Protein AF-A0A5N9EFV1-F1 (afdb_monomer)

Sequence (459 aa):
GPAKWTHVDEYGYEWAKDKHIGTGPYVQGECVPGDRCTMHAVSEHWRIIPDVAEIIGIQVPEAQTQIAMLRTGEIDLASVDYKLLTETIEGEGNLQWIETMPGGYVGQAILFPGNLWEHSHARTAEDLNPWDAAPYAIDYPWLGNPWGTQDAACPDATTAGYEKCGVAPYTDTDNPEGMSDMEQARLVRIALSTAIDRGAINDVLLDGIGTPIYSEYMGPEYPGWDAAKTTDCYDWLGNVVTCEGTMESLKWKLPDADLDAAGALLDAAGFPKNDAGDRDTFYKLTLQAYPAEAGPVGLEVADTIMSDWARLGIEIDGLVEDYGGVISPRMRQRIQYLPVLKNGDVHSNVYPLDWPLPTVDTSSSRPGWGVGFESQAGANWLPQILGEKDKTVREGLHTTWVDWSMFWVQYAGVFQVPKGIVASSRIKCWQGYQQHYSNISGNPEFIVLEGSDTSCDRK

Secondary structure (DSSP, 8-state):
------HHHHH-HHHHHHS---SSSEEEEEEETTTEEEEEE-TT-SS---S-SEEEEE----HHHHHHHHHHTS-SEE---GGGHHHHHHSSS-EEEEESSTT-EEEEEEE-TT-B--SB-TTT--B--GGGSGGGSS--TT---TT--SS-PPPS--STTGGG-S-SSS---SPPTT--HHHHHHHHHHHHHHT--HHHHHHHHSTT--EE-SSSS--TTSTT--TT-BPPEE-TTS-EE--BTTB---BSS---S-HHHHHHHHHHTT----TTS--TTSPPEEEEE--TTT-THHHHHHHHHHHHHHHTT--EEEEE--IIIIIHHHHHHT---S-EEE--S--STTS-TTSPPPGGGSGGGTTS---S-B-HHHHHHHHHHHH---HHHHHHHHHHHHHHHHHHTSEEEEEEEE-EEEEETTEEEE-PPP-SS-SS-S-GGGEEETT----S---

Foldseek 3Di:
DPPPDDCCNVVNDVVCVQAPDDLAQWGWDDDDPQFKTKIAGDCDRPPFTFPDGMDIDTDDPDQVVVLVCQLVVVDFWDFHFLLCQCVSCVDHRQKDWFFQAPLKWFFKWWFQFLQAQDQAFLPPRHGPPSLVFQSLQDQAQQHADPQEALPDQDPPDPDPNSVNHHRRDHDDDQADVPDHSLLLNLLLLLLLLALFPLVCLCVNLNVVQWAFAFFLLEGDSAPPDDQADWFFQADLLLDGDDQDDSLDIAGNNRHHNDLPSSLVSNVNSRQHADPVQARVVHPAAEEEEDLEQSGPSLVVSSVSSQVSVVNSRHHYHYHYDDCVPPVQQCQLVLNDRHTYIYHFQSRMSPPDLLAQDDCLQDSNQPNHGHSNHHRNNSSVLRVVSVVDDDSVVSSVSNVSVVSVCSSSCSIGIRIMHRLIIMGGLQFVHNHAHHDRRHSRHPRSSRTDGPVDPDDPDDD

Mean predicted aligned error: 5.92 Å

Nearest PDB structures (foldseek):
  6ofq-assembly1_A  TM=7.633E-01  e=1.246E-14  Helicobacter pylori SS1
  3tpa-assembly1_A  TM=6.856E-01  e=9.841E-14  Glaesserella parasuis 29755
  5f1q-assembly2_B  TM=6.785E-01  e=2.121E-12  Yersinia pestis Nepal516
  7og0-assembly2_B  TM=6.924E-01  e=1.403E-11  Haemophilus influenzae 86-028NP
  6lu3-assembly1_A  TM=6.533E-01  e=2.387E-10  Microbacterium hydrocarbonoxydans

pLDDT: mean 91.14, std 8.08, range [37.53, 98.81]

Structure (mmCIF, N/CA/C/O backbone):
data_AF-A0A5N9EFV1-F1
#
_entry.id   AF-A0A5N9EFV1-F1
#
loop_
_atom_site.group_PDB
_atom_site.id
_atom_site.type_symbol
_atom_site.label_atom_id
_atom_site.label_alt_id
_atom_site.label_comp_id
_atom_site.label_asym_id
_atom_site.label_entity_id
_atom_site.label_seq_id
_atom_site.pdbx_PDB_ins_code
_atom_site.Cartn_x
_atom_site.Cartn_y
_atom_site.Cartn_z
_atom_site.occupancy
_atom_site.B_iso_or_equiv
_atom_site.auth_seq_id
_atom_site.auth_comp_id
_atom_site.auth_asym_id
_atom_site.auth_atom_id
_atom_site.pdbx_PDB_model_num
ATOM 1 N N . GLY A 1 1 ? 21.260 -8.480 34.480 1.00 37.53 1 GLY A N 1
ATOM 2 C CA . GLY A 1 1 ? 20.047 -7.677 34.747 1.00 37.53 1 GLY A CA 1
ATOM 3 C C . GLY A 1 1 ? 19.130 -8.460 35.663 1.00 37.53 1 GLY A C 1
ATOM 4 O O . GLY A 1 1 ? 19.373 -9.657 35.795 1.00 37.53 1 GLY A O 1
ATOM 5 N N . PRO A 1 2 ? 18.128 -7.838 36.310 1.00 47.03 2 PRO A N 1
ATOM 6 C CA . PRO A 1 2 ? 17.125 -8.601 37.047 1.00 47.03 2 PRO A CA 1
ATOM 7 C C . PRO A 1 2 ? 16.511 -9.621 36.082 1.00 47.03 2 PRO A C 1
ATOM 9 O O . PRO A 1 2 ? 16.225 -9.285 34.931 1.00 47.03 2 PRO A O 1
ATOM 12 N N . ALA A 1 3 ? 16.422 -10.881 36.508 1.00 49.88 3 ALA A N 1
ATOM 13 C CA . ALA A 1 3 ? 15.787 -11.920 35.712 1.00 49.88 3 ALA A CA 1
ATOM 14 C C . ALA A 1 3 ? 14.368 -11.445 35.373 1.00 49.88 3 ALA A C 1
ATOM 16 O O . ALA A 1 3 ? 13.632 -11.050 36.277 1.00 49.88 3 ALA A O 1
ATOM 17 N N . LYS A 1 4 ? 14.007 -11.422 34.084 1.00 55.38 4 LYS A N 1
ATOM 18 C CA . LYS A 1 4 ? 12.617 -11.212 33.675 1.00 55.38 4 LYS A CA 1
ATOM 19 C C . LYS A 1 4 ? 11.826 -12.403 34.213 1.00 55.38 4 LYS A C 1
ATOM 21 O O . LYS A 1 4 ? 11.883 -13.472 33.627 1.00 55.38 4 LYS A O 1
ATOM 26 N N . TRP A 1 5 ? 11.188 -12.218 35.360 1.00 59.41 5 TRP A N 1
ATOM 27 C CA . TRP A 1 5 ? 10.164 -13.113 35.874 1.00 59.41 5 TRP A CA 1
ATOM 28 C C . TRP A 1 5 ? 8.847 -12.677 35.255 1.00 59.41 5 TRP A C 1
ATOM 30 O O . TRP A 1 5 ? 8.437 -11.527 35.414 1.00 59.41 5 TRP A O 1
ATOM 40 N N . THR A 1 6 ? 8.223 -13.565 34.496 1.00 77.69 6 THR A N 1
ATOM 41 C CA . THR A 1 6 ? 6.901 -13.335 33.921 1.00 77.69 6 THR A CA 1
ATOM 42 C C . THR A 1 6 ? 5.844 -14.047 34.760 1.00 77.69 6 THR A C 1
ATOM 44 O O . THR A 1 6 ? 6.131 -15.033 35.435 1.00 77.69 6 THR A O 1
ATOM 47 N N . HIS A 1 7 ? 4.589 -13.605 34.680 1.00 74.88 7 HIS A N 1
ATOM 48 C CA . HIS A 1 7 ? 3.474 -14.356 35.267 1.00 74.88 7 HIS A CA 1
ATOM 49 C C . HIS A 1 7 ? 3.360 -15.781 34.684 1.00 74.88 7 HIS A C 1
ATOM 51 O O . HIS A 1 7 ? 2.785 -16.654 35.319 1.00 74.88 7 HIS A O 1
ATOM 57 N N . VAL A 1 8 ? 3.914 -16.038 33.487 1.00 83.56 8 VAL A N 1
ATOM 58 C CA . VAL A 1 8 ? 3.970 -17.385 32.897 1.00 83.56 8 VAL A CA 1
ATOM 59 C C . VAL A 1 8 ? 4.949 -18.255 33.680 1.00 83.56 8 VAL A C 1
ATOM 61 O O . VAL A 1 8 ? 4.641 -19.412 33.950 1.00 83.56 8 VAL A O 1
ATOM 64 N N . ASP A 1 9 ? 6.092 -17.697 34.081 1.00 85.94 9 ASP A N 1
ATOM 65 C CA . ASP A 1 9 ? 7.097 -18.411 34.876 1.00 85.94 9 ASP A CA 1
ATOM 66 C C . ASP A 1 9 ? 6.585 -18.729 36.291 1.00 85.94 9 ASP A C 1
ATOM 68 O O . ASP A 1 9 ? 6.931 -19.767 36.852 1.00 85.94 9 ASP A O 1
ATOM 72 N N . GLU A 1 10 ? 5.753 -17.852 36.865 1.00 85.50 10 GLU A N 1
ATOM 73 C CA . GLU A 1 10 ? 5.229 -17.995 38.231 1.00 85.50 10 GLU A CA 1
ATOM 74 C C . GLU A 1 10 ? 3.944 -18.836 38.310 1.00 85.50 10 GLU A C 1
ATOM 76 O O . GLU A 1 10 ? 3.820 -19.693 39.185 1.00 85.50 10 GLU A O 1
ATOM 81 N N . TYR A 1 11 ? 2.995 -18.621 37.394 1.00 86.62 11 TYR A N 1
ATOM 82 C CA . TYR A 1 11 ? 1.651 -19.214 37.453 1.00 86.62 11 TYR A CA 1
ATOM 83 C C . TYR A 1 11 ? 1.376 -20.241 36.343 1.00 86.62 11 TYR A C 1
ATOM 85 O O . TYR A 1 11 ? 0.357 -20.932 36.380 1.00 86.62 11 TYR A O 1
ATOM 93 N N . GLY A 1 12 ? 2.286 -20.389 35.378 1.00 88.81 12 GLY A N 1
ATOM 94 C CA . GLY A 1 12 ? 2.154 -21.309 34.251 1.00 88.81 12 GLY A CA 1
ATOM 95 C C . GLY A 1 12 ? 1.364 -20.739 33.068 1.00 88.81 12 GLY A C 1
ATOM 96 O O . GLY A 1 12 ? 0.599 -19.781 33.187 1.00 88.81 12 GLY A O 1
ATOM 97 N N . TYR A 1 13 ? 1.552 -21.360 31.899 1.00 85.38 13 TYR A N 1
ATOM 98 C CA . TYR A 1 13 ? 0.937 -20.937 30.634 1.00 85.38 13 TYR A CA 1
ATOM 99 C C . TYR A 1 13 ? -0.596 -20.955 30.675 1.00 85.38 13 TYR A C 1
ATOM 101 O O . TYR A 1 13 ? -1.214 -19.965 30.299 1.00 85.38 13 TYR A O 1
ATOM 109 N N . GLU A 1 14 ? -1.206 -22.035 31.173 1.00 85.75 14 GLU A N 1
ATOM 110 C CA . GLU A 1 14 ? -2.672 -22.163 31.204 1.00 85.75 14 GLU A CA 1
ATOM 111 C C . GLU A 1 14 ? -3.327 -21.067 32.050 1.00 85.75 14 GLU A C 1
ATOM 113 O O . GLU A 1 14 ? -4.322 -20.481 31.638 1.00 85.75 14 GLU A O 1
ATOM 118 N N . TRP A 1 15 ? -2.727 -20.722 33.194 1.00 87.12 15 TRP A N 1
ATOM 119 C CA . TRP A 1 15 ? -3.220 -19.624 34.023 1.00 87.12 15 TRP A CA 1
ATOM 120 C C . TRP A 1 15 ? -3.073 -18.277 33.312 1.00 87.12 15 TRP A C 1
ATOM 122 O O . TRP A 1 15 ? -4.021 -17.497 33.260 1.00 87.12 15 TRP A O 1
ATOM 132 N N . ALA A 1 16 ? -1.895 -18.009 32.741 1.00 83.75 16 ALA A N 1
ATOM 133 C CA . ALA A 1 16 ? -1.600 -16.733 32.094 1.00 83.75 16 ALA A CA 1
ATOM 134 C C . ALA A 1 16 ? -2.445 -16.496 30.834 1.00 83.75 16 ALA A C 1
ATOM 136 O O . ALA A 1 16 ? -2.799 -15.357 30.544 1.00 83.75 16 ALA A O 1
ATOM 137 N N . LYS A 1 17 ? -2.793 -17.566 30.112 1.00 80.88 17 LYS A N 1
ATOM 138 C CA . LYS A 1 17 ? -3.685 -17.529 28.948 1.00 80.88 17 LYS A CA 1
ATOM 139 C C . LYS A 1 17 ? -5.096 -17.047 29.320 1.00 80.88 17 LYS A C 1
ATOM 141 O O . LYS A 1 17 ? -5.706 -16.308 28.552 1.00 80.88 17 LYS A O 1
ATOM 146 N N . ASP A 1 18 ? -5.587 -17.426 30.500 1.00 79.56 18 ASP A N 1
ATOM 147 C CA . ASP A 1 18 ? -6.947 -17.111 30.962 1.00 79.56 18 ASP A CA 1
ATOM 148 C C . ASP A 1 18 ? -7.014 -15.856 31.859 1.00 79.56 18 ASP A C 1
ATOM 150 O O . ASP A 1 18 ? -8.102 -15.370 32.179 1.00 79.56 18 ASP A O 1
ATOM 154 N N . LYS A 1 19 ? -5.864 -15.337 32.310 1.00 81.12 19 LYS A N 1
ATOM 155 C CA . LYS A 1 19 ? -5.752 -14.198 33.236 1.00 81.12 19 LYS A CA 1
ATOM 156 C C . LYS A 1 19 ? -4.783 -13.152 32.696 1.00 81.12 19 LYS A C 1
ATOM 158 O O . LYS A 1 19 ? -3.638 -13.049 33.136 1.00 81.12 19 LYS A O 1
ATOM 163 N N . HIS A 1 20 ? -5.274 -12.332 31.769 1.00 83.12 20 HIS A N 1
ATOM 164 C CA . HIS A 1 20 ? -4.507 -11.212 31.234 1.00 83.12 20 HIS A CA 1
ATOM 165 C C . HIS A 1 20 ? -4.254 -10.154 32.318 1.00 83.12 20 HIS A C 1
ATOM 167 O O . HIS A 1 20 ? -5.187 -9.559 32.859 1.00 83.12 20 HIS A O 1
ATOM 173 N N . ILE A 1 21 ? -2.978 -9.895 32.615 1.00 84.88 21 ILE A N 1
ATOM 174 C CA . ILE A 1 21 ? -2.552 -8.783 33.471 1.00 84.88 21 ILE A CA 1
ATOM 175 C C . ILE A 1 21 ? -2.087 -7.644 32.566 1.00 84.88 21 ILE A C 1
ATOM 177 O O . ILE A 1 21 ? -1.082 -7.767 31.868 1.00 84.88 21 ILE A O 1
ATOM 181 N N . GLY A 1 22 ? -2.807 -6.525 32.595 1.00 87.81 22 GLY A N 1
ATOM 182 C CA . GLY A 1 22 ? -2.492 -5.333 31.814 1.00 87.81 22 GLY A CA 1
ATOM 183 C C . GLY A 1 22 ? -2.493 -4.070 32.666 1.00 87.81 22 GLY A C 1
ATOM 184 O O . GLY A 1 22 ? -3.077 -4.023 33.744 1.00 87.81 22 GLY A O 1
ATOM 185 N N . THR A 1 23 ? -1.845 -3.025 32.162 1.00 92.06 23 THR A N 1
ATOM 186 C CA . THR A 1 23 ? -1.879 -1.668 32.737 1.00 92.06 23 THR A CA 1
ATOM 187 C C . THR A 1 23 ? -2.944 -0.786 32.090 1.00 92.06 23 THR A C 1
ATOM 189 O O . THR A 1 23 ? -2.941 0.425 32.308 1.00 92.06 23 THR A O 1
ATOM 192 N N . GLY A 1 24 ? -3.791 -1.377 31.241 1.00 93.25 24 GLY A N 1
ATOM 193 C CA . GLY A 1 24 ? -4.822 -0.685 30.485 1.00 93.25 24 GLY A CA 1
ATOM 194 C C . GLY A 1 24 ? -6.051 -0.322 31.327 1.00 93.25 24 GLY A C 1
ATOM 195 O O . GLY A 1 24 ? -6.227 -0.825 32.437 1.00 93.25 24 GLY A O 1
ATOM 196 N N . PRO A 1 25 ? -6.930 0.534 30.780 1.00 95.56 25 PRO A N 1
ATOM 197 C CA . PRO A 1 25 ? -8.116 1.033 31.475 1.00 95.56 25 PRO A CA 1
ATOM 198 C C . PRO A 1 25 ? -9.268 0.023 31.563 1.00 95.56 25 PRO A C 1
ATOM 200 O O . PRO A 1 25 ? -10.274 0.316 32.203 1.00 95.56 25 PRO A O 1
ATOM 203 N N . TYR A 1 26 ? -9.120 -1.155 30.955 1.00 95.44 26 TYR A N 1
ATOM 204 C CA . TYR A 1 26 ? -10.064 -2.262 31.050 1.00 95.44 26 TYR A CA 1
ATOM 205 C C . TYR A 1 26 ? -9.351 -3.538 31.489 1.00 95.44 26 TYR A C 1
ATOM 207 O O . TYR A 1 26 ? -8.199 -3.778 31.121 1.00 95.44 26 TYR A O 1
ATOM 215 N N . VAL A 1 27 ? -10.070 -4.377 32.229 1.00 93.06 27 VAL A N 1
ATOM 216 C CA . VAL A 1 27 ? -9.660 -5.738 32.589 1.00 93.06 27 VAL A CA 1
ATOM 217 C C . VAL A 1 27 ? -10.550 -6.753 31.886 1.00 93.06 27 VAL A C 1
ATOM 219 O O . VAL A 1 27 ? -11.753 -6.536 31.738 1.00 93.06 27 VAL A O 1
ATOM 222 N N . GLN A 1 28 ? -9.955 -7.863 31.451 1.00 91.69 28 GLN A N 1
ATOM 223 C CA . GLN A 1 28 ? -10.695 -8.970 30.853 1.00 91.69 28 GLN A CA 1
ATOM 224 C C . GLN A 1 28 ? -11.667 -9.568 31.883 1.00 91.69 28 GLN A C 1
ATOM 226 O O . GLN A 1 28 ? -11.275 -9.872 33.013 1.00 91.69 28 GLN A O 1
ATOM 231 N N . GLY A 1 29 ? -12.923 -9.733 31.478 1.00 91.38 29 GLY A N 1
ATOM 232 C CA . GLY A 1 29 ? -13.941 -10.492 32.191 1.00 91.38 29 GLY A CA 1
ATOM 233 C C . GLY A 1 29 ? -13.985 -11.949 31.724 1.00 91.38 29 GLY A C 1
ATOM 234 O O . GLY A 1 29 ? -12.950 -12.603 31.589 1.00 91.38 29 GLY A O 1
ATOM 235 N N . GLU A 1 30 ? -15.185 -12.483 31.506 1.00 90.38 30 GLU A N 1
ATOM 236 C CA . GLU A 1 30 ? -15.365 -13.852 31.016 1.00 90.38 30 GLU A CA 1
ATOM 237 C C . GLU A 1 30 ? -15.213 -13.898 29.493 1.00 90.38 30 GLU A C 1
ATOM 239 O O . GLU A 1 30 ? -15.763 -13.060 28.781 1.00 90.38 30 GLU A O 1
ATOM 244 N N . CYS A 1 31 ? -14.470 -14.885 28.993 1.00 89.50 31 CYS A N 1
ATOM 245 C CA . CYS A 1 31 ? -14.288 -15.127 27.567 1.00 89.50 31 CYS A CA 1
ATOM 246 C C . CYS A 1 31 ? -14.626 -16.577 27.237 1.00 89.50 31 CYS A C 1
ATOM 248 O O . CYS A 1 31 ? -13.925 -17.498 27.657 1.00 89.50 31 CYS A O 1
ATOM 250 N N . VAL A 1 32 ? -15.674 -16.763 26.441 1.00 90.56 32 VAL A N 1
ATOM 251 C CA . VAL A 1 32 ? -16.070 -18.041 25.855 1.00 90.56 32 VAL A CA 1
ATOM 252 C C . VAL A 1 32 ? -15.660 -18.019 24.379 1.00 90.56 32 VAL A C 1
ATOM 254 O O . VAL A 1 32 ? -16.263 -17.280 23.595 1.00 90.56 32 VAL A O 1
ATOM 257 N N . PRO A 1 33 ? -14.631 -18.792 23.975 1.00 86.00 33 PRO A N 1
ATOM 258 C CA . PRO A 1 33 ? -14.185 -18.835 22.585 1.00 86.00 33 PRO A CA 1
ATOM 259 C C . PRO A 1 33 ? -15.330 -19.193 21.633 1.00 86.00 33 PRO A C 1
ATOM 261 O O . PRO A 1 33 ? -16.050 -20.160 21.879 1.00 86.00 33 PRO A O 1
ATOM 264 N N . GLY A 1 34 ? -15.484 -18.444 20.540 1.00 87.38 34 GLY A N 1
ATOM 265 C CA . GLY A 1 34 ? -16.558 -18.677 19.569 1.00 87.38 34 GLY A CA 1
ATOM 266 C C . GLY A 1 34 ? -17.898 -18.003 19.891 1.00 87.38 34 GLY A C 1
ATOM 267 O O . GLY A 1 34 ? -18.800 -18.088 19.066 1.00 87.38 34 GLY A O 1
ATOM 268 N N . ASP A 1 35 ? -18.050 -17.371 21.063 1.00 91.88 35 ASP A N 1
ATOM 269 C CA . ASP A 1 35 ? -19.311 -16.751 21.511 1.00 91.88 35 ASP A CA 1
ATOM 270 C C . ASP A 1 35 ? -19.095 -15.296 21.939 1.00 91.88 35 ASP A C 1
ATOM 272 O O . ASP A 1 35 ? -19.405 -14.376 21.179 1.00 91.88 35 ASP A O 1
ATOM 276 N N . ARG A 1 36 ? -18.546 -15.070 23.141 1.00 93.75 36 ARG A N 1
ATOM 277 C CA . ARG A 1 36 ? -18.466 -13.730 23.734 1.00 93.75 36 ARG A CA 1
ATOM 278 C C . ARG A 1 36 ? -17.280 -13.534 24.664 1.00 93.75 36 ARG A C 1
ATOM 280 O O . ARG A 1 36 ? -16.855 -14.462 25.349 1.00 93.75 36 ARG A O 1
ATOM 287 N N . CYS A 1 37 ? -16.821 -12.294 24.744 1.00 93.75 37 CYS A N 1
ATOM 288 C CA . CYS A 1 37 ? -15.822 -11.819 25.691 1.00 93.75 37 CYS A CA 1
ATOM 289 C C . CYS A 1 37 ? -16.300 -10.528 26.354 1.00 93.75 37 CYS A C 1
ATOM 291 O O . CYS A 1 37 ? -16.701 -9.599 25.656 1.00 93.75 37 CYS A O 1
ATOM 293 N N . THR A 1 38 ? -16.219 -10.442 27.681 1.00 95.38 38 THR A N 1
ATOM 294 C CA . THR A 1 38 ? -16.510 -9.204 28.415 1.00 95.38 38 THR A CA 1
ATOM 295 C C . THR A 1 38 ? -15.234 -8.497 28.862 1.00 95.38 38 THR A C 1
ATOM 297 O O . THR A 1 38 ? -14.186 -9.113 29.073 1.00 95.38 38 THR A O 1
ATOM 300 N N . MET A 1 39 ? -15.312 -7.178 29.001 1.00 95.25 39 MET A N 1
ATOM 301 C CA . MET A 1 39 ? -14.261 -6.324 29.546 1.00 95.25 39 MET A CA 1
ATOM 302 C C . MET A 1 39 ? -14.888 -5.305 30.493 1.00 95.25 39 MET A C 1
ATOM 304 O O . MET A 1 39 ? -15.930 -4.736 30.180 1.00 95.25 39 MET A O 1
ATOM 308 N N . HIS A 1 40 ? -14.240 -5.039 31.625 1.00 95.88 40 HIS A N 1
ATOM 309 C CA . HIS A 1 40 ? -14.747 -4.120 32.646 1.00 95.88 40 HIS A CA 1
ATOM 310 C C . HIS A 1 40 ? -13.789 -2.955 32.857 1.00 95.88 40 HIS A C 1
ATOM 312 O O . HIS A 1 40 ? -12.574 -3.154 32.928 1.00 95.88 40 HIS A O 1
ATOM 318 N N . ALA A 1 41 ? -14.330 -1.745 32.971 1.00 96.56 41 ALA A N 1
ATOM 319 C CA . ALA A 1 41 ? -13.543 -0.553 33.242 1.00 96.56 41 ALA A CA 1
ATOM 320 C C . ALA A 1 41 ? -12.858 -0.636 34.615 1.00 96.56 41 ALA A C 1
ATOM 322 O O . ALA A 1 41 ? -13.447 -1.048 35.617 1.00 96.56 41 ALA A O 1
ATOM 323 N N . VAL A 1 42 ? -11.604 -0.197 34.674 1.00 95.88 42 VAL A N 1
ATOM 324 C CA . VAL A 1 42 ? -10.861 -0.057 35.927 1.00 95.88 42 VAL A CA 1
ATOM 325 C C . VAL A 1 42 ? -11.285 1.251 36.597 1.00 95.88 42 VAL A C 1
ATOM 327 O O . VAL A 1 42 ? -10.940 2.339 36.138 1.00 95.88 42 VAL A O 1
ATOM 330 N N . SER A 1 43 ? -12.022 1.147 37.704 1.00 91.62 43 SER A N 1
ATOM 331 C CA . SER A 1 43 ? -12.644 2.292 38.390 1.00 91.62 43 SER A CA 1
ATOM 332 C C . SER A 1 43 ? -11.654 3.312 38.965 1.00 91.62 43 SER A C 1
ATOM 334 O O . SER A 1 43 ? -12.009 4.471 39.142 1.00 91.62 43 SER A O 1
ATOM 336 N N . GLU A 1 44 ? -10.420 2.896 39.260 1.00 93.56 44 GLU A N 1
ATOM 337 C CA . GLU A 1 44 ? -9.339 3.751 39.778 1.00 93.56 44 GLU A CA 1
ATOM 338 C C . GLU A 1 44 ? -8.089 3.642 38.896 1.00 93.56 44 GLU A C 1
ATOM 340 O O . GLU A 1 44 ? -6.978 3.362 39.348 1.00 93.56 44 GLU A O 1
ATOM 345 N N . HIS A 1 45 ? -8.271 3.800 37.588 1.00 95.19 45 HIS A N 1
ATOM 346 C CA . HIS A 1 45 ? -7.164 3.703 36.650 1.00 95.19 45 HIS A CA 1
ATOM 347 C C . HIS A 1 45 ? -6.267 4.949 36.700 1.00 95.19 45 HIS A C 1
ATOM 349 O O . HIS A 1 45 ? -6.732 6.086 36.670 1.00 95.19 45 HIS A O 1
ATOM 355 N N . TRP A 1 46 ? -4.953 4.731 36.710 1.00 94.25 46 TRP A N 1
ATOM 356 C CA . TRP A 1 46 ? -3.926 5.765 36.894 1.00 94.25 46 TRP A CA 1
ATOM 357 C C . TRP A 1 46 ? -3.908 6.867 35.817 1.00 94.25 46 TRP A C 1
ATOM 359 O O . TRP A 1 46 ? -3.350 7.936 36.060 1.00 94.25 46 TRP A O 1
ATOM 369 N N . ARG A 1 47 ? -4.473 6.611 34.626 1.00 93.31 47 ARG A N 1
ATOM 370 C CA . ARG A 1 47 ? -4.483 7.556 33.491 1.00 93.31 47 ARG A CA 1
ATOM 371 C C . ARG A 1 47 ? -5.856 8.149 33.198 1.00 93.31 47 ARG A C 1
ATOM 373 O O . ARG A 1 47 ? -5.961 9.336 32.920 1.00 93.31 47 ARG A O 1
ATOM 380 N N . ILE A 1 48 ? -6.873 7.298 33.141 1.00 90.38 48 ILE A N 1
ATOM 381 C CA . ILE A 1 48 ? -8.210 7.640 32.647 1.00 90.38 48 ILE A CA 1
ATOM 382 C C . ILE A 1 48 ? -9.211 6.602 33.128 1.00 90.38 48 ILE A C 1
ATOM 384 O O . ILE A 1 48 ? -8.928 5.410 33.018 1.00 90.38 48 ILE A O 1
ATOM 388 N N . ILE A 1 49 ? -10.358 7.062 33.615 1.00 91.69 49 ILE A N 1
ATOM 389 C CA . ILE A 1 49 ? -11.514 6.225 33.933 1.00 91.69 49 ILE A CA 1
ATOM 390 C C . ILE A 1 49 ? -12.455 6.294 32.718 1.00 91.69 49 ILE A C 1
ATOM 392 O O . ILE A 1 49 ? -12.865 7.403 32.376 1.00 91.69 49 ILE A O 1
ATOM 396 N N . PRO A 1 50 ? -12.742 5.172 32.033 1.00 93.00 50 PRO A N 1
ATOM 397 C CA . PRO A 1 50 ? -13.637 5.156 30.873 1.00 93.00 50 PRO A CA 1
ATOM 398 C C . PRO A 1 50 ? -15.086 5.548 31.193 1.00 93.00 50 PRO A C 1
ATOM 400 O O . PRO A 1 50 ? -15.592 5.200 32.260 1.00 93.00 50 PRO A O 1
ATOM 403 N N . ASP A 1 51 ? -15.777 6.161 30.226 1.00 91.06 51 ASP A N 1
ATOM 404 C CA . ASP A 1 51 ? -17.229 6.423 30.295 1.00 91.06 51 ASP A CA 1
ATOM 405 C C . ASP A 1 51 ? -18.050 5.118 30.195 1.00 91.06 51 ASP A C 1
ATOM 407 O O . ASP A 1 51 ? -19.146 5.012 30.746 1.00 91.06 51 ASP A O 1
ATOM 411 N N . VAL A 1 52 ? -17.518 4.106 29.499 1.00 94.38 52 VAL A N 1
ATOM 412 C CA . VAL A 1 52 ? -18.166 2.803 29.300 1.00 94.38 52 VAL A CA 1
ATOM 413 C C . VAL A 1 52 ? -17.726 1.832 30.396 1.00 94.38 52 VAL A C 1
ATOM 415 O O . VAL A 1 52 ? -16.565 1.438 30.463 1.00 94.38 52 VAL A O 1
ATOM 418 N N . ALA A 1 53 ? -18.658 1.421 31.259 1.00 95.19 53 ALA A N 1
ATOM 419 C CA . ALA A 1 53 ? -18.355 0.551 32.399 1.00 95.19 53 ALA A CA 1
ATOM 420 C C . ALA A 1 53 ? -18.051 -0.908 32.004 1.00 95.19 53 ALA A C 1
ATOM 422 O O . ALA A 1 53 ? -17.231 -1.570 32.644 1.00 95.19 53 ALA A O 1
ATOM 423 N N . GLU A 1 54 ? -18.714 -1.410 30.963 1.00 96.06 54 GLU A N 1
ATOM 424 C CA . GLU A 1 54 ? -18.587 -2.781 30.475 1.00 96.06 54 GLU A CA 1
ATOM 425 C C . GLU A 1 54 ? -18.685 -2.808 28.949 1.00 96.06 54 GLU A C 1
ATOM 427 O O . GLU A 1 54 ? -19.536 -2.140 28.364 1.00 96.06 54 GLU A O 1
ATOM 432 N N . ILE A 1 55 ? -17.819 -3.598 28.316 1.00 96.06 55 ILE A N 1
ATOM 433 C CA . ILE A 1 55 ? -17.845 -3.875 26.880 1.00 96.06 55 ILE A CA 1
ATOM 434 C C . ILE A 1 55 ? -18.049 -5.372 26.700 1.00 96.06 55 ILE A C 1
ATOM 436 O O . ILE A 1 55 ? -17.340 -6.174 27.309 1.00 96.06 55 ILE A O 1
ATOM 440 N N . ILE A 1 56 ? -18.993 -5.745 25.839 1.00 96.50 56 ILE A N 1
ATOM 441 C CA . ILE A 1 56 ? -19.263 -7.134 25.473 1.00 96.50 56 ILE A CA 1
ATOM 442 C C . ILE A 1 56 ? -18.967 -7.284 23.982 1.00 96.50 56 ILE A C 1
ATOM 444 O O . ILE A 1 56 ? -19.695 -6.763 23.143 1.00 96.50 56 ILE A O 1
ATOM 448 N N . GLY A 1 57 ? -17.890 -7.992 23.654 1.00 95.25 57 GLY A N 1
ATOM 449 C CA . GLY A 1 57 ? -17.599 -8.411 22.289 1.00 95.25 57 GLY A CA 1
ATOM 450 C C . GLY A 1 57 ? -18.292 -9.736 22.002 1.00 95.25 57 GLY A C 1
ATOM 451 O O . GLY A 1 57 ? -18.068 -10.704 22.727 1.00 95.25 57 GLY A O 1
ATOM 452 N N . ILE A 1 58 ? -19.112 -9.787 20.955 1.00 94.75 58 ILE A N 1
ATOM 453 C CA . ILE A 1 58 ? -19.771 -11.010 20.487 1.00 94.75 58 ILE A CA 1
ATOM 454 C C . ILE A 1 58 ? -19.242 -11.401 19.108 1.00 94.75 58 ILE A C 1
ATOM 456 O O . ILE A 1 58 ? -18.962 -10.540 18.274 1.00 94.75 58 ILE A O 1
ATOM 460 N N . GLN A 1 59 ? -19.099 -12.699 18.858 1.00 92.75 59 GLN A N 1
ATOM 461 C CA . GLN A 1 59 ? -18.648 -13.205 17.569 1.00 92.75 59 GLN A CA 1
ATOM 462 C C . GLN A 1 59 ? -19.847 -13.493 16.664 1.00 92.75 59 GLN A C 1
ATOM 464 O O . GLN A 1 59 ? -20.560 -14.475 16.848 1.00 92.75 59 GLN A O 1
ATOM 469 N N . VAL A 1 60 ? -20.049 -12.639 15.661 1.00 92.81 60 VAL A N 1
ATOM 470 C CA . VAL A 1 60 ? -21.121 -12.777 14.665 1.00 92.81 60 VAL A CA 1
ATOM 471 C C . VAL A 1 60 ? -20.484 -12.793 13.275 1.00 92.81 60 VAL A C 1
ATOM 473 O O . VAL A 1 60 ? -20.036 -11.745 12.813 1.00 92.81 60 VAL A O 1
ATOM 476 N N . PRO A 1 61 ? -20.368 -13.953 12.611 1.00 88.00 61 PRO A N 1
ATOM 477 C CA . PRO A 1 61 ? -19.601 -14.052 11.372 1.00 88.00 61 PRO A CA 1
ATOM 478 C C . PRO A 1 61 ? -20.301 -13.425 10.159 1.00 88.00 61 PRO A C 1
ATOM 480 O O . PRO A 1 61 ? -19.623 -12.919 9.269 1.00 88.00 61 PRO A O 1
ATOM 483 N N . GLU A 1 62 ? -21.635 -13.424 10.098 1.00 90.38 62 GLU A N 1
ATOM 484 C CA . GLU A 1 62 ? -22.364 -12.910 8.935 1.00 90.38 62 GLU A CA 1
ATOM 485 C C . GLU A 1 62 ? -22.652 -11.402 9.033 1.00 90.38 62 GLU A C 1
ATOM 487 O O . GLU A 1 62 ? -23.359 -10.945 9.934 1.00 90.38 62 GLU A O 1
ATOM 492 N N . ALA A 1 63 ? -22.192 -10.631 8.041 1.00 89.19 63 ALA A N 1
ATOM 493 C CA . ALA A 1 63 ? -22.370 -9.174 7.986 1.00 89.19 63 ALA A CA 1
ATOM 494 C C . ALA A 1 63 ? -23.846 -8.731 8.054 1.00 89.19 63 ALA A C 1
ATOM 496 O O . ALA A 1 63 ? -24.184 -7.793 8.769 1.00 89.19 63 ALA A O 1
ATOM 497 N N . GLN A 1 64 ? -24.751 -9.438 7.371 1.00 92.19 64 GLN A N 1
ATOM 498 C CA . GLN A 1 64 ? -26.187 -9.121 7.402 1.00 92.19 64 GLN A CA 1
ATOM 499 C C . GLN A 1 64 ? -26.809 -9.353 8.786 1.00 92.19 64 GLN A C 1
ATOM 501 O O . GLN A 1 64 ? -27.708 -8.616 9.189 1.00 92.19 64 GLN A O 1
ATOM 506 N N . THR A 1 65 ? -26.303 -10.331 9.543 1.00 94.88 65 THR A N 1
ATOM 507 C CA . THR A 1 65 ? -26.711 -10.545 10.936 1.00 94.88 65 THR A CA 1
ATOM 508 C C . THR A 1 65 ? -26.224 -9.394 11.812 1.00 94.88 65 THR A C 1
ATOM 510 O O . THR A 1 65 ? -27.010 -8.863 12.590 1.00 94.88 65 THR A O 1
ATOM 513 N N . GLN A 1 66 ? -24.974 -8.943 11.643 1.00 94.62 66 GLN A N 1
ATOM 514 C CA . GLN A 1 66 ? -24.451 -7.773 12.363 1.00 94.62 66 GLN A CA 1
ATOM 515 C C . GLN A 1 66 ? -25.289 -6.514 12.083 1.00 94.62 66 GLN A C 1
ATOM 517 O O . GLN A 1 66 ? -25.691 -5.824 13.018 1.00 94.62 66 GLN A O 1
ATOM 522 N N . ILE A 1 67 ? -25.623 -6.250 10.814 1.00 94.62 67 ILE A N 1
ATOM 523 C CA . ILE A 1 67 ? -26.481 -5.121 10.418 1.00 94.62 67 ILE A CA 1
ATOM 524 C C . ILE A 1 67 ? -27.873 -5.250 11.049 1.00 94.62 67 ILE A C 1
ATOM 526 O O . ILE A 1 67 ? -28.387 -4.278 11.597 1.00 94.62 67 ILE A O 1
ATOM 530 N N . ALA A 1 68 ? -28.487 -6.435 11.027 1.00 94.44 68 ALA A N 1
ATOM 531 C CA . ALA A 1 68 ? -29.786 -6.647 11.663 1.00 94.44 68 ALA A CA 1
ATOM 532 C C . ALA A 1 68 ? -29.739 -6.358 13.174 1.00 94.44 68 ALA A C 1
ATOM 534 O O . ALA A 1 68 ? -30.613 -5.656 13.679 1.00 94.44 68 ALA A O 1
ATOM 535 N N . MET A 1 69 ? -28.700 -6.828 13.872 1.00 95.94 69 MET A N 1
ATOM 536 C CA . MET A 1 69 ? -28.506 -6.577 15.304 1.00 95.94 69 MET A CA 1
ATOM 537 C C . MET A 1 69 ? -28.258 -5.094 15.616 1.00 95.94 69 MET A C 1
ATOM 539 O O . MET A 1 69 ? -28.725 -4.602 16.643 1.00 95.94 69 MET A O 1
ATOM 543 N N . LEU A 1 70 ? -27.556 -4.363 14.740 1.00 96.06 70 LEU A N 1
ATOM 544 C CA . LEU A 1 70 ? -27.427 -2.906 14.845 1.00 96.06 70 LEU A CA 1
ATOM 545 C C . LEU A 1 70 ? -28.799 -2.231 14.718 1.00 96.06 70 LEU A C 1
ATOM 547 O O . LEU A 1 70 ? -29.172 -1.426 15.569 1.00 96.06 70 LEU A O 1
ATOM 551 N N . ARG A 1 71 ? -29.579 -2.594 13.690 1.00 94.44 71 ARG A N 1
ATOM 552 C CA . ARG A 1 71 ? -30.901 -2.004 13.412 1.00 94.44 71 ARG A CA 1
ATOM 553 C C . ARG A 1 71 ? -31.916 -2.278 14.533 1.00 94.44 71 ARG A C 1
ATOM 555 O O . ARG A 1 71 ? -32.733 -1.411 14.837 1.00 94.44 71 ARG A O 1
ATOM 562 N N . THR A 1 72 ? -31.863 -3.450 15.179 1.00 94.62 72 THR A N 1
ATOM 563 C CA . THR A 1 72 ? -32.717 -3.782 16.340 1.00 94.62 72 THR A CA 1
ATOM 564 C C . THR A 1 72 ? -32.199 -3.209 17.663 1.00 94.62 72 THR A C 1
ATOM 566 O O . THR A 1 72 ? -32.926 -3.219 18.659 1.00 94.62 72 THR A O 1
ATOM 569 N N . GLY A 1 73 ? -30.969 -2.686 17.686 1.00 94.12 73 GLY A N 1
ATOM 570 C CA . GLY A 1 73 ? -30.308 -2.165 18.882 1.00 94.12 73 GLY A CA 1
ATOM 571 C C . GLY A 1 73 ? -29.775 -3.244 19.832 1.00 94.12 73 GLY A C 1
ATOM 572 O O . GLY A 1 73 ? -29.456 -2.917 20.980 1.00 94.12 73 GLY A O 1
ATOM 573 N N . GLU A 1 74 ? -29.685 -4.499 19.372 1.00 95.19 74 GLU A N 1
ATOM 574 C CA . GLU A 1 74 ? -29.062 -5.626 20.083 1.00 95.19 74 GLU A CA 1
ATOM 575 C C . GLU A 1 74 ? -27.550 -5.445 20.255 1.00 95.19 74 GLU A C 1
ATOM 577 O O . GLU A 1 74 ? -26.995 -5.921 21.246 1.00 95.19 74 GLU A O 1
ATOM 582 N N . ILE A 1 75 ? -26.896 -4.737 19.327 1.00 96.06 75 ILE A N 1
ATOM 583 C CA . ILE A 1 75 ? -25.504 -4.288 19.462 1.00 96.06 75 ILE A CA 1
ATOM 584 C C . ILE A 1 75 ? -25.371 -2.785 19.245 1.00 96.06 75 ILE A C 1
ATOM 586 O O . ILE A 1 75 ? -26.184 -2.152 18.574 1.00 96.06 75 ILE A O 1
ATOM 590 N N . ASP A 1 76 ? -24.317 -2.219 19.828 1.00 95.94 76 ASP A N 1
ATOM 591 C CA . ASP A 1 76 ? -24.018 -0.789 19.774 1.00 95.94 76 ASP A CA 1
ATOM 592 C C . ASP A 1 76 ? -23.150 -0.377 18.593 1.00 95.94 76 ASP A C 1
ATOM 594 O O . ASP A 1 76 ? -23.223 0.776 18.177 1.00 95.94 76 ASP A O 1
ATOM 598 N N . LEU A 1 77 ? -22.292 -1.274 18.108 1.00 95.62 77 LEU A N 1
ATOM 599 C CA . LEU A 1 77 ? -21.271 -0.982 17.109 1.00 95.62 77 LEU A CA 1
ATOM 600 C C . LEU A 1 77 ? -20.860 -2.247 16.351 1.00 95.62 77 LEU A C 1
ATOM 602 O O . LEU A 1 77 ? -20.793 -3.322 16.947 1.00 95.62 77 LEU A O 1
ATOM 606 N N . ALA A 1 78 ? -20.574 -2.116 15.056 1.00 94.81 78 ALA A N 1
ATOM 607 C CA . ALA A 1 78 ? -20.027 -3.196 14.235 1.00 94.81 78 ALA A CA 1
ATOM 608 C C . ALA A 1 78 ? -19.243 -2.661 13.030 1.00 94.81 78 ALA A C 1
ATOM 610 O O . ALA A 1 78 ? -19.532 -1.584 12.500 1.00 94.81 78 ALA A O 1
ATOM 611 N N . SER A 1 79 ? -18.259 -3.439 12.578 1.00 90.31 79 SER A N 1
ATOM 612 C CA . SER A 1 79 ? -17.616 -3.220 11.283 1.00 90.31 79 SER A CA 1
ATOM 613 C C . SER A 1 79 ? -18.596 -3.587 10.177 1.00 90.31 79 SER A C 1
ATOM 615 O O . SER A 1 79 ? -19.042 -4.728 10.096 1.00 90.31 79 SER A O 1
ATOM 617 N N . VAL A 1 80 ? -18.912 -2.628 9.316 1.00 90.31 80 VAL A N 1
ATOM 618 C CA . VAL A 1 80 ? -19.782 -2.833 8.157 1.00 90.31 80 VAL A CA 1
ATOM 619 C C . VAL A 1 80 ? -18.940 -2.631 6.908 1.00 90.31 80 VAL A C 1
ATOM 621 O O . VAL A 1 80 ? -18.097 -1.736 6.878 1.00 90.31 80 VAL A O 1
ATOM 624 N N . ASP A 1 81 ? -19.144 -3.488 5.909 1.00 86.50 81 ASP A N 1
ATOM 625 C CA . ASP A 1 81 ? -18.502 -3.324 4.606 1.00 86.50 81 ASP A CA 1
ATOM 626 C C . ASP A 1 81 ? -18.848 -1.946 4.029 1.00 86.50 81 ASP A C 1
ATOM 628 O O . ASP A 1 81 ? -20.003 -1.518 4.095 1.00 86.50 81 ASP A O 1
ATOM 632 N N . TYR A 1 82 ? -17.857 -1.255 3.470 1.00 87.12 82 TYR A N 1
ATOM 633 C CA . TYR A 1 82 ? -18.014 0.101 2.954 1.00 87.12 82 TYR A CA 1
ATOM 634 C C . TYR A 1 82 ? -19.131 0.218 1.914 1.00 87.12 82 TYR A C 1
ATOM 636 O O . TYR A 1 82 ? -19.874 1.192 1.934 1.00 87.12 82 TYR A O 1
ATOM 644 N N . LYS A 1 83 ? -19.349 -0.815 1.096 1.00 84.06 83 LYS A N 1
ATOM 645 C CA . LYS A 1 83 ? -20.430 -0.846 0.100 1.00 84.06 83 LYS A CA 1
ATOM 646 C C . LYS A 1 83 ? -21.835 -0.854 0.710 1.00 84.06 83 LYS A C 1
ATOM 648 O O . LYS A 1 83 ? -22.808 -0.487 0.057 1.00 84.06 83 LYS A O 1
ATOM 653 N N . LEU A 1 84 ? -21.960 -1.321 1.951 1.00 88.19 84 LEU A N 1
ATOM 654 C CA . LEU A 1 84 ? -23.220 -1.371 2.695 1.00 88.19 84 LEU A CA 1
ATOM 655 C C . LEU A 1 84 ? -23.358 -0.195 3.665 1.00 88.19 84 LEU A C 1
ATOM 657 O O . LEU A 1 84 ? -24.340 -0.139 4.412 1.00 88.19 84 LEU A O 1
ATOM 661 N N . LEU A 1 85 ? -22.384 0.717 3.701 1.00 89.94 85 LEU A N 1
ATOM 662 C CA . LEU A 1 85 ? -22.293 1.739 4.729 1.00 89.94 85 LEU A CA 1
ATOM 663 C C . LEU A 1 85 ? -23.469 2.715 4.665 1.00 89.94 85 LEU A C 1
ATOM 665 O O . LEU A 1 85 ? -24.207 2.796 5.650 1.00 89.94 85 LEU A O 1
ATOM 669 N N . THR A 1 86 ? -23.689 3.391 3.528 1.00 88.88 86 THR A N 1
ATOM 670 C CA . THR A 1 86 ? -24.809 4.339 3.375 1.00 88.88 86 THR A CA 1
ATOM 671 C C . THR A 1 86 ? -26.153 3.659 3.608 1.00 88.88 86 THR A C 1
ATOM 673 O O . THR A 1 86 ? -26.947 4.143 4.411 1.00 88.88 86 THR A O 1
ATOM 676 N N . GLU A 1 87 ? -26.395 2.481 3.020 1.00 90.56 87 GLU A N 1
ATOM 677 C CA . GLU A 1 87 ? -27.653 1.744 3.236 1.00 90.56 87 GLU A CA 1
ATOM 678 C C . GLU A 1 87 ? -27.878 1.387 4.719 1.00 90.56 87 GLU A C 1
ATOM 680 O O . GLU A 1 87 ? -29.009 1.350 5.217 1.00 90.56 87 GLU A O 1
ATOM 685 N N . THR A 1 88 ? -26.802 1.108 5.454 1.00 92.00 88 THR A N 1
ATOM 686 C CA . THR A 1 88 ? -26.891 0.782 6.877 1.00 92.00 88 THR A CA 1
ATOM 687 C C . THR A 1 88 ? -27.234 2.013 7.709 1.00 92.00 88 THR A C 1
ATOM 689 O O . THR A 1 88 ? -28.123 1.923 8.555 1.00 92.00 88 THR A O 1
ATOM 692 N N . ILE A 1 89 ? -26.575 3.152 7.472 1.00 92.94 89 ILE A N 1
ATOM 693 C CA . ILE A 1 89 ? -26.771 4.375 8.271 1.00 92.94 89 ILE A CA 1
ATOM 694 C C . ILE A 1 89 ? -28.054 5.136 7.907 1.00 92.94 89 ILE A C 1
ATOM 696 O O . ILE A 1 89 ? -28.659 5.749 8.781 1.00 92.94 89 ILE A O 1
ATOM 700 N N . GLU A 1 90 ? -28.502 5.075 6.649 1.00 90.19 90 GLU A N 1
ATOM 701 C CA . GLU A 1 90 ? -29.769 5.679 6.206 1.00 90.19 90 GLU A CA 1
ATOM 702 C C . GLU A 1 90 ? -30.994 4.821 6.557 1.00 90.19 90 GLU A C 1
ATOM 704 O O . GLU A 1 90 ? -32.135 5.288 6.487 1.00 90.19 90 GLU A O 1
ATOM 709 N N . GLY A 1 91 ? -30.766 3.559 6.927 1.00 86.69 91 GLY A N 1
ATOM 710 C CA . GLY A 1 91 ? -31.805 2.629 7.344 1.00 86.69 91 GLY A CA 1
ATOM 711 C C . GLY A 1 91 ? -32.424 2.947 8.711 1.00 86.69 91 GLY A C 1
ATOM 712 O O . GLY A 1 91 ? -32.156 3.952 9.370 1.00 86.69 91 GLY A O 1
ATOM 713 N N . GLU A 1 92 ? -33.287 2.041 9.170 1.00 80.12 92 GLU A N 1
ATOM 714 C CA . GLU A 1 92 ? -33.863 2.108 10.516 1.00 80.12 92 GLU A CA 1
ATOM 715 C C . GLU A 1 92 ? -32.797 1.812 11.591 1.00 80.12 92 GLU A C 1
ATOM 717 O O . GLU A 1 92 ? -31.866 1.053 11.347 1.00 80.12 92 GLU A O 1
ATOM 722 N N . GLY A 1 93 ? -32.938 2.373 12.798 1.00 80.81 93 GLY A N 1
ATOM 723 C CA . GLY A 1 93 ? -32.043 2.079 13.935 1.00 80.81 93 GLY A CA 1
ATOM 724 C C . GLY A 1 93 ? -31.245 3.266 14.481 1.00 80.81 93 GLY A C 1
ATOM 725 O O . GLY A 1 93 ? -30.554 3.109 15.483 1.00 80.81 93 GLY A O 1
ATOM 726 N N . ASN A 1 94 ? -31.377 4.458 13.881 1.00 91.31 94 ASN A N 1
ATOM 727 C CA . ASN A 1 94 ? -30.658 5.675 14.291 1.00 91.31 94 ASN A CA 1
ATOM 728 C C . ASN A 1 94 ? -29.142 5.428 14.411 1.00 91.31 94 ASN A C 1
ATOM 730 O O . ASN A 1 94 ? -28.527 5.631 15.465 1.00 91.31 94 ASN A O 1
ATOM 734 N N . LEU A 1 95 ? -28.584 4.893 13.326 1.00 96.06 95 LEU A N 1
ATOM 735 C CA . LEU A 1 95 ? -27.184 4.524 13.198 1.00 96.06 95 LEU A CA 1
ATOM 736 C C . LEU A 1 95 ? -26.393 5.671 12.570 1.00 96.06 95 LEU A C 1
ATOM 738 O O . LEU A 1 95 ? -26.930 6.516 11.860 1.00 96.06 95 LEU A O 1
ATOM 742 N N . GLN A 1 96 ? -25.098 5.680 12.832 1.00 94.56 96 GLN A N 1
ATOM 743 C CA . GLN A 1 96 ? -24.154 6.640 12.284 1.00 94.56 96 GLN A CA 1
ATOM 744 C C . GLN A 1 96 ? -22.830 5.941 12.019 1.00 94.56 96 GLN A C 1
ATOM 746 O O . GLN A 1 96 ? -22.468 4.984 12.702 1.00 94.56 96 GLN A O 1
ATOM 751 N N . TRP A 1 97 ? -22.084 6.446 11.049 1.00 94.06 97 TRP A N 1
ATOM 752 C CA . TRP A 1 97 ? -20.679 6.111 10.927 1.00 94.06 97 TRP A CA 1
ATOM 753 C C . TRP A 1 97 ? -19.862 7.115 11.735 1.00 94.06 97 TRP A C 1
ATOM 755 O O . TRP A 1 97 ? -20.066 8.323 11.614 1.00 94.06 97 TRP A O 1
ATOM 765 N N . ILE A 1 98 ? -18.958 6.614 12.573 1.00 94.12 98 ILE A N 1
ATOM 766 C CA . ILE A 1 98 ? -18.043 7.443 13.356 1.00 94.12 98 ILE A CA 1
ATOM 767 C C . ILE A 1 98 ? -16.600 7.074 13.029 1.00 94.12 98 ILE A C 1
ATOM 769 O O . ILE A 1 98 ? -16.222 5.898 13.025 1.00 94.12 98 ILE A O 1
ATOM 773 N N . GLU A 1 99 ? -15.766 8.088 12.810 1.00 93.56 99 GLU A N 1
ATOM 774 C CA . GLU A 1 99 ? -14.317 7.912 12.847 1.00 93.56 99 GLU A CA 1
ATOM 775 C C . GLU A 1 99 ? -13.911 7.535 14.268 1.00 93.56 99 GLU A C 1
ATOM 777 O O . GLU A 1 99 ? -14.317 8.178 15.237 1.00 93.56 99 GLU A O 1
ATOM 782 N N . THR A 1 100 ? -13.104 6.483 14.390 1.00 94.19 100 THR A N 1
ATOM 783 C CA . THR A 1 100 ? -12.579 6.043 15.692 1.00 94.19 100 THR A CA 1
ATOM 784 C C . THR A 1 100 ? -11.185 6.590 15.957 1.00 94.19 100 THR A C 1
ATOM 786 O O . THR A 1 100 ? -10.731 6.600 17.098 1.00 94.19 100 THR A O 1
ATOM 789 N N . MET A 1 101 ? -10.501 7.049 14.908 1.00 92.06 101 MET A N 1
ATOM 790 C CA . MET A 1 101 ? -9.198 7.708 14.956 1.00 92.06 101 MET A CA 1
ATOM 791 C C . MET A 1 101 ? -9.210 8.862 13.957 1.00 92.06 101 MET A C 1
ATOM 793 O O . MET A 1 101 ? -8.728 8.682 12.837 1.00 92.06 101 MET A O 1
ATOM 797 N N . PRO A 1 102 ? -9.789 10.018 14.323 1.00 90.06 102 PRO A N 1
ATOM 798 C CA . PRO A 1 102 ? -10.011 11.077 13.357 1.00 90.06 102 PRO A CA 1
ATOM 799 C C . PRO A 1 102 ? -8.757 11.508 12.601 1.00 90.06 102 PRO A C 1
ATOM 801 O O . PRO A 1 102 ? -7.670 11.624 13.179 1.00 90.06 102 PRO A O 1
ATOM 804 N N . GLY A 1 103 ? -8.903 11.688 11.289 1.00 89.00 103 GLY A N 1
ATOM 805 C CA . GLY A 1 103 ? -7.796 11.985 10.370 1.00 89.00 103 GLY A CA 1
ATOM 806 C C . GLY A 1 103 ? -6.821 10.824 10.119 1.00 89.00 103 GLY A C 1
ATOM 807 O O . GLY A 1 103 ? -5.761 11.044 9.533 1.00 89.00 103 GLY A O 1
ATOM 808 N N . GLY A 1 104 ? -7.132 9.613 10.591 1.00 91.19 104 GLY A N 1
ATOM 809 C CA . GLY A 1 104 ? -6.395 8.389 10.290 1.00 91.19 104 GLY A CA 1
ATOM 810 C C . GLY A 1 104 ? -7.069 7.592 9.175 1.00 91.19 104 GLY A C 1
ATOM 811 O O . GLY A 1 104 ? -8.270 7.330 9.236 1.00 91.19 104 GLY A O 1
ATOM 812 N N . TYR A 1 105 ? -6.283 7.146 8.197 1.00 92.31 105 TYR A N 1
ATOM 813 C CA . TYR A 1 105 ? -6.768 6.408 7.026 1.00 92.31 105 TYR A CA 1
ATOM 814 C C . TYR A 1 105 ? -6.025 5.086 6.857 1.00 92.31 105 TYR A C 1
ATOM 816 O O . TYR A 1 105 ? -4.883 4.954 7.299 1.00 92.31 105 TYR A O 1
ATOM 824 N N . VAL A 1 106 ? -6.672 4.109 6.225 1.00 90.00 106 VAL A N 1
ATOM 825 C CA . VAL A 1 106 ? -6.052 2.859 5.774 1.00 90.00 106 VAL A CA 1
ATOM 826 C C . VAL A 1 106 ? -6.069 2.797 4.253 1.00 90.00 106 VAL A C 1
ATOM 828 O O . VAL A 1 106 ? -7.124 2.955 3.645 1.00 90.00 106 VAL A O 1
ATOM 831 N N . GLY A 1 107 ? -4.899 2.600 3.651 1.00 91.25 107 GLY A N 1
ATOM 832 C CA . GLY A 1 107 ? -4.700 2.499 2.209 1.00 91.25 107 GLY A CA 1
ATOM 833 C C . GLY A 1 107 ? -4.579 1.064 1.706 1.00 91.25 107 GLY A C 1
ATOM 834 O O . GLY A 1 107 ? -4.213 0.168 2.461 1.00 91.25 107 GLY A O 1
ATOM 835 N N . GLN A 1 108 ? -4.831 0.862 0.413 1.00 93.12 108 GLN A N 1
ATOM 836 C CA . GLN A 1 108 ? -4.435 -0.324 -0.348 1.00 93.12 108 GLN A CA 1
ATOM 837 C C . GLN A 1 108 ? -3.722 0.079 -1.639 1.00 93.12 108 GLN A C 1
ATOM 839 O O . GLN A 1 108 ? -4.045 1.088 -2.271 1.00 93.12 108 GLN A O 1
ATOM 844 N N . ALA A 1 109 ? -2.758 -0.743 -2.037 1.00 95.06 109 ALA A N 1
ATOM 845 C CA . ALA A 1 109 ? -1.948 -0.592 -3.230 1.00 95.06 109 ALA A CA 1
ATOM 846 C C . ALA A 1 109 ? -1.800 -1.944 -3.949 1.00 95.06 109 ALA A C 1
ATOM 848 O O . ALA A 1 109 ? -1.949 -3.015 -3.360 1.00 95.06 109 ALA A O 1
ATOM 849 N N . ILE A 1 110 ? -1.462 -1.906 -5.232 1.00 96.62 110 ILE A N 1
ATOM 850 C CA . ILE A 1 110 ? -0.811 -3.037 -5.882 1.00 96.62 110 ILE A CA 1
ATOM 851 C C . ILE A 1 110 ? 0.665 -2.984 -5.506 1.00 96.62 110 ILE A C 1
ATOM 853 O O . ILE A 1 110 ? 1.363 -2.010 -5.797 1.00 96.62 110 ILE A O 1
ATOM 857 N N . LEU A 1 111 ? 1.133 -4.040 -4.857 1.00 95.38 111 LEU A N 1
ATOM 858 C CA . LEU A 1 111 ? 2.536 -4.248 -4.533 1.00 95.38 111 LEU A CA 1
ATOM 859 C C . LEU A 1 111 ? 3.123 -5.145 -5.624 1.00 95.38 111 LEU A C 1
ATOM 861 O O . LEU A 1 111 ? 2.487 -6.132 -6.001 1.00 95.38 111 LEU A O 1
ATOM 865 N N . PHE A 1 112 ? 4.338 -4.844 -6.092 1.00 95.75 112 PHE A N 1
ATOM 866 C CA . PHE A 1 112 ? 5.062 -5.641 -7.097 1.00 95.75 112 PHE A CA 1
ATOM 867 C C . PHE A 1 112 ? 6.239 -6.432 -6.483 1.00 95.75 112 PHE A C 1
ATOM 869 O O . PHE A 1 112 ? 7.402 -6.163 -6.802 1.00 95.75 112 PHE A O 1
ATOM 876 N N . PRO A 1 113 ? 5.986 -7.378 -5.559 1.00 94.94 113 PRO A N 1
ATOM 877 C CA . PRO A 1 113 ? 7.044 -8.135 -4.892 1.00 94.94 113 PRO A CA 1
ATOM 878 C C . PRO A 1 113 ? 7.883 -8.923 -5.900 1.00 94.94 113 PRO A C 1
ATOM 880 O O . PRO A 1 113 ? 7.386 -9.315 -6.948 1.00 94.94 113 PRO A O 1
ATOM 883 N N . GLY A 1 114 ? 9.146 -9.178 -5.567 1.00 94.69 114 GLY A N 1
ATOM 884 C CA . GLY A 1 114 ? 10.097 -9.869 -6.440 1.00 94.69 114 GLY A CA 1
ATOM 885 C C . GLY A 1 114 ? 11.189 -8.961 -7.005 1.00 94.69 114 GLY A C 1
ATOM 886 O O . GLY A 1 114 ? 12.199 -9.462 -7.484 1.00 94.69 114 GLY A O 1
ATOM 887 N N . ASN A 1 115 ? 11.041 -7.638 -6.868 1.00 95.25 115 ASN A N 1
ATOM 888 C CA . ASN A 1 115 ? 12.091 -6.658 -7.154 1.00 95.25 115 ASN A CA 1
ATOM 889 C C . ASN A 1 115 ? 13.183 -6.719 -6.063 1.00 95.25 115 ASN A C 1
ATOM 891 O O . ASN A 1 115 ? 13.192 -5.934 -5.108 1.00 95.25 115 ASN A O 1
ATOM 895 N N . LEU A 1 116 ? 14.062 -7.723 -6.164 1.00 94.69 116 LEU A N 1
ATOM 896 C CA . LEU A 1 116 ? 15.173 -7.951 -5.239 1.00 94.69 116 LEU A CA 1
ATOM 897 C C . LEU A 1 116 ? 16.432 -7.275 -5.799 1.00 94.69 116 LEU A C 1
ATOM 899 O O . LEU A 1 116 ? 17.132 -7.847 -6.638 1.00 94.69 116 LEU A O 1
ATOM 903 N N . TRP A 1 117 ? 16.679 -6.036 -5.380 1.00 93.62 117 TRP A N 1
ATOM 904 C CA . TRP A 1 117 ? 17.738 -5.157 -5.889 1.00 93.62 117 TRP A CA 1
ATOM 905 C C . TRP A 1 117 ? 18.911 -4.997 -4.919 1.00 93.62 117 TRP A C 1
ATOM 907 O O . TRP A 1 117 ? 19.846 -4.271 -5.218 1.00 93.62 117 TRP A O 1
ATOM 917 N N . GLU A 1 118 ? 18.915 -5.671 -3.769 1.00 93.44 118 GLU A N 1
ATOM 918 C CA . GLU A 1 118 ? 20.064 -5.657 -2.863 1.00 93.44 118 GLU A CA 1
ATOM 919 C C . GLU A 1 118 ? 21.090 -6.729 -3.232 1.00 93.44 118 GLU A C 1
ATOM 921 O O . GLU A 1 118 ? 20.781 -7.920 -3.289 1.00 93.44 118 GLU A O 1
ATOM 926 N N . HIS A 1 119 ? 22.344 -6.316 -3.420 1.00 88.50 119 HIS A N 1
ATOM 927 C CA . HIS A 1 119 ? 23.435 -7.251 -3.711 1.00 88.50 119 HIS A CA 1
ATOM 928 C C . HIS A 1 119 ? 23.937 -7.961 -2.441 1.00 88.50 119 HIS A C 1
ATOM 930 O O . HIS A 1 119 ? 24.380 -9.113 -2.489 1.00 88.50 119 HIS A O 1
ATOM 936 N N . SER A 1 120 ? 23.854 -7.282 -1.292 1.00 90.94 120 SER A N 1
ATOM 937 C CA . SER A 1 120 ? 24.319 -7.774 0.005 1.00 90.94 120 SER A CA 1
ATOM 938 C C . SER A 1 120 ? 23.349 -7.379 1.117 1.00 90.94 120 SER A C 1
ATOM 940 O O . SER A 1 120 ? 22.724 -6.324 1.078 1.00 90.94 120 SER A O 1
ATOM 942 N N . HIS A 1 121 ? 23.249 -8.220 2.142 1.00 93.81 121 HIS A N 1
ATOM 943 C CA . HIS A 1 121 ? 22.302 -8.058 3.234 1.00 93.81 121 HIS A CA 1
ATOM 944 C C . HIS A 1 121 ? 22.620 -6.813 4.071 1.00 93.81 121 HIS A C 1
ATOM 946 O O . HIS A 1 121 ? 23.702 -6.695 4.649 1.00 93.81 121 HIS A O 1
AT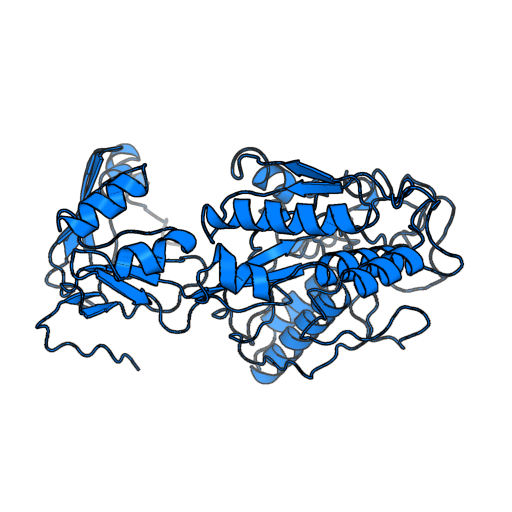OM 952 N N . ALA A 1 122 ? 21.642 -5.926 4.230 1.00 93.19 122 ALA A N 1
ATOM 953 C CA . ALA A 1 122 ? 21.787 -4.596 4.819 1.00 93.19 122 ALA A CA 1
ATOM 954 C C . ALA A 1 122 ? 22.363 -4.577 6.249 1.00 93.19 122 ALA A C 1
ATOM 956 O O . ALA A 1 122 ? 22.957 -3.585 6.664 1.00 93.19 122 ALA A O 1
ATOM 957 N N . ARG A 1 123 ? 22.212 -5.665 7.024 1.00 91.56 123 ARG A N 1
ATOM 958 C CA . ARG A 1 123 ? 22.732 -5.744 8.408 1.00 91.56 123 ARG A CA 1
ATOM 959 C C . ARG A 1 123 ? 24.030 -6.530 8.557 1.00 91.56 123 ARG A C 1
ATOM 961 O O . ARG A 1 123 ? 24.744 -6.306 9.529 1.00 91.56 123 ARG A O 1
ATOM 968 N N . THR A 1 124 ? 24.298 -7.490 7.672 1.00 93.62 124 THR A N 1
ATOM 969 C CA . THR A 1 124 ? 25.440 -8.422 7.817 1.00 93.62 124 THR A CA 1
ATOM 970 C C . THR A 1 124 ? 26.483 -8.262 6.720 1.00 93.62 124 THR A C 1
ATOM 972 O O . THR A 1 124 ? 27.587 -8.770 6.880 1.00 93.62 124 THR A O 1
ATOM 975 N N . ALA A 1 125 ? 26.155 -7.543 5.643 1.00 91.56 125 ALA A N 1
ATOM 976 C CA . ALA A 1 125 ? 26.943 -7.419 4.420 1.00 91.56 125 ALA A CA 1
ATOM 977 C C . ALA A 1 125 ? 27.245 -8.760 3.720 1.00 91.56 125 ALA A C 1
ATOM 979 O O . ALA A 1 125 ? 28.100 -8.814 2.842 1.00 91.56 125 ALA A O 1
ATOM 980 N N . GLU A 1 126 ? 26.553 -9.840 4.091 1.00 93.50 126 GLU A N 1
ATOM 981 C CA . GLU A 1 126 ? 26.646 -11.128 3.399 1.00 93.50 126 GLU A CA 1
ATOM 982 C C . GLU A 1 126 ? 25.995 -11.031 2.017 1.00 93.50 126 GLU A C 1
ATOM 984 O O . GLU A 1 126 ? 24.983 -10.351 1.857 1.00 93.50 126 GLU A O 1
ATOM 989 N N . ASP A 1 127 ? 26.554 -11.717 1.023 1.00 90.75 127 ASP A N 1
ATOM 990 C CA . ASP A 1 127 ? 25.988 -11.753 -0.328 1.00 90.75 127 ASP A CA 1
ATOM 991 C C . ASP A 1 127 ? 24.602 -12.416 -0.341 1.00 90.75 127 ASP A C 1
ATOM 993 O O . ASP A 1 127 ? 24.410 -13.485 0.244 1.00 90.75 127 ASP A O 1
ATOM 997 N N . LEU A 1 128 ? 23.639 -11.777 -1.018 1.00 90.88 128 LEU A N 1
ATOM 998 C CA . LEU A 1 128 ? 22.253 -12.259 -1.106 1.00 90.88 128 LEU A CA 1
ATOM 999 C C . LEU A 1 128 ? 21.983 -13.141 -2.330 1.00 90.88 128 LEU A C 1
ATOM 1001 O O . LEU A 1 128 ? 21.052 -13.940 -2.283 1.00 90.88 128 LEU A O 1
ATOM 1005 N N . ASN A 1 129 ? 22.776 -12.994 -3.397 1.00 89.62 129 ASN A N 1
ATOM 1006 C CA . ASN A 1 129 ? 22.592 -13.655 -4.698 1.00 89.62 129 ASN A CA 1
ATOM 1007 C C . ASN A 1 129 ? 21.123 -13.662 -5.170 1.00 89.62 129 ASN A C 1
ATOM 1009 O O . ASN A 1 129 ? 20.541 -14.728 -5.379 1.00 89.62 129 ASN A O 1
ATOM 1013 N N . PRO A 1 130 ? 20.488 -12.484 -5.305 1.00 89.56 130 PRO A N 1
ATOM 1014 C CA . PRO A 1 130 ? 19.056 -12.389 -5.580 1.00 89.56 130 PRO A CA 1
ATOM 1015 C C . PRO A 1 130 ? 18.633 -13.111 -6.867 1.00 89.56 130 PRO A C 1
ATOM 1017 O O . PRO A 1 130 ? 17.534 -13.652 -6.908 1.00 89.56 130 PRO A O 1
ATOM 1020 N N . TRP A 1 131 ? 19.506 -13.191 -7.874 1.00 89.25 131 TRP A N 1
ATOM 1021 C CA . TRP A 1 131 ? 19.286 -13.909 -9.139 1.00 89.25 131 TRP A CA 1
ATOM 1022 C C . TRP A 1 131 ? 19.024 -15.419 -8.988 1.00 89.25 131 TRP A C 1
ATOM 1024 O O . TRP A 1 131 ? 18.451 -16.022 -9.890 1.00 89.25 131 TRP A O 1
ATOM 1034 N N . ASP A 1 132 ? 19.394 -16.036 -7.861 1.00 90.25 132 ASP A N 1
ATOM 1035 C CA . ASP A 1 132 ? 19.081 -17.444 -7.576 1.00 90.25 132 ASP A CA 1
ATOM 1036 C C . ASP A 1 132 ? 17.631 -17.634 -7.071 1.00 90.25 132 ASP A C 1
ATOM 1038 O O . ASP A 1 132 ? 17.162 -18.764 -6.896 1.00 90.25 132 ASP A O 1
ATOM 1042 N N . ALA A 1 133 ? 16.912 -16.544 -6.780 1.00 90.75 133 ALA A N 1
ATOM 1043 C CA . ALA A 1 133 ? 15.563 -16.589 -6.233 1.00 90.75 133 ALA A CA 1
ATOM 1044 C C . ALA A 1 133 ? 14.496 -16.780 -7.323 1.00 90.75 133 ALA A C 1
ATOM 1046 O O . ALA A 1 133 ? 14.644 -16.354 -8.466 1.00 90.75 133 ALA A O 1
ATOM 1047 N N . ALA A 1 134 ? 13.359 -17.365 -6.930 1.00 92.44 134 ALA A N 1
ATOM 1048 C CA . ALA A 1 134 ? 12.225 -17.619 -7.823 1.00 92.44 134 ALA A CA 1
ATOM 1049 C C . ALA A 1 134 ? 11.758 -16.401 -8.658 1.00 92.44 134 ALA A C 1
ATOM 1051 O O . ALA A 1 134 ? 11.399 -16.622 -9.814 1.00 92.44 134 ALA A O 1
ATOM 1052 N N . PRO A 1 135 ? 11.776 -15.149 -8.145 1.00 93.62 135 PRO A N 1
ATOM 1053 C CA . PRO A 1 135 ? 11.392 -13.982 -8.938 1.00 93.62 135 PRO A CA 1
ATOM 1054 C C . PRO A 1 135 ? 12.245 -13.731 -10.187 1.00 93.62 135 PRO A C 1
ATOM 1056 O O . PRO A 1 135 ? 11.711 -13.201 -11.147 1.00 93.62 135 PRO A O 1
ATOM 1059 N N . TYR A 1 136 ? 13.516 -14.149 -10.214 1.00 92.44 136 TYR A N 1
ATOM 1060 C CA . TYR A 1 136 ? 14.386 -14.016 -11.393 1.00 92.44 136 TYR A CA 1
ATOM 1061 C C . TYR A 1 136 ? 14.591 -15.343 -12.132 1.00 92.44 136 TYR A C 1
ATOM 1063 O O . TYR A 1 136 ? 15.488 -15.462 -12.959 1.00 92.44 136 TYR A O 1
ATOM 1071 N N . ALA A 1 137 ? 13.786 -16.373 -11.848 1.00 91.12 137 ALA A N 1
ATOM 1072 C CA . ALA A 1 137 ? 13.883 -17.642 -12.572 1.00 91.12 137 ALA A CA 1
ATOM 1073 C C . ALA A 1 137 ? 13.448 -17.514 -14.042 1.00 91.12 137 ALA A C 1
ATOM 1075 O O . ALA A 1 137 ? 13.894 -18.296 -14.882 1.00 91.12 137 ALA A O 1
ATOM 1076 N N . ILE A 1 138 ? 12.573 -16.552 -14.328 1.00 91.25 138 ILE A N 1
ATOM 1077 C CA . ILE A 1 138 ? 12.142 -16.159 -15.665 1.00 91.25 138 ILE A CA 1
ATOM 1078 C C . ILE A 1 138 ? 12.037 -14.638 -15.718 1.00 91.25 138 ILE A C 1
ATOM 1080 O O . ILE A 1 138 ? 11.962 -13.991 -14.670 1.00 91.25 138 ILE A O 1
ATOM 1084 N N . ASP A 1 139 ? 11.989 -14.110 -16.932 1.00 91.81 139 ASP A N 1
ATOM 1085 C CA . ASP A 1 139 ? 11.814 -12.689 -17.180 1.00 91.81 139 ASP A CA 1
ATOM 1086 C C . ASP A 1 139 ? 10.334 -12.309 -17.049 1.00 91.81 139 ASP A C 1
ATOM 1088 O O . ASP A 1 139 ? 9.507 -12.680 -17.886 1.00 91.81 139 ASP A O 1
ATOM 1092 N N . TYR A 1 140 ? 9.960 -11.684 -15.932 1.00 95.31 140 TYR A N 1
ATOM 1093 C CA . TYR A 1 140 ? 8.583 -11.247 -15.705 1.00 95.31 140 TYR A CA 1
ATOM 1094 C C . TYR A 1 140 ? 8.448 -9.771 -16.093 1.00 95.31 140 TYR A C 1
ATOM 1096 O O . TYR A 1 140 ? 9.136 -8.953 -15.484 1.00 95.31 140 TYR A O 1
ATOM 1104 N N . PRO A 1 141 ? 7.464 -9.385 -16.930 1.00 96.12 141 PRO A N 1
ATOM 1105 C CA . PRO A 1 141 ? 7.329 -8.014 -17.433 1.00 96.12 141 PRO A CA 1
ATOM 1106 C C . PRO A 1 141 ? 7.223 -6.912 -16.372 1.00 96.12 141 PRO A C 1
ATOM 1108 O O . PRO A 1 141 ? 7.338 -5.741 -16.690 1.00 96.12 141 PRO A O 1
ATOM 1111 N N . TRP A 1 142 ? 6.909 -7.235 -15.114 1.00 96.69 142 TRP A N 1
ATOM 1112 C CA . TRP A 1 142 ? 6.740 -6.261 -14.026 1.00 96.69 142 TRP A CA 1
ATOM 1113 C C . TRP A 1 142 ? 7.872 -6.287 -12.989 1.00 96.69 142 TRP A C 1
ATOM 1115 O O . TRP A 1 142 ? 7.810 -5.526 -12.013 1.00 96.69 142 TRP A O 1
ATOM 1125 N N . LEU A 1 143 ? 8.892 -7.132 -13.161 1.00 95.69 143 LEU A N 1
ATOM 1126 C CA . LEU A 1 143 ? 10.056 -7.212 -12.279 1.00 95.69 143 LEU A CA 1
ATOM 1127 C C . LEU A 1 143 ? 11.271 -6.641 -12.992 1.00 95.69 143 LEU A C 1
ATOM 1129 O O . LEU A 1 143 ? 11.651 -7.142 -14.030 1.00 95.69 143 LEU A O 1
ATOM 1133 N N . GLY A 1 144 ? 11.870 -5.594 -12.425 1.00 93.38 144 GLY A N 1
ATOM 1134 C CA . GLY A 1 144 ? 13.097 -5.033 -12.978 1.00 93.38 144 GLY A CA 1
ATOM 1135 C C . GLY A 1 144 ? 14.320 -5.772 -12.448 1.00 93.38 144 GLY A C 1
ATOM 1136 O O . GLY A 1 144 ? 14.451 -5.959 -11.236 1.00 93.38 144 GLY A O 1
ATOM 1137 N N . ASN A 1 145 ? 15.234 -6.130 -13.336 1.00 91.06 145 ASN A N 1
ATOM 1138 C CA . ASN A 1 145 ? 16.476 -6.829 -13.065 1.00 91.06 145 ASN A CA 1
ATOM 1139 C C . ASN A 1 145 ? 17.685 -5.900 -13.289 1.00 91.06 145 ASN A C 1
ATOM 1141 O O . ASN A 1 145 ? 18.121 -5.684 -14.424 1.00 91.06 145 ASN A O 1
ATOM 1145 N N . PRO A 1 146 ? 18.300 -5.373 -12.216 1.00 89.38 146 PRO A N 1
ATOM 1146 C CA . PRO A 1 146 ? 19.501 -4.552 -12.335 1.00 89.38 146 PRO A CA 1
ATOM 1147 C C . PRO A 1 146 ? 20.782 -5.382 -12.537 1.00 89.38 146 PRO A C 1
ATOM 1149 O O . PRO A 1 146 ? 21.855 -4.809 -12.720 1.00 89.38 146 PRO A O 1
ATOM 1152 N N . TRP A 1 147 ? 20.696 -6.715 -12.481 1.00 86.25 147 TRP A N 1
ATOM 1153 C CA . TRP A 1 147 ? 21.831 -7.642 -12.510 1.00 86.25 147 TRP A CA 1
ATOM 1154 C C . TRP A 1 147 ? 22.214 -8.093 -13.925 1.00 86.25 147 TRP A C 1
ATOM 1156 O O . TRP A 1 147 ? 23.187 -8.826 -14.089 1.00 86.25 147 TRP A O 1
ATOM 1166 N N . GLY A 1 148 ? 21.469 -7.683 -14.953 1.00 80.69 148 GLY A N 1
ATOM 1167 C CA . GLY A 1 148 ? 21.687 -8.110 -16.337 1.00 80.69 148 GLY A CA 1
ATOM 1168 C C . GLY A 1 148 ? 21.347 -9.584 -16.591 1.00 80.69 148 GLY A C 1
ATOM 1169 O O . GLY A 1 148 ? 21.160 -10.381 -15.666 1.00 80.69 148 GLY A O 1
ATOM 1170 N N . THR A 1 149 ? 21.274 -9.944 -17.868 1.00 82.00 149 THR A N 1
ATOM 1171 C CA . THR A 1 149 ? 20.880 -11.275 -18.359 1.00 82.00 149 THR A CA 1
ATOM 1172 C C . THR A 1 149 ? 22.090 -12.051 -18.881 1.00 82.00 149 THR A C 1
ATOM 1174 O O . THR A 1 149 ? 23.198 -11.518 -18.966 1.00 82.00 149 THR A O 1
ATOM 1177 N N . GLN A 1 150 ? 21.912 -13.324 -19.249 1.00 81.06 150 GLN A N 1
ATOM 1178 C CA . GLN A 1 150 ? 23.010 -14.142 -19.792 1.00 81.06 150 GLN A CA 1
ATOM 1179 C C . GLN A 1 150 ? 23.662 -13.542 -21.049 1.00 81.06 150 GLN A C 1
ATOM 1181 O O . GLN A 1 150 ? 24.830 -13.819 -21.331 1.00 81.06 150 GLN A O 1
ATOM 1186 N N . ASP A 1 151 ? 22.906 -12.759 -21.817 1.00 74.94 151 ASP A N 1
ATOM 1187 C CA . ASP A 1 151 ? 23.286 -12.201 -23.112 1.00 74.94 151 ASP A CA 1
ATOM 1188 C C . ASP A 1 151 ? 23.385 -10.668 -23.137 1.00 74.94 151 ASP A C 1
ATOM 1190 O O . ASP A 1 151 ? 24.009 -10.124 -24.052 1.00 74.94 151 ASP A O 1
ATOM 1194 N N . ALA A 1 152 ? 22.879 -9.979 -22.111 1.00 68.62 152 ALA A N 1
ATOM 1195 C CA . ALA A 1 152 ? 23.044 -8.545 -21.914 1.00 68.62 152 ALA A CA 1
ATOM 1196 C C . ALA A 1 152 ? 23.801 -8.266 -20.606 1.00 68.62 152 ALA A C 1
ATOM 1198 O O . ALA A 1 152 ? 23.246 -8.249 -19.504 1.00 68.62 152 ALA A O 1
ATOM 1199 N N . ALA A 1 153 ? 25.106 -8.018 -20.737 1.00 61.41 153 ALA A N 1
ATOM 1200 C CA . ALA A 1 153 ? 25.911 -7.507 -19.636 1.00 61.41 153 ALA A CA 1
ATOM 1201 C C . ALA A 1 153 ? 25.504 -6.060 -19.313 1.00 61.41 153 ALA A C 1
ATOM 1203 O O . ALA A 1 153 ? 25.220 -5.267 -20.212 1.00 61.41 153 ALA A O 1
ATOM 1204 N N . CYS A 1 154 ? 25.520 -5.697 -18.033 1.00 68.44 154 CYS A N 1
ATOM 1205 C CA . CYS A 1 154 ? 25.326 -4.309 -17.632 1.00 68.44 154 CYS A CA 1
ATOM 1206 C C . CYS A 1 154 ? 26.445 -3.398 -18.180 1.00 68.44 154 CYS A C 1
ATOM 1208 O O . CYS A 1 154 ? 27.522 -3.892 -18.530 1.00 68.44 154 CYS A O 1
ATOM 1210 N N . PRO A 1 155 ? 26.245 -2.066 -18.201 1.00 65.44 155 PRO A N 1
ATOM 1211 C CA . PRO A 1 155 ? 27.301 -1.124 -18.564 1.00 65.44 155 PRO A CA 1
ATOM 1212 C C . PRO A 1 155 ? 28.581 -1.349 -17.744 1.00 65.44 155 PRO A C 1
ATOM 1214 O O . PRO A 1 155 ? 28.503 -1.571 -16.535 1.00 65.44 155 PRO A O 1
ATOM 1217 N N . ASP A 1 156 ? 29.753 -1.247 -18.385 1.00 59.69 156 ASP A N 1
ATOM 1218 C CA . ASP A 1 156 ? 31.063 -1.314 -17.717 1.00 59.69 156 ASP A CA 1
ATOM 1219 C C . ASP A 1 156 ? 31.182 -0.183 -16.675 1.00 59.69 156 ASP A C 1
ATOM 1221 O O . ASP A 1 156 ? 31.548 0.954 -16.990 1.00 59.69 156 ASP A O 1
ATOM 1225 N N . ALA A 1 157 ? 30.856 -0.490 -15.419 1.00 62.59 157 ALA A N 1
ATOM 1226 C CA . ALA A 1 157 ? 30.825 0.458 -14.314 1.00 62.59 157 ALA A CA 1
ATOM 1227 C C . ALA A 1 157 ? 31.581 -0.084 -13.093 1.00 62.59 157 ALA A C 1
ATOM 1229 O O . ALA A 1 157 ? 31.542 -1.267 -12.776 1.00 62.59 157 ALA A O 1
ATOM 1230 N N . THR A 1 158 ? 32.250 0.810 -12.360 1.00 59.34 158 THR A N 1
ATOM 1231 C CA . THR A 1 158 ? 32.913 0.504 -11.076 1.00 59.34 158 THR A CA 1
ATOM 1232 C C . THR A 1 158 ? 31.970 0.643 -9.875 1.00 59.34 158 THR A C 1
ATOM 1234 O O . THR A 1 158 ? 32.428 0.771 -8.739 1.00 59.34 158 THR A O 1
ATOM 1237 N N . THR A 1 159 ? 30.665 0.731 -10.121 1.00 67.31 159 THR A N 1
ATOM 1238 C CA . THR A 1 159 ? 29.649 0.982 -9.099 1.00 67.31 159 THR A CA 1
ATOM 1239 C C . THR A 1 159 ? 29.247 -0.339 -8.446 1.00 67.31 159 THR A C 1
ATOM 1241 O O . THR A 1 159 ? 28.978 -1.303 -9.154 1.00 67.31 159 THR A O 1
ATOM 1244 N N . ALA A 1 160 ? 29.203 -0.383 -7.111 1.00 64.88 160 ALA A N 1
ATOM 1245 C CA . ALA A 1 160 ? 28.884 -1.598 -6.358 1.00 64.88 160 ALA A CA 1
ATOM 1246 C C . ALA A 1 160 ? 27.555 -2.234 -6.812 1.00 64.88 160 ALA A C 1
ATOM 1248 O O . ALA A 1 160 ? 26.560 -1.531 -6.992 1.00 64.88 160 ALA A O 1
ATOM 1249 N N . GLY A 1 161 ? 27.559 -3.554 -6.996 1.00 67.56 161 GLY A N 1
ATOM 1250 C CA . GLY A 1 161 ? 26.465 -4.342 -7.560 1.00 67.56 161 GLY A CA 1
ATOM 1251 C C . GLY A 1 161 ? 26.640 -4.655 -9.050 1.00 67.56 161 GLY A C 1
ATOM 1252 O O . GLY A 1 161 ? 26.318 -5.766 -9.466 1.00 67.56 161 GLY A O 1
ATOM 1253 N N . TYR A 1 162 ? 27.219 -3.745 -9.843 1.00 69.12 162 TYR A N 1
ATOM 1254 C CA . TYR A 1 162 ? 27.426 -3.963 -11.283 1.00 69.12 162 TYR A CA 1
ATOM 1255 C C . TYR A 1 162 ? 28.543 -4.974 -11.586 1.00 69.12 162 TYR A C 1
ATOM 1257 O O . TYR A 1 162 ? 28.570 -5.577 -12.656 1.00 69.12 162 TYR A O 1
ATOM 1265 N N . GLU A 1 163 ? 29.438 -5.243 -10.631 1.00 69.81 163 GLU A N 1
ATOM 1266 C CA . GLU A 1 163 ? 30.429 -6.317 -10.750 1.00 69.81 163 GLU A CA 1
ATOM 1267 C C . GLU A 1 163 ? 29.811 -7.725 -10.764 1.00 69.81 163 GLU A C 1
ATOM 1269 O O . GLU A 1 163 ? 30.485 -8.688 -11.130 1.00 69.81 163 GLU A O 1
ATOM 1274 N N . LYS A 1 164 ? 28.541 -7.852 -10.359 1.00 72.25 164 LYS A N 1
ATOM 1275 C CA . LYS A 1 164 ? 27.774 -9.104 -10.339 1.00 72.25 164 LYS A CA 1
ATOM 1276 C C . LYS A 1 164 ? 26.881 -9.243 -11.576 1.00 72.25 164 LYS A C 1
ATOM 1278 O O . LYS A 1 164 ? 25.916 -9.988 -11.529 1.00 72.25 164 LYS A O 1
ATOM 1283 N N . CYS A 1 165 ? 27.174 -8.531 -12.662 1.00 72.12 165 CYS A N 1
ATOM 1284 C CA . CYS A 1 165 ? 26.310 -8.526 -13.834 1.00 72.12 165 CYS A CA 1
ATOM 1285 C C . CYS A 1 165 ? 26.407 -9.775 -14.724 1.00 72.12 165 CYS A C 1
ATOM 1287 O O . CYS A 1 165 ? 27.445 -10.433 -14.790 1.00 72.12 165 CYS A O 1
ATOM 1289 N N . GLY A 1 166 ? 25.320 -10.066 -15.443 1.00 73.94 166 GLY A N 1
ATOM 1290 C CA . GLY A 1 166 ? 25.196 -11.206 -16.358 1.00 73.94 166 GLY A CA 1
ATOM 1291 C C . GLY A 1 166 ? 24.899 -12.534 -15.657 1.00 73.94 166 GLY A C 1
ATOM 1292 O O . GLY A 1 166 ? 25.293 -13.599 -16.132 1.00 73.94 166 GLY A O 1
ATOM 1293 N N . VAL A 1 167 ? 24.272 -12.464 -14.481 1.00 80.19 167 VAL A N 1
ATOM 1294 C CA . VAL A 1 167 ? 24.069 -13.607 -13.573 1.00 80.19 167 VAL A CA 1
ATOM 1295 C C . VAL A 1 167 ? 22.637 -14.123 -13.548 1.00 80.19 167 VAL A C 1
ATOM 1297 O O . VAL A 1 167 ? 22.417 -15.231 -13.056 1.00 80.19 167 VAL A O 1
ATOM 1300 N N . ALA A 1 168 ? 21.668 -13.363 -14.068 1.00 84.00 168 ALA A N 1
ATOM 1301 C CA . ALA A 1 168 ? 20.301 -13.854 -14.151 1.00 84.00 168 ALA A CA 1
ATOM 1302 C C . ALA A 1 168 ? 20.230 -15.087 -15.072 1.00 84.00 168 ALA A C 1
ATOM 1304 O O . ALA A 1 168 ? 20.938 -15.157 -16.080 1.00 84.00 168 ALA A O 1
ATOM 1305 N N . PRO A 1 169 ? 19.404 -16.094 -14.740 1.00 86.69 169 PRO A N 1
ATOM 1306 C CA . PRO A 1 169 ? 19.403 -17.386 -15.422 1.00 86.69 169 PRO A CA 1
ATOM 1307 C C . PRO A 1 169 ? 18.696 -17.384 -16.788 1.00 86.69 169 PRO A C 1
ATOM 1309 O O . PRO A 1 169 ? 18.602 -18.444 -17.411 1.00 86.69 169 PRO A O 1
ATOM 1312 N N . TYR A 1 170 ? 18.216 -16.233 -17.255 1.00 85.56 170 TYR A N 1
ATOM 1313 C CA . TYR A 1 170 ? 17.490 -16.068 -18.511 1.00 85.56 170 TYR A CA 1
ATOM 1314 C C . TYR A 1 170 ? 18.210 -15.121 -19.480 1.00 85.56 170 TYR A C 1
ATOM 1316 O O . TYR A 1 170 ? 19.140 -14.403 -19.106 1.00 85.56 170 TYR A O 1
ATOM 1324 N N . THR A 1 171 ? 17.801 -15.182 -20.746 1.00 87.12 171 THR A N 1
ATOM 1325 C CA . THR A 1 171 ? 18.195 -14.246 -21.804 1.00 87.12 171 THR A CA 1
ATOM 1326 C C . THR A 1 171 ? 17.095 -13.224 -21.999 1.00 87.12 171 THR A C 1
ATOM 1328 O O . THR A 1 171 ? 15.922 -13.585 -21.905 1.00 87.12 171 THR A O 1
ATOM 1331 N N . ASP A 1 172 ? 17.479 -12.003 -22.328 1.00 83.50 172 ASP A N 1
ATOM 1332 C CA . ASP A 1 172 ? 16.532 -10.946 -22.661 1.00 83.50 172 ASP A CA 1
ATOM 1333 C C . ASP A 1 172 ? 15.936 -11.218 -24.049 1.00 83.50 172 ASP A C 1
ATOM 1335 O O . ASP A 1 172 ? 16.664 -11.423 -25.026 1.00 83.50 172 ASP A O 1
ATOM 1339 N N . THR A 1 173 ? 14.608 -11.289 -24.144 1.00 86.19 173 THR A N 1
ATOM 1340 C CA . THR A 1 173 ? 13.930 -11.604 -25.415 1.00 86.19 173 THR A CA 1
ATOM 1341 C C . THR A 1 173 ? 12.790 -10.666 -25.776 1.00 86.19 173 THR A C 1
ATOM 1343 O O . THR A 1 173 ? 12.245 -10.790 -26.876 1.00 86.19 173 THR A O 1
ATOM 1346 N N . ASP A 1 174 ? 12.436 -9.738 -24.894 1.00 88.75 174 ASP A N 1
ATOM 1347 C CA . ASP A 1 174 ? 11.274 -8.868 -25.049 1.00 88.75 174 ASP A CA 1
ATOM 1348 C C . ASP A 1 174 ? 11.589 -7.378 -24.836 1.00 88.75 174 ASP A C 1
ATOM 1350 O O . ASP A 1 174 ? 10.762 -6.539 -25.209 1.00 88.75 174 ASP A O 1
ATOM 1354 N N . ASN A 1 175 ? 12.783 -7.011 -24.347 1.00 91.00 175 ASN A N 1
ATOM 1355 C CA . ASN A 1 175 ? 13.153 -5.606 -24.229 1.00 91.00 175 ASN A CA 1
ATOM 1356 C C . ASN A 1 175 ? 13.305 -4.952 -25.616 1.00 91.00 175 ASN A C 1
ATOM 1358 O O . ASN A 1 175 ? 14.003 -5.466 -26.502 1.00 91.00 175 ASN A O 1
ATOM 1362 N N . PRO A 1 176 ? 12.694 -3.773 -25.831 1.00 93.06 176 PRO A N 1
ATOM 1363 C CA . PRO A 1 176 ? 12.979 -2.939 -26.991 1.00 93.06 176 PRO A CA 1
ATOM 1364 C C . PRO A 1 176 ? 14.465 -2.571 -27.107 1.00 93.06 176 PRO A C 1
ATOM 1366 O O . PRO A 1 176 ? 15.186 -2.466 -26.116 1.00 93.06 176 PRO A O 1
ATOM 1369 N N . GLU A 1 177 ? 14.927 -2.288 -28.330 1.00 89.19 177 GLU A N 1
ATOM 1370 C CA . GLU A 1 177 ? 16.323 -1.903 -28.572 1.00 89.19 177 GLU A CA 1
ATOM 1371 C C . GLU A 1 177 ? 16.731 -0.681 -27.727 1.00 89.19 177 GLU A C 1
ATOM 1373 O O . GLU A 1 177 ? 16.144 0.396 -27.834 1.00 89.19 177 GLU A O 1
ATOM 1378 N N . GLY A 1 178 ? 17.768 -0.851 -26.902 1.00 86.44 178 GLY A N 1
ATOM 1379 C CA . GLY A 1 178 ? 18.298 0.199 -26.029 1.00 86.44 178 GLY A CA 1
ATOM 1380 C C . GLY A 1 178 ? 17.520 0.413 -24.725 1.00 86.44 178 GLY A C 1
ATOM 1381 O O . GLY A 1 178 ? 17.933 1.251 -23.923 1.00 86.44 178 GLY A O 1
ATOM 1382 N N . MET A 1 179 ? 16.438 -0.333 -24.491 1.00 91.56 179 MET A N 1
ATOM 1383 C CA . MET A 1 179 ? 15.720 -0.352 -23.219 1.00 91.56 179 MET A CA 1
ATOM 1384 C C . MET A 1 179 ? 16.380 -1.346 -22.262 1.00 91.56 179 MET A C 1
ATOM 1386 O O . MET A 1 179 ? 16.808 -2.420 -22.673 1.00 91.56 179 MET A O 1
ATOM 1390 N N . SER A 1 180 ? 16.489 -0.976 -20.988 1.00 90.50 180 SER A N 1
ATOM 1391 C CA . SER A 1 180 ? 16.899 -1.916 -19.946 1.00 90.50 180 SER A CA 1
ATOM 1392 C C . SER A 1 180 ? 15.684 -2.626 -19.366 1.00 90.50 180 SER A C 1
ATOM 1394 O O . SER A 1 180 ? 14.599 -2.051 -19.312 1.00 90.50 180 SER A O 1
ATOM 1396 N N . ASP A 1 181 ? 15.906 -3.816 -18.824 1.00 90.88 181 ASP A N 1
ATOM 1397 C CA . ASP A 1 181 ? 14.895 -4.584 -18.098 1.00 90.88 181 ASP A CA 1
ATOM 1398 C C . ASP A 1 181 ? 14.224 -3.781 -16.969 1.00 90.88 181 ASP A C 1
ATOM 1400 O O . ASP A 1 181 ? 13.004 -3.723 -16.821 1.00 90.88 181 ASP A O 1
ATOM 1404 N N . MET A 1 182 ? 15.040 -3.029 -16.224 1.00 93.62 182 MET A N 1
ATOM 1405 C CA . MET A 1 182 ? 14.566 -2.102 -15.197 1.00 93.62 182 MET A CA 1
ATOM 1406 C C . MET A 1 182 ? 13.551 -1.093 -15.746 1.00 93.62 182 MET A C 1
ATOM 1408 O O . MET A 1 182 ? 12.551 -0.809 -15.083 1.00 93.62 182 MET A O 1
ATOM 1412 N N . GLU A 1 183 ? 13.814 -0.539 -16.931 1.00 95.94 183 GLU A N 1
ATOM 1413 C CA . GLU A 1 183 ? 12.949 0.453 -17.562 1.00 95.94 183 GLU A CA 1
ATOM 1414 C C . GLU A 1 183 ? 11.697 -0.173 -18.178 1.00 95.94 183 GLU A C 1
ATOM 1416 O O . GLU A 1 183 ? 10.604 0.358 -17.976 1.00 95.94 183 GLU A O 1
ATOM 1421 N N . GLN A 1 184 ? 11.826 -1.316 -18.854 1.00 96.81 184 GLN A N 1
ATOM 1422 C CA . GLN A 1 184 ? 10.688 -2.067 -19.386 1.00 96.81 184 GLN A CA 1
ATOM 1423 C C . GLN A 1 184 ? 9.697 -2.388 -18.262 1.00 96.81 184 GLN A C 1
ATOM 1425 O O . GLN A 1 184 ? 8.521 -2.014 -18.326 1.00 96.81 184 GLN A O 1
ATOM 1430 N N . ALA A 1 185 ? 10.200 -2.943 -17.158 1.00 97.50 185 ALA A N 1
ATOM 1431 C CA . ALA A 1 185 ? 9.387 -3.274 -16.003 1.00 97.50 185 ALA A CA 1
ATOM 1432 C C . ALA A 1 185 ? 8.784 -2.041 -15.316 1.00 97.50 185 ALA A C 1
ATOM 1434 O O . ALA A 1 185 ? 7.653 -2.089 -14.821 1.00 97.50 185 ALA A O 1
ATOM 1435 N N . ARG A 1 186 ? 9.502 -0.909 -15.289 1.00 98.19 186 ARG A N 1
ATOM 1436 C CA . ARG A 1 186 ? 8.961 0.362 -14.782 1.00 98.19 186 ARG A CA 1
ATOM 1437 C C . ARG A 1 186 ? 7.797 0.843 -15.650 1.00 98.19 186 ARG A C 1
ATOM 1439 O O . ARG A 1 186 ? 6.753 1.173 -15.092 1.00 98.19 186 ARG A O 1
ATOM 1446 N N . LEU A 1 187 ? 7.927 0.826 -16.980 1.00 98.62 187 LEU A N 1
ATOM 1447 C CA . LEU A 1 187 ? 6.847 1.189 -17.908 1.00 98.62 187 LEU A CA 1
ATOM 1448 C C . LEU A 1 187 ? 5.626 0.283 -17.750 1.00 98.62 187 LEU A C 1
ATOM 1450 O O . LEU A 1 187 ? 4.505 0.789 -17.710 1.00 98.62 187 LEU A O 1
ATOM 1454 N N . VAL A 1 188 ? 5.829 -1.026 -17.578 1.00 98.69 188 VAL A N 1
ATOM 1455 C CA . VAL A 1 188 ? 4.739 -1.969 -17.291 1.00 98.69 188 VAL A CA 1
ATOM 1456 C C . VAL A 1 188 ? 4.033 -1.604 -15.984 1.00 98.69 188 VAL A C 1
ATOM 1458 O O . VAL A 1 188 ? 2.810 -1.483 -15.971 1.00 98.69 188 VAL A O 1
ATOM 1461 N N . ARG A 1 189 ? 4.761 -1.348 -14.888 1.00 98.62 189 ARG A N 1
ATOM 1462 C CA . ARG A 1 189 ? 4.139 -0.951 -13.609 1.00 98.62 189 ARG A CA 1
ATOM 1463 C C . ARG A 1 189 ? 3.400 0.388 -13.703 1.00 98.62 189 ARG A C 1
ATOM 1465 O O . ARG A 1 189 ? 2.319 0.518 -13.124 1.00 98.62 189 ARG A O 1
ATOM 1472 N N . ILE A 1 190 ? 3.924 1.359 -14.459 1.00 98.69 190 ILE A N 1
ATOM 1473 C CA . ILE A 1 190 ? 3.223 2.624 -14.739 1.00 98.69 190 ILE A CA 1
ATOM 1474 C C . ILE A 1 190 ? 1.938 2.342 -15.522 1.00 98.69 190 ILE A C 1
ATOM 1476 O O . ILE A 1 190 ? 0.879 2.805 -15.113 1.00 98.69 190 ILE A O 1
ATOM 1480 N N . ALA A 1 191 ? 1.998 1.539 -16.587 1.00 98.81 191 ALA A N 1
ATOM 1481 C CA . ALA A 1 191 ? 0.834 1.200 -17.400 1.00 98.81 191 ALA A CA 1
ATOM 1482 C C . ALA A 1 191 ? -0.272 0.528 -16.578 1.00 98.81 191 ALA A C 1
ATOM 1484 O O . ALA A 1 191 ? -1.430 0.947 -16.621 1.00 98.81 191 ALA A O 1
ATOM 1485 N N . LEU A 1 192 ? 0.098 -0.478 -15.781 1.00 98.75 192 LEU A N 1
ATOM 1486 C CA . LEU A 1 192 ? -0.823 -1.180 -14.893 1.00 98.75 192 LEU A CA 1
ATOM 1487 C C . LEU A 1 192 ? -1.440 -0.225 -13.862 1.00 98.75 192 LEU A C 1
ATOM 1489 O O . LEU A 1 192 ? -2.632 -0.323 -13.592 1.00 98.75 192 LEU A O 1
ATOM 1493 N N . SER A 1 193 ? -0.672 0.730 -13.331 1.00 98.50 193 SER A N 1
ATOM 1494 C CA . SER A 1 193 ? -1.176 1.768 -12.421 1.00 98.50 193 SER A CA 1
ATOM 1495 C C . SER A 1 193 ? -2.121 2.762 -13.108 1.00 98.50 193 SER A C 1
ATOM 1497 O O . SER A 1 193 ? -3.142 3.141 -12.529 1.00 98.50 193 SER A O 1
ATOM 1499 N N . THR A 1 194 ? -1.804 3.178 -14.337 1.00 98.75 194 THR A N 1
ATOM 1500 C CA . THR A 1 194 ? -2.581 4.150 -15.123 1.00 98.75 194 THR A CA 1
ATOM 1501 C C . THR A 1 194 ? -3.916 3.594 -15.604 1.00 98.75 194 THR A C 1
ATOM 1503 O O . THR A 1 194 ? -4.884 4.340 -15.739 1.00 98.75 194 THR A O 1
ATOM 1506 N N . ALA A 1 195 ? -4.008 2.280 -15.791 1.00 98.62 195 ALA A N 1
ATOM 1507 C CA . ALA A 1 195 ? -5.256 1.616 -16.141 1.00 98.62 195 ALA A CA 1
ATOM 1508 C C . ALA A 1 195 ? -6.298 1.603 -15.009 1.00 98.62 195 ALA A C 1
ATOM 1510 O O . ALA A 1 195 ? -7.482 1.453 -15.291 1.00 98.62 195 ALA A O 1
ATOM 1511 N N . ILE A 1 196 ? -5.879 1.750 -13.747 1.00 98.50 196 ILE A N 1
ATOM 1512 C CA . ILE A 1 196 ? -6.777 1.675 -12.587 1.00 98.50 196 ILE A CA 1
ATOM 1513 C C . ILE A 1 196 ? -7.656 2.925 -12.538 1.00 98.50 196 ILE A C 1
ATOM 1515 O O . ILE A 1 196 ? -7.136 4.030 -12.394 1.00 98.50 196 ILE A O 1
ATOM 1519 N N . ASP A 1 197 ? -8.979 2.766 -12.574 1.00 98.00 197 ASP A N 1
ATOM 1520 C CA . ASP A 1 197 ? -9.922 3.863 -12.327 1.00 98.00 197 ASP A CA 1
ATOM 1521 C C . ASP A 1 197 ? -10.204 4.019 -10.823 1.00 98.00 197 ASP A C 1
ATOM 1523 O O . ASP A 1 197 ? -11.153 3.463 -10.260 1.00 98.00 197 ASP A O 1
ATOM 1527 N N . ARG A 1 198 ? -9.338 4.777 -10.140 1.00 97.81 198 ARG A N 1
ATOM 1528 C CA . ARG A 1 198 ? -9.434 4.989 -8.685 1.00 97.81 198 ARG A CA 1
ATOM 1529 C C . ARG A 1 198 ? -10.677 5.792 -8.300 1.00 97.81 198 ARG A C 1
ATOM 1531 O O . ARG A 1 198 ? -11.196 5.611 -7.200 1.00 97.81 198 ARG A O 1
ATOM 1538 N N . GLY A 1 199 ? -11.149 6.665 -9.193 1.00 97.06 199 GLY A N 1
ATOM 1539 C CA . GLY A 1 199 ? -12.380 7.431 -9.009 1.00 97.06 199 GLY A CA 1
ATOM 1540 C C . GLY A 1 199 ? -13.606 6.523 -9.018 1.00 97.06 199 GLY A C 1
ATOM 1541 O O . GLY A 1 199 ? -14.376 6.532 -8.062 1.00 97.06 199 GLY A O 1
ATOM 1542 N N . ALA A 1 200 ? -13.736 5.667 -10.035 1.00 96.69 200 ALA A N 1
ATOM 1543 C CA . ALA A 1 200 ? -14.832 4.704 -10.112 1.00 96.69 200 ALA A CA 1
ATOM 1544 C C . ALA A 1 200 ? -14.808 3.696 -8.955 1.00 96.69 200 ALA A C 1
ATOM 1546 O O . ALA A 1 200 ? -15.864 3.382 -8.408 1.00 96.69 200 ALA A O 1
ATOM 1547 N N . ILE A 1 201 ? -13.626 3.225 -8.534 1.00 96.81 201 ILE A N 1
ATOM 1548 C CA . ILE A 1 201 ? -13.492 2.378 -7.336 1.00 96.81 201 ILE A CA 1
ATOM 1549 C C . ILE A 1 201 ? -14.062 3.096 -6.107 1.00 96.81 201 ILE A C 1
ATOM 1551 O O . ILE A 1 201 ? -14.850 2.508 -5.365 1.00 96.81 201 ILE A O 1
ATOM 1555 N N . ASN A 1 202 ? -13.705 4.366 -5.905 1.00 95.44 202 ASN A N 1
ATOM 1556 C CA . ASN A 1 202 ? -14.209 5.135 -4.775 1.00 95.44 202 ASN A CA 1
ATOM 1557 C C . ASN A 1 202 ? -15.731 5.308 -4.818 1.00 95.44 202 ASN A C 1
ATOM 1559 O O . ASN A 1 202 ? -16.417 5.038 -3.835 1.00 95.44 202 ASN A O 1
ATOM 1563 N N . ASP A 1 203 ? -16.258 5.718 -5.967 1.00 93.38 203 ASP A N 1
ATOM 1564 C CA . ASP A 1 203 ? -17.671 6.051 -6.114 1.00 93.38 203 ASP A CA 1
ATOM 1565 C C . ASP A 1 203 ? -18.574 4.807 -6.059 1.00 93.38 203 ASP A C 1
ATOM 1567 O O . ASP A 1 203 ? -19.690 4.877 -5.549 1.00 93.38 203 ASP A O 1
ATOM 1571 N N . VAL A 1 204 ? -18.111 3.664 -6.580 1.00 91.88 204 VAL A N 1
ATOM 1572 C CA . VAL A 1 204 ? -18.940 2.456 -6.752 1.00 91.88 204 VAL A CA 1
ATOM 1573 C C . VAL A 1 204 ? -18.739 1.429 -5.638 1.00 91.88 204 VAL A C 1
ATOM 1575 O O . VAL A 1 204 ? -19.699 0.758 -5.257 1.00 91.88 204 VAL A O 1
ATOM 1578 N N . LEU A 1 205 ? -17.511 1.264 -5.135 1.00 93.06 205 LEU A N 1
ATOM 1579 C CA . LEU A 1 205 ? -17.176 0.207 -4.168 1.00 93.06 205 LEU A CA 1
ATOM 1580 C C . LEU A 1 205 ? -16.979 0.738 -2.748 1.00 93.06 205 LEU A C 1
ATOM 1582 O O . LEU A 1 205 ? -17.231 0.009 -1.792 1.00 93.06 205 LEU A O 1
ATOM 1586 N N . LEU A 1 206 ? -16.546 1.993 -2.606 1.00 92.06 206 LEU A N 1
ATOM 1587 C CA . LEU A 1 206 ? -16.290 2.629 -1.308 1.00 92.06 206 LEU A CA 1
ATOM 1588 C C . LEU A 1 206 ? -17.359 3.656 -0.930 1.00 92.06 206 LEU A C 1
ATOM 1590 O O . LEU A 1 206 ? -17.196 4.352 0.068 1.00 92.06 206 LEU A O 1
ATOM 1594 N N . ASP A 1 207 ? -18.435 3.762 -1.714 1.00 87.38 207 ASP A N 1
ATOM 1595 C CA . ASP A 1 207 ? -19.579 4.628 -1.411 1.00 87.38 207 ASP A CA 1
ATOM 1596 C C . ASP A 1 207 ? -19.182 6.115 -1.259 1.00 87.38 207 ASP A C 1
ATOM 1598 O O . ASP A 1 207 ? -19.733 6.876 -0.465 1.00 87.38 207 ASP A O 1
ATOM 1602 N N . GLY A 1 208 ? -18.144 6.522 -1.998 1.00 90.81 208 GLY A N 1
ATOM 1603 C CA . GLY A 1 208 ? -17.620 7.886 -2.030 1.00 90.81 208 GLY A CA 1
ATOM 1604 C C . GLY A 1 208 ? -16.826 8.322 -0.794 1.00 90.81 208 GLY A C 1
ATOM 1605 O O . GLY A 1 208 ? -16.352 9.459 -0.771 1.00 90.81 208 GLY A O 1
ATOM 1606 N N . ILE A 1 209 ? -16.655 7.470 0.224 1.00 90.00 209 ILE A N 1
ATOM 1607 C CA . ILE A 1 209 ? -16.004 7.871 1.487 1.00 90.00 209 ILE A CA 1
ATOM 1608 C C . ILE A 1 209 ? -14.473 7.821 1.431 1.00 90.00 209 ILE A C 1
ATOM 1610 O O . ILE A 1 209 ? -13.802 8.322 2.334 1.00 90.00 209 ILE A O 1
ATOM 1614 N N . GLY A 1 210 ? -13.919 7.131 0.438 1.00 93.00 210 GLY A N 1
ATOM 1615 C CA . GLY A 1 210 ? -12.487 6.965 0.269 1.00 93.00 210 GLY A CA 1
ATOM 1616 C C . GLY A 1 210 ? -11.837 8.103 -0.516 1.00 93.00 210 GLY A C 1
ATOM 1617 O O . GLY A 1 210 ? -12.480 9.006 -1.053 1.00 93.00 210 GLY A O 1
ATOM 1618 N N . THR A 1 211 ? -10.515 8.016 -0.609 1.00 95.38 211 THR A N 1
ATOM 1619 C CA . THR A 1 211 ? -9.666 8.949 -1.345 1.00 95.38 211 THR A CA 1
ATOM 1620 C C . THR A 1 211 ? -8.691 8.158 -2.220 1.00 95.38 211 THR A C 1
ATOM 1622 O O . THR A 1 211 ? -7.987 7.289 -1.704 1.00 95.38 211 THR A O 1
ATOM 1625 N N . PRO A 1 212 ? -8.584 8.448 -3.528 1.00 96.25 212 PRO A N 1
ATOM 1626 C CA . PRO A 1 212 ? -7.552 7.867 -4.383 1.00 96.25 212 PRO A CA 1
ATOM 1627 C C . PRO A 1 212 ? -6.131 8.137 -3.869 1.00 96.25 212 PRO A C 1
ATOM 1629 O O . PRO A 1 212 ? -5.792 9.277 -3.535 1.00 96.25 212 PRO A O 1
ATOM 1632 N N . ILE A 1 213 ? -5.281 7.109 -3.873 1.00 95.81 213 ILE A N 1
ATOM 1633 C CA . ILE A 1 213 ? -3.840 7.223 -3.585 1.00 95.81 213 ILE A CA 1
ATOM 1634 C C . ILE A 1 213 ? -3.024 6.669 -4.756 1.00 95.81 213 ILE A C 1
ATOM 1636 O O . ILE A 1 213 ? -3.526 5.866 -5.536 1.00 95.81 213 ILE A O 1
ATOM 1640 N N . TYR A 1 214 ? -1.766 7.091 -4.888 1.00 94.88 214 TYR A N 1
ATOM 1641 C CA . TYR A 1 214 ? -0.929 6.794 -6.067 1.00 94.88 214 TYR A CA 1
ATOM 1642 C C . TYR A 1 214 ? 0.362 6.055 -5.702 1.00 94.88 214 TYR A C 1
ATOM 1644 O O . TYR A 1 214 ? 0.954 5.380 -6.538 1.00 94.88 214 TYR A O 1
ATOM 1652 N N . SER A 1 215 ? 0.739 6.106 -4.429 1.00 92.94 215 SER A N 1
ATOM 1653 C CA . SER A 1 215 ? 1.727 5.253 -3.781 1.00 92.94 215 SER A CA 1
ATOM 1654 C C . SER A 1 215 ? 1.197 4.899 -2.394 1.00 92.94 215 SER A C 1
ATOM 1656 O O . SER A 1 215 ? 0.340 5.600 -1.856 1.00 92.94 215 SER A O 1
ATOM 1658 N N . GLU A 1 216 ? 1.705 3.826 -1.804 1.00 90.38 216 GLU A N 1
ATOM 1659 C CA . GLU A 1 216 ? 1.448 3.522 -0.396 1.00 90.38 216 GLU A CA 1
ATOM 1660 C C . GLU A 1 216 ? 2.152 4.518 0.545 1.00 90.38 216 GLU A C 1
ATOM 1662 O O . GLU A 1 216 ? 1.680 4.807 1.642 1.00 90.38 216 GLU A O 1
ATOM 1667 N N . TYR A 1 217 ? 3.265 5.102 0.098 1.00 91.69 217 TYR A N 1
ATOM 1668 C CA . TYR A 1 217 ? 4.078 6.001 0.919 1.00 91.69 217 TYR A CA 1
ATOM 1669 C C . TYR A 1 217 ? 3.625 7.450 0.905 1.00 91.69 217 TYR A C 1
ATOM 1671 O O . TYR A 1 217 ? 4.107 8.248 1.707 1.00 91.69 217 TYR A O 1
ATOM 1679 N N . MET A 1 218 ? 2.731 7.807 -0.015 1.00 91.00 218 MET A N 1
ATOM 1680 C CA . MET A 1 218 ? 2.374 9.196 -0.242 1.00 91.00 218 MET A CA 1
ATOM 1681 C C . MET A 1 218 ? 1.036 9.307 -0.973 1.00 91.00 218 MET A C 1
ATOM 1683 O O . MET A 1 218 ? 0.821 8.695 -2.022 1.00 91.00 218 MET A O 1
ATOM 1687 N N . GLY A 1 219 ? 0.140 10.119 -0.421 1.00 92.06 219 GLY A N 1
ATOM 1688 C CA . GLY A 1 219 ? -1.202 10.345 -0.948 1.00 92.06 219 GLY A CA 1
ATOM 1689 C C . GLY A 1 219 ? -1.857 11.579 -0.326 1.00 92.06 219 GLY A C 1
ATOM 1690 O O . GLY A 1 219 ? -1.275 12.175 0.576 1.00 92.06 219 GLY A O 1
ATOM 1691 N N . PRO A 1 220 ? -3.067 11.971 -0.763 1.00 93.69 220 PRO A N 1
ATOM 1692 C CA . PRO A 1 220 ? -3.669 13.263 -0.413 1.00 93.69 220 PRO A CA 1
ATOM 1693 C C . PRO A 1 220 ? -3.791 13.586 1.080 1.00 93.69 220 PRO A C 1
ATOM 1695 O O . PRO A 1 220 ? -3.732 14.753 1.453 1.00 93.69 220 PRO A O 1
ATOM 1698 N N . GLU A 1 221 ? -3.916 12.561 1.922 1.00 92.75 221 GLU A N 1
ATOM 1699 C CA . GLU A 1 221 ? -4.075 12.713 3.377 1.00 92.75 221 GLU A CA 1
ATOM 1700 C C . GLU A 1 221 ? -2.757 12.532 4.152 1.00 92.75 221 GLU A C 1
ATOM 1702 O O . GLU A 1 221 ? -2.749 12.574 5.385 1.00 92.75 221 GLU A O 1
ATOM 1707 N N . TYR A 1 222 ? -1.639 12.308 3.452 1.00 91.06 222 TYR A N 1
ATOM 1708 C CA . TYR A 1 222 ? -0.313 12.166 4.049 1.00 91.06 222 TYR A CA 1
ATOM 1709 C C . TYR A 1 222 ? 0.343 13.544 4.232 1.00 91.06 222 TYR A C 1
ATOM 1711 O O . TYR A 1 222 ? 0.253 14.407 3.349 1.00 91.06 222 TYR A O 1
ATOM 1719 N N . PRO A 1 223 ? 1.062 13.774 5.347 1.00 87.50 223 PRO A N 1
ATOM 1720 C CA . PRO A 1 223 ? 1.868 14.977 5.512 1.00 87.50 223 PRO A CA 1
ATOM 1721 C C . PRO A 1 223 ? 2.889 15.131 4.377 1.00 87.50 223 PRO A C 1
ATOM 1723 O O . PRO A 1 223 ? 3.651 14.213 4.093 1.00 87.50 223 PRO A O 1
ATOM 1726 N N . GLY A 1 224 ? 2.939 16.313 3.760 1.00 88.50 224 GLY A N 1
ATOM 1727 C CA . GLY A 1 224 ? 3.893 16.613 2.685 1.00 88.50 224 GLY A CA 1
ATOM 1728 C C . GLY A 1 224 ? 3.409 16.280 1.271 1.00 88.50 224 GLY A C 1
ATOM 1729 O O . GLY A 1 224 ? 4.162 16.502 0.325 1.00 88.50 224 GLY A O 1
ATOM 1730 N N . TRP A 1 225 ? 2.169 15.809 1.104 1.00 93.81 225 TRP A N 1
ATOM 1731 C CA . TRP A 1 225 ? 1.581 15.590 -0.216 1.00 93.81 225 TRP A CA 1
ATOM 1732 C C . TRP A 1 225 ? 1.547 16.861 -1.072 1.00 93.81 225 TRP A C 1
ATOM 1734 O O . TRP A 1 225 ? 1.020 17.898 -0.666 1.00 93.81 225 TRP A O 1
ATOM 1744 N N . ASP A 1 226 ? 2.036 16.736 -2.305 1.00 94.75 226 ASP A N 1
ATOM 1745 C CA . ASP A 1 226 ? 1.888 17.732 -3.359 1.00 94.75 226 ASP A CA 1
ATOM 1746 C C . ASP A 1 226 ? 1.585 17.027 -4.687 1.00 94.75 226 ASP A C 1
ATOM 1748 O O . ASP A 1 226 ? 2.455 16.418 -5.307 1.00 94.75 226 ASP A O 1
ATOM 1752 N N . ALA A 1 227 ? 0.338 17.132 -5.149 1.00 95.88 227 ALA A N 1
ATOM 1753 C CA . ALA A 1 227 ? -0.103 16.516 -6.400 1.00 95.88 227 ALA A CA 1
ATOM 1754 C C . ALA A 1 227 ? 0.615 17.069 -7.648 1.00 95.88 227 ALA A C 1
ATOM 1756 O O . ALA A 1 227 ? 0.605 16.414 -8.692 1.00 95.88 227 ALA A O 1
ATOM 1757 N N . ALA A 1 228 ? 1.188 18.276 -7.573 1.00 96.25 228 ALA A N 1
ATOM 1758 C CA . ALA A 1 228 ? 1.913 18.900 -8.675 1.00 96.25 228 ALA A CA 1
ATOM 1759 C C . ALA A 1 228 ? 3.403 18.532 -8.693 1.00 96.25 228 ALA A C 1
ATOM 1761 O O . ALA A 1 228 ? 4.064 18.770 -9.708 1.00 96.25 228 ALA A O 1
ATOM 1762 N N . LYS A 1 229 ? 3.925 17.952 -7.605 1.00 96.12 229 LYS A N 1
ATOM 1763 C CA . LYS A 1 229 ? 5.316 17.513 -7.523 1.00 96.12 229 LYS A CA 1
ATOM 1764 C C . LYS A 1 229 ? 5.586 16.410 -8.540 1.00 96.12 229 LYS A C 1
ATOM 1766 O O . LYS A 1 229 ? 4.754 15.533 -8.780 1.00 96.12 229 LYS A O 1
ATOM 1771 N N . THR A 1 230 ? 6.770 16.469 -9.130 1.00 97.12 230 THR A N 1
ATOM 1772 C CA . THR A 1 230 ? 7.326 15.412 -9.969 1.00 97.12 230 THR A CA 1
ATOM 1773 C C . THR A 1 230 ? 8.537 14.802 -9.291 1.00 97.12 230 THR A C 1
ATOM 1775 O O . THR A 1 230 ? 9.237 15.501 -8.550 1.00 97.12 230 THR A O 1
ATOM 1778 N N . THR A 1 231 ? 8.782 13.529 -9.572 1.00 97.81 231 THR A N 1
ATOM 1779 C CA . THR A 1 231 ? 9.988 12.842 -9.136 1.00 97.81 231 THR A CA 1
ATOM 1780 C C . THR A 1 231 ? 11.211 13.361 -9.879 1.00 97.81 231 THR A C 1
ATOM 1782 O O . THR A 1 231 ? 11.103 13.868 -11.001 1.00 97.81 231 THR A O 1
ATOM 1785 N N . ASP A 1 232 ? 12.385 13.191 -9.288 1.00 98.00 232 ASP A N 1
ATOM 1786 C CA . ASP A 1 232 ? 13.612 13.093 -10.071 1.00 98.00 232 ASP A CA 1
ATOM 1787 C C . ASP A 1 232 ? 13.630 11.757 -10.851 1.00 98.00 232 ASP A C 1
ATOM 1789 O O . ASP A 1 232 ? 12.810 10.860 -10.617 1.00 98.00 232 ASP A O 1
ATOM 1793 N N . CYS A 1 233 ? 14.552 11.622 -11.808 1.00 97.44 233 CYS A N 1
ATOM 1794 C CA . CYS A 1 233 ? 14.888 10.319 -12.384 1.00 97.44 233 CYS A CA 1
ATOM 1795 C C . CYS A 1 233 ? 15.984 9.672 -11.544 1.00 97.44 233 CYS A C 1
ATOM 1797 O O . CYS A 1 233 ? 16.950 10.338 -11.164 1.00 97.44 233 CYS A O 1
ATOM 1799 N N . TYR A 1 234 ? 15.855 8.375 -11.280 1.00 96.06 234 TYR A N 1
ATOM 1800 C CA . TYR A 1 234 ? 16.782 7.648 -10.420 1.00 96.06 234 TYR A CA 1
ATOM 1801 C C . TYR A 1 234 ? 17.353 6.412 -11.100 1.00 96.06 234 TYR A C 1
ATOM 1803 O O . TYR A 1 234 ? 16.681 5.765 -11.896 1.00 96.06 234 TYR A O 1
ATOM 1811 N N . ASP A 1 235 ? 18.571 6.033 -10.725 1.00 92.38 235 ASP A N 1
ATOM 1812 C CA . ASP A 1 235 ? 18.999 4.644 -10.870 1.00 92.38 235 ASP A CA 1
ATOM 1813 C C . ASP A 1 235 ? 18.458 3.775 -9.710 1.00 92.38 235 ASP A C 1
ATOM 1815 O O . ASP A 1 235 ? 17.863 4.254 -8.733 1.00 92.38 235 ASP A O 1
ATOM 1819 N N . TRP A 1 236 ? 18.645 2.459 -9.806 1.00 89.81 236 TRP A N 1
ATOM 1820 C CA . TRP A 1 236 ? 18.183 1.513 -8.781 1.00 89.81 236 TRP A CA 1
ATOM 1821 C C . TRP A 1 236 ? 18.954 1.629 -7.451 1.00 89.81 236 TRP A C 1
ATOM 1823 O O . TRP A 1 236 ? 18.489 1.145 -6.417 1.00 89.81 236 TRP A O 1
ATOM 1833 N N . LEU A 1 237 ? 20.108 2.306 -7.449 1.00 91.00 237 LEU A N 1
ATOM 1834 C CA . LEU A 1 237 ? 20.925 2.573 -6.262 1.00 91.00 237 LEU A CA 1
ATOM 1835 C C . LEU A 1 237 ? 20.456 3.811 -5.485 1.00 91.00 237 LEU A C 1
ATOM 1837 O O . LEU A 1 237 ? 20.887 4.018 -4.349 1.00 91.00 237 LEU A O 1
ATOM 1841 N N . GLY A 1 238 ? 19.572 4.619 -6.076 1.00 92.75 238 GLY A N 1
ATOM 1842 C CA . GLY A 1 238 ? 19.053 5.846 -5.477 1.00 92.75 238 GLY A CA 1
ATOM 1843 C C . GLY A 1 238 ? 19.825 7.105 -5.861 1.00 92.75 238 GLY A C 1
ATOM 1844 O O . GLY A 1 238 ? 19.610 8.153 -5.250 1.00 92.75 238 GLY A O 1
ATOM 1845 N N . ASN A 1 239 ? 20.710 7.041 -6.859 1.00 93.38 239 ASN A N 1
ATOM 1846 C CA . ASN A 1 239 ? 21.357 8.231 -7.403 1.00 93.38 239 ASN A CA 1
ATOM 1847 C C . ASN A 1 239 ? 20.406 8.939 -8.367 1.00 93.38 239 ASN A C 1
ATOM 1849 O O . ASN A 1 239 ? 19.771 8.296 -9.200 1.00 93.38 239 ASN A O 1
ATOM 1853 N N . VAL A 1 240 ? 20.352 10.269 -8.288 1.00 95.50 240 VAL A N 1
ATOM 1854 C CA . VAL A 1 240 ? 19.649 11.083 -9.286 1.00 95.50 240 VAL A CA 1
ATOM 1855 C C . VAL A 1 240 ? 20.424 11.035 -10.601 1.00 95.50 240 VAL A C 1
ATOM 1857 O O . VAL A 1 240 ? 21.626 11.313 -10.632 1.00 95.50 240 VAL A O 1
ATOM 1860 N N . VAL A 1 241 ? 19.727 10.705 -11.682 1.00 94.25 241 VAL A N 1
ATOM 1861 C CA . VAL A 1 241 ? 20.265 10.613 -13.042 1.00 94.25 241 VAL A CA 1
ATOM 1862 C C . VAL A 1 241 ? 19.511 11.547 -13.985 1.00 94.25 241 VAL A C 1
ATOM 1864 O O . VAL A 1 241 ? 18.430 12.049 -13.677 1.00 94.25 241 VAL A O 1
ATOM 1867 N N . THR A 1 242 ? 20.088 11.797 -15.157 1.00 95.50 242 THR A N 1
ATOM 1868 C CA . THR A 1 242 ? 19.398 12.539 -16.215 1.00 95.50 242 THR A CA 1
ATOM 1869 C C . THR A 1 242 ? 18.330 11.649 -16.844 1.00 95.50 242 THR A C 1
ATOM 1871 O O . THR A 1 242 ? 18.636 10.545 -17.283 1.00 95.50 242 THR A O 1
ATOM 1874 N N . CYS A 1 243 ? 17.097 12.145 -16.913 1.00 95.38 243 CYS A N 1
ATOM 1875 C CA . CYS A 1 243 ? 16.018 11.519 -17.673 1.00 95.38 243 CYS A CA 1
ATOM 1876 C C . CYS A 1 243 ? 16.371 11.468 -19.172 1.00 95.38 243 CYS A C 1
ATOM 1878 O O . CYS A 1 243 ? 16.759 12.491 -19.745 1.00 95.38 243 CYS A O 1
ATOM 1880 N N . GLU A 1 244 ? 16.225 10.310 -19.815 1.00 93.00 244 GLU A N 1
ATOM 1881 C CA . GLU A 1 244 ? 16.505 10.117 -21.242 1.00 93.00 244 GLU A CA 1
ATOM 1882 C C . GLU A 1 244 ? 15.602 9.024 -21.832 1.00 93.00 244 GLU A C 1
ATOM 1884 O O . GLU A 1 244 ? 15.302 8.025 -21.179 1.00 93.00 244 GLU A O 1
ATOM 1889 N N . GLY A 1 245 ? 15.174 9.204 -23.086 1.00 93.50 245 GLY A N 1
ATOM 1890 C CA . GLY A 1 245 ? 14.305 8.245 -23.765 1.00 93.50 245 GLY A CA 1
ATOM 1891 C C . GLY A 1 245 ? 12.955 8.115 -23.062 1.00 93.50 245 GLY A C 1
ATOM 1892 O O . GLY A 1 245 ? 12.258 9.108 -22.887 1.00 93.50 245 GLY A O 1
ATOM 1893 N N . THR A 1 246 ? 12.593 6.893 -22.674 1.00 94.81 246 THR A N 1
ATOM 1894 C CA . THR A 1 246 ? 11.352 6.596 -21.941 1.00 94.81 246 THR A CA 1
ATOM 1895 C C . THR A 1 246 ? 11.473 6.823 -20.428 1.00 94.81 246 THR A C 1
ATOM 1897 O O . THR A 1 246 ? 10.452 6.929 -19.740 1.00 94.81 246 THR A O 1
ATOM 1900 N N . MET A 1 247 ? 12.701 6.961 -19.900 1.00 95.25 247 MET A N 1
ATOM 1901 C CA . MET A 1 247 ? 12.942 7.294 -18.495 1.00 95.25 247 MET A CA 1
ATOM 1902 C C . MET A 1 247 ? 12.642 8.766 -18.240 1.00 95.25 247 MET A C 1
ATOM 1904 O O . MET A 1 247 ? 13.537 9.608 -18.268 1.00 95.25 247 MET A O 1
ATOM 1908 N N . GLU A 1 248 ? 11.375 9.063 -17.976 1.00 96.62 248 GLU A N 1
ATOM 1909 C CA . GLU A 1 248 ? 10.875 10.392 -17.625 1.00 96.62 248 GLU A CA 1
ATOM 1910 C C . GLU A 1 248 ? 10.445 10.479 -16.154 1.00 96.62 248 GLU A C 1
ATOM 1912 O O . GLU A 1 248 ? 10.113 9.473 -15.514 1.00 96.62 248 GLU A O 1
ATOM 1917 N N . SER A 1 249 ? 10.429 11.706 -15.624 1.00 97.19 249 SER A N 1
ATOM 1918 C CA . SER A 1 249 ? 9.915 11.992 -14.286 1.00 97.19 249 SER A CA 1
ATOM 1919 C C . SER A 1 249 ? 8.419 11.708 -14.182 1.00 97.19 249 SER A C 1
ATOM 1921 O O . SER A 1 249 ? 7.649 11.939 -15.117 1.00 97.19 249 SER A O 1
ATOM 1923 N N . LEU A 1 250 ? 7.983 11.250 -13.009 1.00 96.94 250 LEU A N 1
ATOM 1924 C CA . LEU A 1 250 ? 6.578 10.949 -12.749 1.00 96.94 250 LEU A CA 1
ATOM 1925 C C . LEU A 1 250 ? 5.962 12.001 -11.840 1.00 96.94 250 LEU A C 1
ATOM 1927 O O . LEU A 1 250 ? 6.594 12.480 -10.905 1.00 96.94 250 LEU A O 1
ATOM 1931 N N . LYS A 1 251 ? 4.701 12.358 -12.078 1.00 96.38 251 LYS A N 1
ATOM 1932 C CA . LYS A 1 251 ? 3.943 13.146 -11.102 1.00 96.38 251 LYS A CA 1
ATOM 1933 C C . LYS A 1 251 ? 3.641 12.292 -9.882 1.00 96.38 251 LYS A C 1
ATOM 1935 O O . LYS A 1 251 ? 3.280 11.128 -10.022 1.00 96.38 251 LYS A O 1
ATOM 1940 N N . TRP A 1 252 ? 3.684 12.901 -8.703 1.00 95.69 252 TRP A N 1
ATOM 1941 C CA . TRP A 1 252 ? 3.246 12.240 -7.478 1.00 95.69 252 TRP A CA 1
ATOM 1942 C C . TRP A 1 252 ? 1.776 11.816 -7.565 1.00 95.69 252 TRP A C 1
ATOM 1944 O O . TRP A 1 252 ? 1.411 10.708 -7.183 1.00 95.69 252 TRP A O 1
ATOM 1954 N N . LYS A 1 253 ? 0.930 12.661 -8.163 1.00 96.62 253 LYS A N 1
ATOM 1955 C CA . LYS A 1 253 ? -0.381 12.236 -8.655 1.00 96.62 253 LYS A CA 1
ATOM 1956 C C . LYS A 1 253 ? -0.215 11.554 -10.016 1.00 96.62 253 LYS A C 1
ATOM 1958 O O . LYS A 1 253 ? -0.201 12.241 -11.042 1.00 96.62 253 LYS A O 1
ATOM 1963 N N . LEU A 1 254 ? -0.072 10.229 -10.013 1.00 94.88 254 LEU A N 1
ATOM 1964 C CA . LEU A 1 254 ? 0.009 9.449 -11.249 1.00 94.88 254 LEU A CA 1
ATOM 1965 C C . LEU A 1 254 ? -1.284 9.606 -12.072 1.00 94.88 254 LEU A C 1
ATOM 1967 O O . LEU A 1 254 ? -2.365 9.681 -11.483 1.00 94.88 254 LEU A O 1
ATOM 1971 N N . PRO A 1 255 ? -1.197 9.662 -13.413 1.00 94.62 255 PRO A N 1
ATOM 1972 C CA . PRO A 1 255 ? -2.367 9.528 -14.274 1.00 94.62 255 PRO A CA 1
ATOM 1973 C C . PRO A 1 255 ? -3.064 8.191 -14.028 1.00 94.62 255 PRO A C 1
ATOM 1975 O O . PRO A 1 255 ? -2.394 7.178 -13.815 1.00 94.62 255 PRO A O 1
ATOM 1978 N N . ASP A 1 256 ? -4.389 8.198 -14.086 1.00 97.31 256 ASP A N 1
ATOM 1979 C CA . ASP A 1 256 ? -5.251 7.055 -13.824 1.00 97.31 256 ASP A CA 1
ATOM 1980 C C . ASP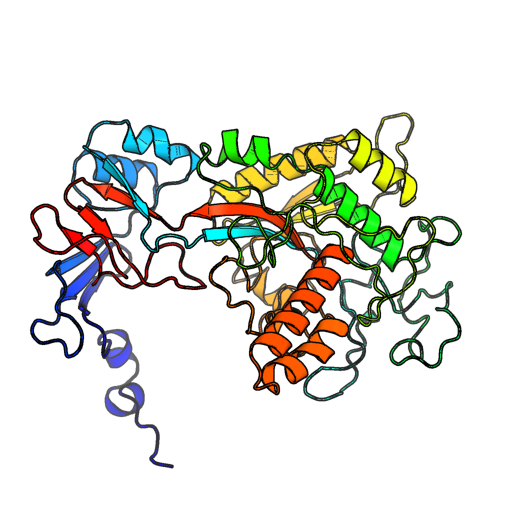 A 1 256 ? -6.491 7.073 -14.736 1.00 97.31 256 ASP A C 1
ATOM 1982 O O . ASP A 1 256 ? -6.713 8.047 -15.459 1.00 97.31 256 ASP A O 1
ATOM 1986 N N . ALA A 1 257 ? -7.266 5.983 -14.738 1.00 98.19 257 ALA A N 1
ATOM 1987 C CA . ALA A 1 257 ? -8.450 5.797 -15.586 1.00 98.19 257 ALA A CA 1
ATOM 1988 C C . ALA A 1 257 ? -8.217 5.994 -17.105 1.00 98.19 257 ALA A C 1
ATOM 1990 O O . ALA A 1 257 ? -9.139 6.364 -17.838 1.00 98.19 257 ALA A O 1
ATOM 1991 N N . ASP A 1 258 ? -7.001 5.741 -17.602 1.00 98.38 258 ASP A N 1
ATOM 1992 C CA . ASP A 1 258 ? -6.641 5.966 -19.008 1.00 98.38 258 ASP A CA 1
ATOM 1993 C C . ASP A 1 258 ? -6.064 4.695 -19.648 1.00 98.38 258 ASP A C 1
ATOM 1995 O O . ASP A 1 258 ? -4.859 4.435 -19.639 1.00 98.38 258 ASP A O 1
ATOM 1999 N N . LEU A 1 259 ? -6.955 3.877 -20.216 1.00 98.44 259 LEU A N 1
ATOM 2000 C CA . LEU A 1 259 ? -6.577 2.627 -20.882 1.00 98.44 259 LEU A CA 1
ATOM 2001 C C . LEU A 1 259 ? -5.795 2.845 -22.181 1.00 98.44 259 LEU A C 1
ATOM 2003 O O . LEU A 1 259 ? -5.019 1.969 -22.564 1.00 98.44 259 LEU A O 1
ATOM 2007 N N . ASP A 1 260 ? -5.978 3.982 -22.853 1.00 98.38 260 ASP A N 1
ATOM 2008 C CA . ASP A 1 260 ? -5.254 4.287 -24.088 1.00 98.38 260 ASP A CA 1
ATOM 2009 C C . ASP A 1 260 ? -3.804 4.663 -23.759 1.00 98.38 260 ASP A C 1
ATOM 2011 O O . ASP A 1 260 ? -2.873 4.123 -24.361 1.00 98.38 260 ASP A O 1
ATOM 2015 N N . ALA A 1 261 ? -3.593 5.513 -22.747 1.00 98.50 261 ALA A N 1
ATOM 2016 C CA . ALA A 1 261 ? -2.258 5.842 -22.251 1.00 98.50 261 ALA A CA 1
ATOM 2017 C C . ALA A 1 261 ? -1.550 4.616 -21.653 1.00 98.50 261 ALA A C 1
ATOM 2019 O O . ALA A 1 261 ? -0.383 4.372 -21.962 1.00 98.50 261 ALA A O 1
ATOM 2020 N N . ALA A 1 262 ? -2.255 3.805 -20.856 1.00 98.75 262 ALA A N 1
ATOM 2021 C CA . ALA A 1 262 ? -1.725 2.540 -20.349 1.00 98.75 262 ALA A CA 1
ATOM 2022 C C . ALA A 1 262 ? -1.342 1.584 -21.492 1.00 98.75 262 ALA A C 1
ATOM 2024 O O . ALA A 1 262 ? -0.275 0.974 -21.470 1.00 98.75 262 ALA A O 1
ATOM 2025 N N . GLY A 1 263 ? -2.174 1.490 -22.533 1.00 98.69 263 GLY A N 1
ATOM 2026 C CA . GLY A 1 263 ? -1.876 0.696 -23.720 1.00 98.69 263 GLY A CA 1
ATOM 2027 C C . GLY A 1 263 ? -0.626 1.174 -24.463 1.00 98.69 263 GLY A C 1
ATOM 2028 O O . GLY A 1 263 ? 0.211 0.351 -24.827 1.00 98.69 263 GLY A O 1
ATOM 2029 N N . ALA A 1 264 ? -0.465 2.488 -24.631 1.00 98.56 264 ALA A N 1
ATOM 2030 C CA . ALA A 1 264 ? 0.709 3.076 -25.273 1.00 98.56 264 ALA A CA 1
ATOM 2031 C C . ALA A 1 264 ? 2.002 2.829 -24.477 1.00 98.56 264 ALA A C 1
ATOM 2033 O O . ALA A 1 264 ? 3.052 2.593 -25.071 1.00 98.56 264 ALA A O 1
ATOM 2034 N N . LEU A 1 265 ? 1.930 2.839 -23.142 1.00 98.62 265 LEU A N 1
ATOM 2035 C CA . LEU A 1 265 ? 3.062 2.493 -22.277 1.00 98.62 265 LEU A CA 1
ATOM 2036 C C . LEU A 1 265 ? 3.474 1.023 -22.436 1.00 98.62 265 LEU A C 1
ATOM 2038 O O . LEU A 1 265 ? 4.664 0.739 -22.531 1.00 98.62 265 LEU A O 1
ATOM 2042 N N . LEU A 1 266 ? 2.514 0.097 -22.528 1.00 98.75 266 LEU A N 1
ATOM 2043 C CA . LEU A 1 266 ? 2.808 -1.319 -22.790 1.00 98.75 266 LEU A CA 1
ATOM 2044 C C . LEU A 1 266 ? 3.367 -1.553 -24.202 1.00 98.75 266 LEU A C 1
ATOM 2046 O O . LEU A 1 266 ? 4.233 -2.406 -24.379 1.00 98.75 266 LEU A O 1
ATOM 2050 N N . ASP A 1 267 ? 2.907 -0.798 -25.204 1.00 98.31 267 ASP A N 1
ATOM 2051 C CA . ASP A 1 267 ? 3.483 -0.844 -26.555 1.00 98.31 267 ASP A CA 1
ATOM 2052 C C . ASP A 1 267 ? 4.940 -0.358 -26.538 1.00 98.31 267 ASP A C 1
ATOM 2054 O O . ASP A 1 267 ? 5.816 -0.998 -27.119 1.00 98.31 267 ASP A O 1
ATOM 2058 N N . ALA A 1 268 ? 5.209 0.748 -25.833 1.00 97.94 268 ALA A N 1
ATOM 2059 C CA . ALA A 1 268 ? 6.556 1.282 -25.651 1.00 97.94 268 ALA A CA 1
ATOM 2060 C C . ALA A 1 268 ? 7.467 0.320 -24.876 1.00 97.94 268 ALA A C 1
ATOM 2062 O O . ALA A 1 268 ? 8.655 0.263 -25.171 1.00 97.94 268 ALA A O 1
ATOM 2063 N N . ALA A 1 269 ? 6.907 -0.459 -23.948 1.00 98.00 269 ALA A N 1
ATOM 2064 C CA . ALA A 1 269 ? 7.595 -1.512 -23.205 1.00 98.00 269 ALA A CA 1
ATOM 2065 C C . ALA A 1 269 ? 7.826 -2.804 -24.019 1.00 98.00 269 ALA A C 1
ATOM 2067 O O . ALA A 1 269 ? 8.346 -3.767 -23.477 1.00 98.00 269 ALA A O 1
ATOM 2068 N N . GLY A 1 270 ? 7.454 -2.857 -25.304 1.00 97.19 270 GLY A N 1
ATOM 2069 C CA . GLY A 1 270 ? 7.728 -4.021 -26.160 1.00 97.19 270 GLY A CA 1
ATOM 2070 C C . GLY A 1 270 ? 6.624 -5.079 -26.206 1.00 97.19 270 GLY A C 1
ATOM 2071 O O . GLY A 1 270 ? 6.818 -6.136 -26.805 1.00 97.19 270 GLY A O 1
ATOM 2072 N N . PHE A 1 271 ? 5.433 -4.795 -25.670 1.00 98.06 271 PHE A N 1
ATOM 2073 C CA . PHE A 1 271 ? 4.332 -5.763 -25.599 1.00 98.06 271 PHE A CA 1
ATOM 2074 C C . PHE A 1 271 ? 3.134 -5.437 -26.505 1.00 98.06 271 PHE A C 1
ATOM 2076 O O . PHE A 1 271 ? 2.011 -5.514 -26.016 1.00 98.06 271 PHE A O 1
ATOM 2083 N N . PRO A 1 272 ? 3.287 -5.049 -27.787 1.00 97.44 272 PRO A N 1
ATOM 2084 C CA . PRO A 1 272 ? 2.188 -4.523 -28.600 1.00 97.44 272 PRO A CA 1
ATOM 2085 C C . PRO A 1 272 ? 1.019 -5.504 -28.769 1.00 97.44 272 PRO A C 1
ATOM 2087 O O . PRO A 1 272 ? 1.195 -6.722 -28.761 1.00 97.44 272 PRO A O 1
ATOM 2090 N N . LYS A 1 273 ? -0.186 -4.964 -28.989 1.00 97.88 273 LYS A N 1
ATOM 2091 C CA . LYS A 1 273 ? -1.359 -5.779 -29.342 1.00 97.88 273 LYS A CA 1
ATOM 2092 C C . LYS A 1 273 ? -1.194 -6.441 -30.716 1.00 97.88 273 LYS A C 1
ATOM 2094 O O . LYS A 1 273 ? -0.724 -5.815 -31.667 1.00 97.88 273 LYS A O 1
ATOM 2099 N N . ASN A 1 274 ? -1.648 -7.685 -30.829 1.00 96.69 274 ASN A N 1
ATOM 2100 C CA . ASN A 1 274 ? -1.843 -8.392 -32.091 1.00 96.69 274 ASN A CA 1
ATOM 2101 C C . ASN A 1 274 ? -3.129 -7.907 -32.808 1.00 96.69 274 ASN A C 1
ATOM 2103 O O . ASN A 1 274 ? -3.875 -7.065 -32.301 1.00 96.69 274 ASN A O 1
ATOM 2107 N N . ASP A 1 275 ? -3.433 -8.481 -33.977 1.00 96.06 275 ASP A N 1
ATOM 2108 C CA . ASP A 1 275 ? -4.640 -8.148 -34.755 1.00 96.06 275 ASP A CA 1
ATOM 2109 C C . ASP A 1 275 ? -5.965 -8.470 -34.027 1.00 96.06 275 ASP A C 1
ATOM 2111 O O . ASP A 1 275 ? -7.008 -7.907 -34.367 1.00 96.06 275 ASP A O 1
ATOM 2115 N N . ALA A 1 276 ? -5.946 -9.380 -33.047 1.00 95.75 276 ALA A N 1
ATOM 2116 C CA . ALA A 1 276 ? -7.099 -9.729 -32.216 1.00 95.75 276 ALA A CA 1
ATOM 2117 C C . ALA A 1 276 ? -7.293 -8.771 -31.023 1.00 95.75 276 ALA A C 1
ATOM 2119 O O . ALA A 1 276 ? -8.364 -8.760 -30.419 1.00 95.75 276 ALA A O 1
ATOM 2120 N N . GLY A 1 277 ? -6.305 -7.916 -30.736 1.00 96.62 277 GLY A N 1
ATOM 2121 C CA . GLY A 1 277 ? -6.304 -6.998 -29.599 1.00 96.62 277 GLY A CA 1
ATOM 2122 C C . GLY A 1 277 ? -5.632 -7.551 -28.339 1.00 96.62 277 GLY A C 1
ATOM 2123 O O . GLY A 1 277 ? -5.646 -6.858 -27.318 1.00 96.62 277 GLY A O 1
ATOM 2124 N N . ASP A 1 278 ? -5.028 -8.736 -28.426 1.00 97.75 278 ASP A N 1
ATOM 2125 C CA . ASP A 1 278 ? -4.347 -9.432 -27.332 1.00 97.75 278 ASP A CA 1
ATOM 2126 C C . ASP A 1 278 ? -2.840 -9.140 -27.348 1.00 97.75 278 ASP A C 1
ATOM 2128 O O . ASP A 1 278 ? -2.244 -8.909 -28.402 1.00 97.75 278 ASP A O 1
ATOM 2132 N N . ARG A 1 279 ? -2.199 -9.158 -26.180 1.00 97.38 279 ARG A N 1
ATOM 2133 C CA . ARG A 1 279 ? -0.748 -9.008 -26.009 1.00 97.38 279 ARG A CA 1
ATOM 2134 C C . ARG A 1 279 ? -0.122 -10.383 -25.772 1.00 97.38 279 ARG A C 1
ATOM 2136 O O . ARG A 1 279 ? 0.315 -10.679 -24.668 1.00 97.38 279 ARG A O 1
ATOM 2143 N N . ASP A 1 280 ? -0.078 -11.224 -26.807 1.00 94.06 280 ASP A N 1
ATOM 2144 C CA . ASP A 1 280 ? 0.376 -12.630 -26.709 1.00 94.06 280 ASP A CA 1
ATOM 2145 C C . ASP A 1 280 ? 1.835 -12.800 -26.239 1.00 94.06 280 ASP A C 1
ATOM 2147 O O . ASP A 1 280 ? 2.228 -13.888 -25.821 1.00 94.06 280 ASP A O 1
ATOM 2151 N N . THR A 1 281 ? 2.658 -11.750 -26.343 1.00 93.44 281 THR A N 1
ATOM 2152 C CA . THR A 1 281 ? 4.042 -11.739 -25.842 1.00 93.44 281 THR A CA 1
ATOM 2153 C C . THR A 1 281 ? 4.143 -11.321 -24.378 1.00 93.44 281 THR A C 1
ATOM 2155 O O . THR A 1 281 ? 5.191 -11.510 -23.771 1.00 93.44 281 THR A O 1
ATOM 2158 N N . PHE A 1 282 ? 3.077 -10.769 -23.793 1.00 96.38 282 PHE A N 1
ATOM 2159 C CA . PHE A 1 282 ? 3.048 -10.406 -22.385 1.00 96.38 282 PHE A CA 1
ATOM 2160 C C . PHE A 1 282 ? 2.837 -11.665 -21.542 1.00 96.38 282 PHE A C 1
ATOM 2162 O O . PHE A 1 282 ? 1.874 -12.409 -21.740 1.00 96.38 282 PHE A O 1
ATOM 2169 N N . TYR A 1 283 ? 3.727 -11.905 -20.579 1.00 95.06 283 TYR A N 1
ATOM 2170 C CA . TYR A 1 283 ? 3.603 -13.052 -19.685 1.00 95.06 283 TYR A CA 1
ATOM 2171 C C . TYR A 1 283 ? 2.264 -13.021 -18.936 1.00 95.06 283 TYR A C 1
ATOM 2173 O O . TYR A 1 283 ? 1.920 -12.012 -18.319 1.00 95.06 283 TYR A O 1
ATOM 2181 N N . LYS A 1 284 ? 1.536 -14.145 -18.937 1.00 96.19 284 LYS A N 1
ATOM 2182 C CA . LYS A 1 284 ? 0.248 -14.273 -18.246 1.00 96.19 284 LYS A CA 1
ATOM 2183 C C . LYS A 1 284 ? 0.322 -13.737 -16.813 1.00 96.19 284 LYS A C 1
ATOM 2185 O O . LYS A 1 284 ? 1.046 -14.267 -15.966 1.00 96.19 284 LYS A O 1
ATOM 2190 N N . LEU A 1 285 ? -0.483 -12.722 -16.526 1.00 97.12 285 LEU A N 1
ATOM 2191 C CA . LEU A 1 285 ? -0.501 -12.066 -15.232 1.00 97.12 285 LEU A CA 1
ATOM 2192 C C . LEU A 1 285 ? -1.363 -12.857 -14.244 1.00 97.12 285 LEU A C 1
ATOM 2194 O O . LEU A 1 285 ? -2.391 -13.437 -14.590 1.00 97.12 285 LEU A O 1
ATOM 2198 N N . THR A 1 286 ? -0.965 -12.881 -12.978 1.00 97.69 286 THR A N 1
ATOM 2199 C CA . THR A 1 286 ? -1.834 -13.363 -11.902 1.00 97.69 286 THR A CA 1
ATOM 2200 C C . THR A 1 286 ? -1.867 -12.319 -10.805 1.00 97.69 286 THR A C 1
ATOM 2202 O O . THR A 1 286 ? -0.836 -12.058 -10.185 1.00 97.69 286 THR A O 1
ATOM 2205 N N . LEU A 1 287 ? -3.040 -11.725 -10.571 1.00 97.88 287 LEU A N 1
ATOM 2206 C CA . LEU A 1 287 ? -3.239 -10.802 -9.460 1.00 97.88 287 LEU A CA 1
ATOM 2207 C C . LEU A 1 287 ? -3.644 -11.594 -8.220 1.00 97.88 287 LEU A C 1
ATOM 2209 O O . LEU A 1 287 ? -4.689 -12.247 -8.187 1.00 97.88 287 LEU A O 1
ATOM 2213 N N . GLN A 1 288 ? -2.819 -11.521 -7.182 1.00 95.94 288 GLN A N 1
ATOM 2214 C CA . GLN A 1 288 ? -3.167 -12.071 -5.883 1.00 95.94 288 GLN A CA 1
ATOM 2215 C C . GLN A 1 288 ? -3.969 -11.062 -5.063 1.00 95.94 288 GLN A C 1
ATOM 2217 O O . GLN A 1 288 ? -3.622 -9.882 -5.005 1.00 95.94 288 GLN A O 1
ATOM 2222 N N . ALA A 1 289 ? -5.001 -11.529 -4.367 1.00 94.00 289 ALA A N 1
ATOM 2223 C CA . ALA A 1 289 ? -5.785 -10.690 -3.470 1.00 94.00 289 ALA A CA 1
ATOM 2224 C C . ALA A 1 289 ? -6.267 -11.469 -2.243 1.00 94.00 289 ALA A C 1
ATOM 2226 O O . ALA A 1 289 ? -6.456 -12.685 -2.268 1.00 94.00 289 ALA A O 1
ATOM 2227 N N . TYR A 1 290 ? -6.469 -10.746 -1.150 1.00 90.56 290 TYR A N 1
ATOM 2228 C CA . TYR A 1 290 ? -7.145 -11.205 0.061 1.00 90.56 290 TYR A CA 1
ATOM 2229 C C . TYR A 1 290 ? -7.779 -9.972 0.733 1.00 90.56 290 TYR A C 1
ATOM 2231 O O . TYR A 1 290 ? -7.393 -8.854 0.395 1.00 90.56 290 TYR A O 1
ATOM 2239 N N . PRO A 1 291 ? -8.724 -10.120 1.682 1.00 86.69 291 PRO A N 1
ATOM 2240 C CA . PRO A 1 291 ? -9.416 -8.970 2.274 1.00 86.69 291 PRO A CA 1
ATOM 2241 C C . PRO A 1 291 ? -8.488 -7.894 2.864 1.00 86.69 291 PRO A C 1
ATOM 2243 O O . PRO A 1 291 ? -8.787 -6.705 2.794 1.00 86.69 291 PRO A O 1
ATOM 2246 N N . ALA A 1 292 ? -7.343 -8.311 3.419 1.00 86.19 292 ALA A N 1
ATOM 2247 C CA . ALA A 1 292 ? -6.376 -7.427 4.068 1.00 86.19 292 ALA A CA 1
ATOM 2248 C C . ALA A 1 292 ? -7.071 -6.451 5.042 1.00 86.19 292 ALA A C 1
ATOM 2250 O O . ALA A 1 292 ? -8.074 -6.791 5.677 1.00 86.19 292 ALA A O 1
ATOM 2251 N N . GLU A 1 293 ? -6.521 -5.256 5.191 1.00 84.50 293 GLU A N 1
ATOM 2252 C CA . GLU A 1 293 ? -6.952 -4.288 6.180 1.00 84.50 293 GLU A CA 1
ATOM 2253 C C . GLU A 1 293 ? -8.213 -3.530 5.718 1.00 84.50 293 GLU A C 1
ATOM 2255 O O . GLU A 1 293 ? -9.060 -3.201 6.543 1.00 84.50 293 GLU A O 1
ATOM 2260 N N . ALA A 1 294 ? -8.438 -3.345 4.414 1.00 83.31 294 ALA A N 1
ATOM 2261 C CA . ALA A 1 294 ? -9.681 -2.729 3.927 1.00 83.31 294 ALA A CA 1
ATOM 2262 C C . ALA A 1 294 ? -10.915 -3.646 4.048 1.00 83.31 294 ALA A C 1
ATOM 2264 O O . ALA A 1 294 ? -12.042 -3.183 3.883 1.00 83.31 294 ALA A O 1
ATOM 2265 N N . GLY A 1 295 ? -10.727 -4.932 4.360 1.00 85.69 295 GLY A N 1
ATOM 2266 C CA . GLY A 1 295 ? -11.814 -5.896 4.488 1.00 85.69 295 GLY A CA 1
ATOM 2267 C C . GLY A 1 295 ? -12.274 -6.470 3.140 1.00 85.69 295 GLY A C 1
ATOM 2268 O O . GLY A 1 295 ? -11.572 -6.362 2.135 1.00 85.69 295 GLY A O 1
ATOM 2269 N N . PRO A 1 296 ? -13.438 -7.144 3.102 1.00 87.56 296 PRO A N 1
ATOM 2270 C CA . PRO A 1 296 ? -13.886 -7.902 1.931 1.00 87.56 296 PRO A CA 1
ATOM 2271 C C . PRO A 1 296 ? -13.958 -7.092 0.630 1.00 87.56 296 PRO A C 1
ATOM 2273 O O . PRO A 1 296 ? -13.704 -7.663 -0.431 1.00 87.56 296 PRO A O 1
ATOM 2276 N N . VAL A 1 297 ? -14.199 -5.777 0.711 1.00 88.81 297 VAL A N 1
ATOM 2277 C CA . VAL A 1 297 ? -14.208 -4.863 -0.444 1.00 88.81 297 VAL A CA 1
ATOM 2278 C C . VAL A 1 297 ? -12.944 -4.956 -1.306 1.00 88.81 297 VAL A C 1
ATOM 2280 O O . VAL A 1 297 ? -13.026 -4.825 -2.524 1.00 88.81 297 VAL A O 1
ATOM 2283 N N . GLY A 1 298 ? -11.780 -5.258 -0.712 1.00 91.94 298 GLY A N 1
ATOM 2284 C CA . GLY A 1 298 ? -10.525 -5.407 -1.452 1.00 91.94 298 GLY A CA 1
ATOM 2285 C C . GLY A 1 298 ? -10.589 -6.497 -2.530 1.00 91.94 298 GLY A C 1
ATOM 2286 O O . GLY A 1 298 ? -9.936 -6.380 -3.562 1.00 91.94 298 GLY A O 1
ATOM 2287 N N . LEU A 1 299 ? -11.419 -7.530 -2.348 1.00 93.88 299 LEU A N 1
ATOM 2288 C CA . LEU A 1 299 ? -11.611 -8.576 -3.357 1.00 93.88 299 LEU A CA 1
ATOM 2289 C C . LEU A 1 299 ? -12.387 -8.059 -4.57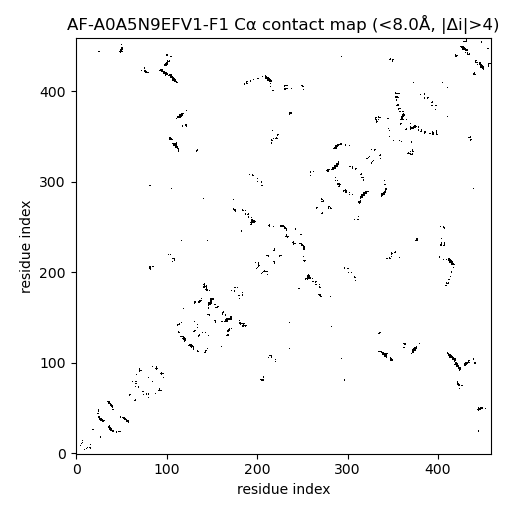9 1.00 93.88 299 LEU A C 1
ATOM 2291 O O . LEU A 1 299 ? -11.990 -8.331 -5.707 1.00 93.88 299 LEU A O 1
ATOM 2295 N N . GLU A 1 300 ? -13.437 -7.259 -4.372 1.00 94.00 300 GLU A N 1
ATOM 2296 C CA . GLU A 1 300 ? -14.194 -6.637 -5.474 1.00 94.00 300 GLU A CA 1
ATOM 2297 C C . GLU A 1 300 ? -13.355 -5.580 -6.215 1.00 94.00 300 GLU A C 1
ATOM 2299 O O . GLU A 1 300 ? -13.451 -5.424 -7.438 1.00 94.00 300 GLU A O 1
ATOM 2304 N N . VAL A 1 301 ? -12.484 -4.872 -5.488 1.00 96.25 301 VAL A N 1
ATOM 2305 C CA . VAL A 1 301 ? -11.502 -3.959 -6.088 1.00 96.25 301 VAL A CA 1
ATOM 2306 C C . VAL A 1 301 ? -10.521 -4.730 -6.973 1.00 96.25 301 VAL A C 1
ATOM 2308 O O . VAL A 1 301 ? -10.262 -4.300 -8.097 1.00 96.25 301 VAL A O 1
ATOM 2311 N N . ALA A 1 302 ? -10.015 -5.883 -6.517 1.00 97.19 302 ALA A N 1
ATOM 2312 C CA . ALA A 1 302 ? -9.151 -6.735 -7.333 1.00 97.19 302 ALA A CA 1
ATOM 2313 C C . ALA A 1 302 ? -9.851 -7.169 -8.628 1.00 97.19 302 ALA A C 1
ATOM 2315 O O . ALA A 1 302 ? -9.254 -7.059 -9.695 1.00 97.19 302 ALA A O 1
ATOM 2316 N N . ASP A 1 303 ? -11.119 -7.586 -8.560 1.00 96.69 303 ASP A N 1
ATOM 2317 C CA . ASP A 1 303 ? -11.905 -7.967 -9.742 1.00 96.69 303 ASP A CA 1
ATOM 2318 C C . ASP A 1 303 ? -12.033 -6.817 -10.753 1.00 96.69 303 ASP A C 1
ATOM 2320 O O . ASP A 1 303 ? -11.888 -7.022 -11.962 1.00 96.69 303 ASP A O 1
ATOM 2324 N N . THR A 1 304 ? -12.242 -5.592 -10.264 1.00 97.06 304 THR A N 1
ATOM 2325 C CA . THR A 1 304 ? -12.321 -4.390 -11.111 1.00 97.06 304 THR A CA 1
ATOM 2326 C C . THR A 1 304 ? -10.986 -4.108 -11.802 1.00 97.06 304 THR A C 1
ATOM 2328 O O . THR A 1 304 ? -10.945 -3.929 -13.019 1.00 97.06 304 THR A O 1
ATOM 2331 N N . ILE A 1 305 ? -9.880 -4.155 -11.053 1.00 98.25 305 ILE A N 1
ATOM 2332 C CA . ILE A 1 305 ? -8.526 -3.958 -11.594 1.00 98.25 305 ILE A CA 1
ATOM 2333 C C . ILE A 1 305 ? -8.186 -5.037 -12.628 1.00 98.25 305 ILE A C 1
ATOM 2335 O O . ILE A 1 305 ? -7.662 -4.722 -13.696 1.00 98.25 305 ILE A O 1
ATOM 2339 N N . MET A 1 306 ? -8.517 -6.305 -12.357 1.00 98.25 306 MET A N 1
ATOM 2340 C CA . MET A 1 306 ? -8.289 -7.391 -13.314 1.00 98.25 306 MET A CA 1
ATOM 2341 C C . MET A 1 306 ? -9.083 -7.190 -14.602 1.00 98.25 306 MET A C 1
ATOM 2343 O O . MET A 1 306 ? -8.557 -7.435 -15.686 1.00 98.25 306 MET A O 1
ATOM 2347 N N . SER A 1 307 ? -10.326 -6.714 -14.500 1.00 97.75 307 SER A N 1
ATOM 2348 C CA . SER A 1 307 ? -11.140 -6.368 -15.666 1.00 97.75 307 SER A CA 1
ATOM 2349 C C . SER A 1 307 ? -10.489 -5.261 -16.503 1.00 97.75 307 SER A C 1
ATOM 2351 O O . SER A 1 307 ? -10.443 -5.367 -17.730 1.00 97.75 307 SER A O 1
ATOM 2353 N N . ASP A 1 308 ? -9.945 -4.217 -15.875 1.00 97.50 308 ASP A N 1
ATOM 2354 C CA . ASP A 1 308 ? -9.258 -3.140 -16.595 1.00 97.50 308 ASP A CA 1
ATOM 2355 C C . ASP A 1 308 ? -7.948 -3.606 -17.242 1.00 97.50 308 ASP A C 1
ATOM 2357 O O . ASP A 1 308 ? -7.697 -3.298 -18.409 1.00 97.50 308 ASP A O 1
ATOM 2361 N N . TRP A 1 309 ? -7.154 -4.433 -16.560 1.00 98.38 309 TRP A N 1
ATOM 2362 C CA . TRP A 1 309 ? -5.943 -5.017 -17.146 1.00 98.38 309 TRP A CA 1
ATOM 2363 C C . TRP A 1 309 ? -6.251 -5.998 -18.285 1.00 98.38 309 TRP A C 1
ATOM 2365 O O . TRP A 1 309 ? -5.564 -5.976 -19.306 1.00 98.38 309 TRP A O 1
ATOM 2375 N N . ALA A 1 310 ? -7.332 -6.778 -18.198 1.00 98.19 310 ALA A N 1
ATOM 2376 C CA . ALA A 1 310 ? -7.786 -7.622 -19.304 1.00 98.19 310 ALA A CA 1
ATOM 2377 C C . ALA A 1 310 ? -8.154 -6.791 -20.550 1.00 98.19 310 ALA A C 1
ATOM 2379 O O . ALA A 1 310 ? -7.851 -7.180 -21.678 1.00 98.19 310 ALA A O 1
ATOM 2380 N N . ARG A 1 311 ? -8.736 -5.594 -20.376 1.00 97.75 311 ARG A N 1
ATOM 2381 C CA . ARG A 1 311 ? -9.048 -4.665 -21.487 1.00 97.75 311 ARG A CA 1
ATOM 2382 C C . ARG A 1 311 ? -7.794 -4.107 -22.177 1.00 97.75 311 ARG A C 1
ATOM 2384 O O . ARG A 1 311 ? -7.866 -3.674 -23.335 1.00 97.75 311 ARG A O 1
ATOM 2391 N N . LEU A 1 312 ? -6.630 -4.168 -21.525 1.00 98.25 312 LEU A N 1
ATOM 2392 C CA . LEU A 1 312 ? -5.336 -3.873 -22.153 1.00 98.25 312 LEU A CA 1
ATOM 2393 C C . LEU A 1 312 ? -4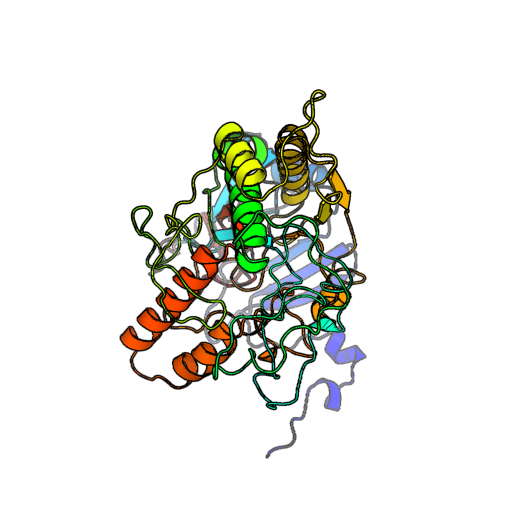.851 -4.994 -23.084 1.00 98.25 312 LEU A C 1
ATOM 2395 O O . LEU A 1 312 ? -3.849 -4.788 -23.769 1.00 98.25 312 LEU A O 1
ATOM 2399 N N . GLY A 1 313 ? -5.563 -6.122 -23.164 1.00 98.06 313 GLY A N 1
ATOM 2400 C CA . GLY A 1 313 ? -5.180 -7.301 -23.945 1.00 98.06 313 GLY A CA 1
ATOM 2401 C C . GLY A 1 313 ? -4.270 -8.268 -23.183 1.00 98.06 313 GLY A C 1
ATOM 2402 O O . GLY A 1 313 ? -3.646 -9.116 -23.806 1.00 98.06 313 GLY A O 1
ATOM 2403 N N . ILE A 1 314 ? -4.144 -8.125 -21.860 1.00 98.38 314 ILE A N 1
ATOM 2404 C CA . ILE A 1 314 ? -3.316 -9.001 -21.021 1.00 98.38 314 ILE A CA 1
ATOM 2405 C C . ILE A 1 314 ? -4.134 -10.235 -20.623 1.00 98.38 314 ILE A C 1
ATOM 2407 O O . ILE A 1 314 ? -5.233 -10.100 -20.083 1.00 98.38 314 ILE A O 1
ATOM 2411 N N . GLU A 1 315 ? -3.586 -11.437 -20.825 1.00 97.88 315 GLU A N 1
ATOM 2412 C CA . GLU A 1 315 ? -4.146 -12.641 -20.202 1.00 97.88 315 GLU A CA 1
ATOM 2413 C C . GLU A 1 315 ? -3.921 -12.572 -18.686 1.00 97.88 315 GLU A C 1
ATOM 2415 O O . GLU A 1 315 ? -2.781 -12.465 -18.226 1.00 97.88 315 GLU A O 1
ATOM 2420 N N . ILE A 1 316 ? -5.002 -12.636 -17.904 1.00 97.69 316 ILE A N 1
ATOM 2421 C CA . ILE A 1 316 ? -4.950 -12.466 -16.453 1.00 97.69 316 ILE A CA 1
ATOM 2422 C C . ILE A 1 316 ? -5.846 -13.453 -15.706 1.00 97.69 316 ILE A C 1
ATOM 2424 O O . ILE A 1 316 ? -7.001 -13.659 -16.075 1.00 97.69 316 ILE A O 1
ATOM 2428 N N . ASP A 1 317 ? -5.316 -14.005 -14.612 1.00 97.44 317 ASP A N 1
ATOM 2429 C CA . ASP A 1 317 ? -6.066 -14.784 -13.624 1.00 97.44 317 ASP A CA 1
ATOM 2430 C C . ASP A 1 317 ? -6.062 -14.090 -12.249 1.00 97.44 317 ASP A C 1
ATOM 2432 O O . ASP A 1 317 ? -5.110 -13.400 -11.874 1.00 97.44 317 ASP A O 1
ATOM 2436 N N . GLY A 1 318 ? -7.109 -14.337 -11.461 1.00 97.38 318 GLY A N 1
ATOM 2437 C CA . GLY A 1 318 ? -7.171 -13.965 -10.048 1.00 97.38 318 GLY A CA 1
ATOM 2438 C C . GLY A 1 318 ? -6.770 -15.119 -9.133 1.00 97.38 318 GLY A C 1
ATOM 2439 O O . GLY A 1 318 ? -7.121 -16.274 -9.382 1.00 97.38 318 GLY A O 1
ATOM 2440 N N . LEU A 1 319 ? -6.065 -14.807 -8.046 1.00 96.62 319 LEU A N 1
ATOM 2441 C CA . LEU A 1 319 ? -5.624 -15.790 -7.058 1.00 96.62 319 LEU A CA 1
ATOM 2442 C C . LEU A 1 319 ? -5.937 -15.328 -5.630 1.00 96.62 319 LEU A C 1
ATOM 2444 O O . LEU A 1 319 ? -5.297 -14.424 -5.095 1.00 96.62 319 LEU A O 1
ATOM 2448 N N . VAL A 1 320 ? -6.902 -15.992 -4.991 1.00 95.38 320 VAL A N 1
ATOM 2449 C CA . VAL A 1 320 ? -7.234 -15.776 -3.575 1.00 95.38 320 VAL A CA 1
ATOM 2450 C C . VAL A 1 320 ? -6.614 -16.885 -2.737 1.00 95.38 320 VAL A C 1
ATOM 2452 O O . VAL A 1 320 ? -6.925 -18.063 -2.914 1.00 95.38 320 VAL A O 1
ATOM 2455 N N . GLU A 1 321 ? -5.735 -16.508 -1.813 1.00 91.69 321 GLU A N 1
ATOM 2456 C CA . GLU A 1 321 ? -4.971 -17.440 -0.983 1.00 91.69 321 GLU A CA 1
ATOM 2457 C C . GLU A 1 321 ? -4.968 -17.016 0.486 1.00 91.69 321 GLU A C 1
ATOM 2459 O O . GLU A 1 321 ? -5.109 -15.840 0.822 1.00 91.69 321 GLU A O 1
ATOM 2464 N N . ASP A 1 322 ? -4.761 -17.987 1.376 1.00 90.25 322 ASP A N 1
ATOM 2465 C CA . ASP A 1 322 ? -4.630 -17.714 2.803 1.00 90.25 322 ASP A CA 1
ATOM 2466 C C . ASP A 1 322 ? -3.352 -16.914 3.102 1.00 90.25 322 ASP A C 1
ATOM 2468 O O . ASP A 1 322 ? -2.227 -17.319 2.768 1.00 90.25 322 ASP A O 1
ATOM 2472 N N . TYR A 1 323 ? -3.522 -15.777 3.780 1.00 89.94 323 TYR A N 1
ATOM 2473 C CA . TYR A 1 323 ? -2.408 -14.892 4.093 1.00 89.94 323 TYR A CA 1
ATOM 2474 C C . TYR A 1 323 ? -1.400 -15.556 5.038 1.00 89.94 323 TYR A C 1
ATOM 2476 O O . TYR A 1 323 ? -0.194 -15.507 4.789 1.00 89.94 323 TYR A O 1
ATOM 2484 N N . GLY A 1 324 ? -1.874 -16.191 6.114 1.00 89.56 324 GLY A N 1
ATOM 2485 C CA . GLY A 1 324 ? -1.009 -16.741 7.161 1.00 89.56 324 GLY A CA 1
ATOM 2486 C C . GLY A 1 324 ? -0.228 -17.980 6.719 1.00 89.56 324 GLY A C 1
ATOM 2487 O O . GLY A 1 324 ? 0.950 -18.122 7.047 1.00 89.56 324 GLY A O 1
ATOM 2488 N N . GLY A 1 325 ? -0.876 -18.861 5.964 1.00 91.38 325 GLY A N 1
ATOM 2489 C CA . GLY A 1 325 ? -0.354 -20.152 5.540 1.00 91.38 325 GLY A CA 1
ATOM 2490 C C . GLY A 1 325 ? 0.390 -20.135 4.210 1.00 91.38 325 GLY A C 1
ATOM 2491 O O . GLY A 1 325 ? 1.226 -21.013 3.999 1.00 91.38 325 GLY A O 1
ATOM 2492 N N . VAL A 1 326 ? 0.136 -19.159 3.326 1.00 91.88 326 VAL A N 1
ATOM 2493 C CA . VAL A 1 326 ? 0.709 -19.165 1.966 1.00 91.88 326 VAL A CA 1
ATOM 2494 C C . VAL A 1 326 ? 1.408 -17.857 1.599 1.00 91.88 326 VAL A C 1
ATOM 2496 O O . VAL A 1 326 ? 2.576 -17.871 1.202 1.00 91.88 326 VAL A O 1
ATOM 2499 N N . ILE A 1 327 ? 0.738 -16.711 1.736 1.00 91.06 327 ILE A N 1
ATOM 2500 C CA . ILE A 1 327 ? 1.290 -15.419 1.284 1.00 91.06 327 ILE A CA 1
ATOM 2501 C C . ILE A 1 327 ? 2.443 -14.962 2.190 1.00 91.06 327 ILE A C 1
ATOM 2503 O O . ILE A 1 327 ? 3.550 -14.711 1.710 1.00 91.06 327 ILE A O 1
ATOM 2507 N N . SER A 1 328 ? 2.221 -14.898 3.507 1.00 91.12 328 SER A N 1
ATOM 2508 C CA . SER A 1 328 ? 3.225 -14.446 4.479 1.00 91.12 328 SER A CA 1
ATOM 2509 C C . SER A 1 328 ? 4.495 -15.311 4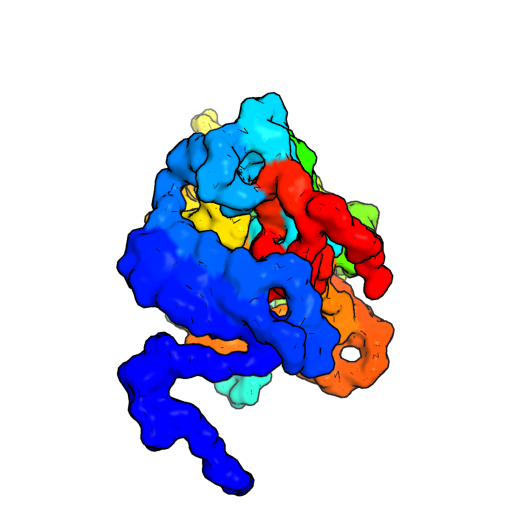.461 1.00 91.12 328 SER A C 1
ATOM 2511 O O . SER A 1 328 ? 5.590 -14.739 4.456 1.00 91.12 328 SER A O 1
ATOM 2513 N N . PRO A 1 329 ? 4.421 -16.659 4.378 1.00 93.38 329 PRO A N 1
ATOM 2514 C CA . PRO A 1 329 ? 5.604 -17.496 4.186 1.00 93.38 329 PRO A CA 1
ATOM 2515 C C . PRO A 1 329 ? 6.389 -17.181 2.906 1.00 93.38 329 PRO A C 1
ATOM 2517 O O . PRO A 1 329 ? 7.607 -17.017 2.989 1.00 93.38 329 PRO A O 1
ATOM 2520 N N . ARG A 1 330 ? 5.724 -17.018 1.749 1.00 92.75 330 ARG A N 1
ATOM 2521 C CA . ARG A 1 330 ? 6.402 -16.654 0.487 1.00 92.75 330 ARG A CA 1
ATOM 2522 C C . ARG A 1 330 ? 7.089 -15.290 0.566 1.00 92.75 330 ARG A C 1
ATOM 2524 O O . ARG A 1 330 ? 8.227 -15.149 0.123 1.00 92.75 330 ARG A O 1
ATOM 2531 N N . MET A 1 331 ? 6.431 -14.310 1.184 1.00 92.56 331 MET A N 1
ATOM 2532 C CA . MET A 1 331 ? 6.978 -12.972 1.440 1.00 92.56 331 MET A CA 1
ATOM 2533 C C . MET A 1 331 ? 8.225 -13.009 2.340 1.00 92.56 331 MET A C 1
ATOM 2535 O O . MET A 1 331 ? 9.256 -12.418 2.011 1.00 92.56 331 MET A O 1
ATOM 2539 N N . ARG A 1 332 ? 8.187 -13.770 3.444 1.00 93.00 332 ARG A N 1
ATOM 2540 C CA . ARG A 1 332 ? 9.348 -13.982 4.337 1.00 93.00 332 ARG A CA 1
ATOM 2541 C C . ARG A 1 332 ? 10.535 -14.611 3.607 1.00 93.00 332 ARG A C 1
ATOM 2543 O O . ARG A 1 332 ? 11.679 -14.252 3.868 1.00 93.00 332 ARG A O 1
ATOM 2550 N N . GLN A 1 333 ? 10.257 -15.533 2.690 1.00 92.31 333 GLN A N 1
ATOM 2551 C CA . GLN A 1 333 ? 11.265 -16.246 1.904 1.00 92.31 333 GLN A CA 1
ATOM 2552 C C . GLN A 1 333 ? 11.753 -15.473 0.669 1.00 92.31 333 GLN A C 1
ATOM 2554 O O . GLN A 1 333 ? 12.713 -15.916 0.048 1.00 92.31 333 GLN A O 1
ATOM 2559 N N . ARG A 1 334 ? 11.132 -14.331 0.328 1.00 93.12 334 ARG A N 1
ATOM 2560 C CA . ARG A 1 334 ? 11.403 -13.550 -0.898 1.00 93.12 334 ARG A CA 1
ATOM 2561 C C . ARG A 1 334 ? 11.205 -14.351 -2.190 1.00 93.12 334 ARG A C 1
ATOM 2563 O O . ARG A 1 334 ? 11.925 -14.173 -3.162 1.00 93.12 334 ARG A O 1
ATOM 2570 N N . ILE A 1 335 ? 10.205 -15.230 -2.193 1.00 93.81 335 ILE A N 1
ATOM 2571 C CA . ILE A 1 335 ? 9.815 -16.021 -3.373 1.00 93.81 335 ILE A CA 1
ATOM 2572 C C . ILE A 1 335 ? 8.454 -15.606 -3.942 1.00 93.81 335 ILE A C 1
ATOM 2574 O O . ILE A 1 335 ? 7.942 -16.261 -4.843 1.00 93.81 335 ILE A O 1
ATOM 2578 N N . GLN A 1 336 ? 7.839 -14.554 -3.395 1.00 93.88 336 GLN A N 1
ATOM 2579 C CA . GLN A 1 336 ? 6.648 -13.953 -3.985 1.00 93.88 336 GLN A CA 1
ATOM 2580 C C . GLN A 1 336 ? 7.072 -13.058 -5.151 1.00 93.88 336 GLN A C 1
ATOM 2582 O O . GLN A 1 336 ? 7.876 -12.152 -4.952 1.00 93.88 336 GLN A O 1
ATOM 2587 N N . TYR A 1 337 ? 6.508 -13.311 -6.327 1.00 93.88 337 TYR A N 1
ATOM 2588 C CA . TYR A 1 337 ? 6.736 -12.542 -7.557 1.00 93.88 337 TYR A CA 1
ATOM 2589 C C . TYR A 1 337 ? 5.425 -12.064 -8.200 1.00 93.88 337 TYR A C 1
ATOM 2591 O O . TYR A 1 337 ? 5.440 -11.324 -9.178 1.00 93.88 337 TYR A O 1
ATOM 2599 N N . LEU A 1 338 ? 4.281 -12.510 -7.670 1.00 95.38 338 LEU A N 1
ATOM 2600 C CA . LEU A 1 338 ? 2.965 -12.118 -8.158 1.00 95.38 338 LEU A CA 1
ATOM 2601 C C . LEU A 1 338 ? 2.595 -10.738 -7.611 1.00 95.38 338 LEU A C 1
ATOM 2603 O O . LEU A 1 338 ? 2.711 -10.543 -6.393 1.00 95.38 338 LEU A O 1
ATOM 2607 N N . PRO A 1 339 ? 2.094 -9.814 -8.452 1.00 96.38 339 PRO A N 1
ATOM 2608 C CA . PRO A 1 339 ? 1.490 -8.589 -7.961 1.00 96.38 339 PRO A CA 1
ATOM 2609 C C . PRO A 1 339 ? 0.356 -8.913 -6.996 1.00 96.38 339 PRO A C 1
ATOM 2611 O O . PRO A 1 339 ? -0.401 -9.868 -7.198 1.00 96.38 339 PRO A O 1
ATOM 2614 N N . VAL A 1 340 ? 0.257 -8.136 -5.924 1.00 95.38 340 VAL A N 1
ATOM 2615 C CA . VAL A 1 340 ? -0.715 -8.385 -4.861 1.00 95.38 340 VAL A CA 1
ATOM 2616 C C . VAL A 1 340 ? -1.426 -7.097 -4.478 1.00 95.38 340 VAL A C 1
ATOM 2618 O O . VAL A 1 340 ? -0.775 -6.109 -4.140 1.00 95.38 340 VAL A O 1
ATOM 2621 N N . LEU A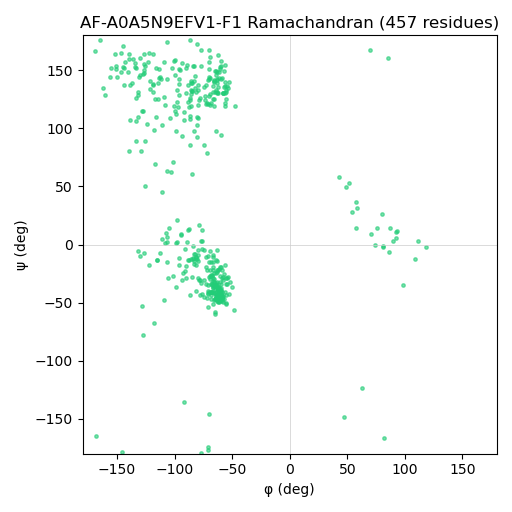 1 341 ? -2.760 -7.113 -4.517 1.00 95.38 341 LEU A N 1
ATOM 2622 C CA . LEU A 1 341 ? -3.574 -6.037 -3.959 1.00 95.38 341 LEU A CA 1
ATOM 2623 C C . LEU A 1 341 ? -3.651 -6.225 -2.448 1.00 95.38 341 LEU A C 1
ATOM 2625 O O . LEU A 1 341 ? -4.282 -7.161 -1.955 1.00 95.38 341 LEU A O 1
ATOM 2629 N N . LYS A 1 342 ? -2.968 -5.348 -1.722 1.00 90.50 342 LYS A N 1
ATOM 2630 C CA . LYS A 1 342 ? -2.964 -5.299 -0.259 1.00 90.50 342 LYS A CA 1
ATOM 2631 C C . LYS A 1 342 ? -2.311 -3.993 0.179 1.00 90.50 342 LYS A C 1
ATOM 2633 O O . LYS A 1 342 ? -2.077 -3.091 -0.610 1.00 90.50 342 LYS A O 1
ATOM 2638 N N . ASN A 1 343 ? -1.947 -3.917 1.438 1.00 87.88 343 ASN A N 1
ATOM 2639 C CA . ASN A 1 343 ? -1.093 -2.875 1.956 1.00 87.88 343 ASN A CA 1
ATOM 2640 C C . ASN A 1 343 ? 0.191 -3.475 2.534 1.00 87.88 343 ASN A C 1
ATOM 2642 O O . ASN A 1 343 ? 0.167 -4.530 3.166 1.00 87.88 343 ASN A O 1
ATOM 2646 N N . GLY A 1 344 ? 1.327 -2.853 2.271 1.00 86.56 344 GLY A N 1
ATOM 2647 C CA . GLY A 1 344 ? 2.595 -3.119 2.924 1.00 86.56 344 GLY A CA 1
ATOM 2648 C C . GLY A 1 344 ? 2.592 -2.656 4.382 1.00 86.56 344 GLY A C 1
ATOM 2649 O O . GLY A 1 344 ? 1.600 -2.772 5.107 1.00 86.56 344 GLY A O 1
ATOM 2650 N N . ASP A 1 345 ? 3.748 -2.193 4.848 1.00 86.06 345 ASP A N 1
ATOM 2651 C CA . ASP A 1 345 ? 3.874 -1.753 6.237 1.00 86.06 345 ASP A CA 1
ATOM 2652 C C . ASP A 1 345 ? 3.345 -0.319 6.411 1.00 86.06 345 ASP A C 1
ATOM 2654 O O . ASP A 1 345 ? 2.571 -0.096 7.335 1.00 86.06 345 ASP A O 1
ATOM 2658 N N . VAL A 1 346 ? 3.592 0.613 5.473 1.00 83.25 346 VAL A N 1
ATOM 2659 C CA . VAL A 1 346 ? 3.070 2.003 5.539 1.00 83.25 346 VAL A CA 1
ATOM 2660 C C . VAL A 1 346 ? 1.661 2.140 4.967 1.00 83.25 346 VAL A C 1
ATOM 2662 O O . VAL A 1 346 ? 1.382 2.920 4.066 1.00 83.25 346 VAL A O 1
ATOM 2665 N N . HIS A 1 347 ? 0.712 1.442 5.553 1.00 78.06 347 HIS A N 1
ATOM 2666 C CA . HIS A 1 347 ? -0.656 1.433 5.046 1.00 78.06 347 HIS A CA 1
ATOM 2667 C C . HIS A 1 347 ? -1.540 2.551 5.606 1.00 78.06 347 HIS A C 1
ATOM 2669 O O . HIS A 1 347 ? -2.762 2.485 5.502 1.00 78.06 347 HIS A O 1
ATOM 2675 N N . SER A 1 348 ? -0.956 3.547 6.273 1.00 84.44 348 SER A N 1
ATOM 2676 C CA . SER A 1 348 ? -1.704 4.660 6.853 1.00 84.44 348 SER A CA 1
ATOM 2677 C C . SER A 1 348 ? -0.925 5.965 6.833 1.00 84.44 348 SER A C 1
ATOM 2679 O O . SER A 1 348 ? 0.292 6.000 7.016 1.00 84.44 348 SER A O 1
ATOM 2681 N N . ASN A 1 349 ? -1.672 7.061 6.711 1.00 88.38 349 ASN A N 1
ATOM 2682 C CA . ASN A 1 349 ? -1.160 8.432 6.671 1.00 88.38 349 ASN A CA 1
ATOM 2683 C C . ASN A 1 349 ? -0.569 8.933 8.000 1.00 88.38 349 ASN A C 1
ATOM 2685 O O . ASN A 1 349 ? -0.030 10.034 8.077 1.00 88.38 349 ASN A O 1
ATOM 2689 N N . VAL A 1 350 ? -0.688 8.133 9.058 1.00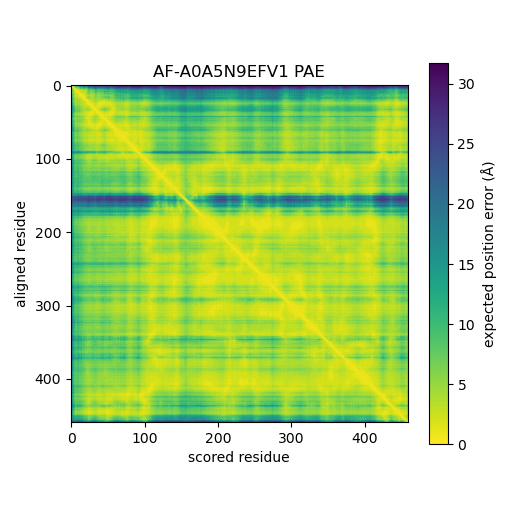 87.88 350 VAL A N 1
ATOM 2690 C CA . VAL A 1 350 ? -0.209 8.464 10.406 1.00 87.88 350 VAL A CA 1
ATOM 2691 C C . VAL A 1 350 ? 1.277 8.133 10.579 1.00 87.88 350 VAL A C 1
ATOM 2693 O O . VAL A 1 350 ? 1.841 8.351 11.652 1.00 87.88 350 VAL A O 1
ATOM 2696 N N . TYR A 1 351 ? 1.915 7.584 9.538 1.00 88.25 351 TYR A N 1
ATOM 2697 C CA . TYR A 1 351 ? 3.342 7.298 9.528 1.00 88.25 351 TYR A CA 1
ATOM 2698 C C . TYR A 1 351 ? 4.151 8.607 9.508 1.00 88.25 351 TYR A C 1
ATOM 2700 O O . TYR A 1 351 ? 3.981 9.410 8.588 1.00 88.25 351 TYR A O 1
ATOM 2708 N N . PRO A 1 352 ? 5.013 8.874 10.506 1.00 88.31 352 PRO A N 1
ATOM 2709 C CA . PRO A 1 352 ? 5.676 10.170 10.603 1.00 88.31 352 PRO A CA 1
ATOM 2710 C C . PRO A 1 352 ? 6.666 10.422 9.461 1.00 88.31 352 PRO A C 1
ATOM 2712 O O . PRO A 1 352 ? 7.501 9.574 9.151 1.00 88.31 352 PRO A O 1
ATOM 2715 N N . LEU A 1 353 ? 6.639 11.636 8.901 1.00 90.00 353 LEU A N 1
ATOM 2716 C CA . LEU A 1 353 ? 7.552 12.049 7.826 1.00 90.00 353 LEU A CA 1
ATOM 2717 C C . LEU A 1 353 ? 9.027 12.057 8.269 1.00 90.00 353 LEU A C 1
ATOM 2719 O O . LEU A 1 353 ? 9.928 11.945 7.450 1.00 90.00 353 LEU A O 1
ATOM 2723 N N . ASP A 1 354 ? 9.298 12.176 9.571 1.00 91.62 354 ASP A N 1
ATOM 2724 C CA . ASP A 1 354 ? 10.653 12.150 10.122 1.00 91.62 354 ASP A CA 1
ATOM 2725 C C . ASP A 1 354 ? 11.102 10.755 10.592 1.00 91.62 354 ASP A C 1
ATOM 2727 O O . ASP A 1 354 ? 12.151 10.634 11.233 1.00 91.62 354 ASP A O 1
ATOM 2731 N N . TRP A 1 355 ? 10.324 9.708 10.299 1.00 91.25 355 TRP A N 1
ATOM 2732 C CA . TRP A 1 355 ? 10.707 8.307 10.484 1.00 91.25 355 TRP A CA 1
ATOM 2733 C C . TRP A 1 355 ? 11.242 7.731 9.169 1.00 91.25 355 TRP A C 1
ATOM 2735 O O . TRP A 1 355 ? 10.822 8.162 8.097 1.00 91.25 355 TRP A O 1
ATOM 2745 N N . PRO A 1 356 ? 12.157 6.747 9.197 1.00 90.38 356 PRO A N 1
ATOM 2746 C CA . PRO A 1 356 ? 12.524 6.044 7.971 1.00 90.38 356 PRO A CA 1
ATOM 2747 C C . PRO A 1 356 ? 11.313 5.298 7.419 1.00 90.38 356 PRO A C 1
ATOM 2749 O O . PRO A 1 356 ? 10.512 4.801 8.210 1.00 90.38 356 PRO A O 1
ATOM 2752 N N . LEU A 1 357 ? 11.206 5.139 6.097 1.00 90.81 357 LEU A N 1
ATOM 2753 C CA . LEU A 1 357 ? 10.265 4.158 5.559 1.00 90.81 357 LEU A CA 1
ATOM 2754 C C . LEU A 1 357 ? 10.624 2.745 6.072 1.00 90.81 357 LEU A C 1
ATOM 2756 O O . LEU A 1 357 ? 11.752 2.502 6.528 1.00 90.81 357 LEU A O 1
ATOM 2760 N N . PRO A 1 358 ? 9.666 1.811 6.078 1.00 87.06 358 PRO A N 1
ATOM 2761 C CA . PRO A 1 358 ? 9.830 0.543 6.750 1.00 87.06 358 PRO A CA 1
ATOM 2762 C C . PRO A 1 358 ? 10.983 -0.308 6.257 1.00 87.06 358 PRO A C 1
ATOM 2764 O O . PRO A 1 358 ? 11.246 -0.484 5.070 1.00 87.06 358 PRO A O 1
ATOM 2767 N N . THR A 1 359 ? 11.614 -0.970 7.221 1.00 90.81 359 THR A N 1
ATOM 2768 C CA . THR A 1 359 ? 12.706 -1.916 6.964 1.00 90.81 359 THR A CA 1
ATOM 2769 C C . THR A 1 359 ? 12.278 -3.140 6.145 1.00 90.81 359 THR A C 1
ATOM 2771 O O . THR A 1 359 ? 13.140 -3.865 5.650 1.00 90.81 359 THR A O 1
ATOM 2774 N N . VAL A 1 360 ? 10.967 -3.378 6.011 1.00 91.31 360 VAL A N 1
ATOM 2775 C CA . VAL A 1 360 ? 10.358 -4.530 5.324 1.00 91.31 360 VAL A CA 1
ATOM 2776 C C . VAL A 1 360 ? 10.529 -4.506 3.805 1.00 91.31 360 VAL A C 1
ATOM 2778 O O . VAL A 1 360 ? 10.392 -5.553 3.171 1.00 91.31 360 VAL A O 1
ATOM 2781 N N . ASP A 1 361 ? 10.905 -3.350 3.262 1.00 92.00 361 ASP A N 1
ATOM 2782 C CA . ASP A 1 361 ? 11.278 -3.150 1.857 1.00 92.00 361 ASP A CA 1
ATOM 2783 C C . ASP A 1 361 ? 12.763 -3.381 1.598 1.00 92.00 361 ASP A C 1
ATOM 2785 O O . ASP A 1 361 ? 13.255 -3.184 0.489 1.00 92.00 361 ASP A O 1
ATOM 2789 N N . THR A 1 362 ? 13.490 -3.769 2.643 1.00 94.44 362 THR A N 1
ATOM 2790 C CA . THR A 1 362 ? 14.911 -4.071 2.574 1.00 94.44 362 THR A CA 1
ATOM 2791 C C . THR A 1 362 ? 15.187 -5.451 3.154 1.00 94.44 362 THR A C 1
ATOM 2793 O O . THR A 1 362 ? 14.405 -6.013 3.939 1.00 94.44 362 THR A O 1
ATOM 2796 N N . SER A 1 363 ? 16.363 -5.983 2.855 1.00 94.62 363 SER A N 1
ATOM 2797 C CA . SER A 1 363 ? 16.862 -7.222 3.435 1.00 94.62 363 SER A CA 1
ATOM 2798 C C . SER A 1 363 ? 17.088 -7.112 4.952 1.00 94.62 363 SER A C 1
ATOM 2800 O O . SER A 1 363 ? 17.152 -8.135 5.634 1.00 94.62 363 SER A O 1
ATOM 2802 N N . SER A 1 364 ? 17.091 -5.898 5.531 1.00 93.38 364 SER A N 1
ATOM 2803 C CA . SER A 1 364 ? 17.155 -5.675 6.989 1.00 93.38 364 SER A CA 1
ATOM 2804 C C . SER A 1 364 ? 16.077 -6.430 7.764 1.00 93.38 364 SER A C 1
ATOM 2806 O O . SER A 1 364 ? 16.284 -6.785 8.926 1.00 93.38 364 SER A O 1
ATOM 2808 N N . SER A 1 365 ? 14.932 -6.687 7.133 1.00 93.56 365 SER A N 1
ATOM 2809 C CA . SER A 1 365 ? 13.825 -7.424 7.737 1.00 93.56 365 SER A CA 1
ATOM 2810 C C . SER A 1 365 ? 14.002 -8.947 7.720 1.00 93.56 365 SER A C 1
ATOM 2812 O O . SER A 1 365 ? 13.275 -9.632 8.438 1.00 93.56 365 SER A O 1
ATOM 2814 N N . ARG A 1 366 ? 14.965 -9.519 6.977 1.00 92.38 366 ARG A N 1
ATOM 2815 C CA . ARG A 1 366 ? 15.184 -10.980 6.929 1.00 92.38 366 ARG A CA 1
ATOM 2816 C C . ARG A 1 366 ? 15.531 -11.569 8.311 1.00 92.38 366 ARG A C 1
ATOM 2818 O O . ARG A 1 366 ? 16.111 -10.886 9.151 1.00 92.38 366 ARG A O 1
ATOM 2825 N N . PRO A 1 367 ? 15.206 -12.842 8.607 1.00 90.88 367 PRO A N 1
ATOM 2826 C CA . PRO A 1 367 ? 14.287 -13.733 7.889 1.00 90.88 367 PRO A CA 1
ATOM 2827 C C . PRO A 1 367 ? 12.805 -13.433 8.209 1.00 90.88 367 PRO A C 1
ATOM 2829 O O . PRO A 1 367 ? 11.934 -14.284 8.035 1.00 90.88 367 PRO A O 1
ATOM 2832 N N . GLY A 1 368 ? 12.521 -12.261 8.776 1.00 91.50 368 GLY A N 1
ATOM 2833 C CA . GLY A 1 368 ? 11.182 -11.802 9.096 1.00 91.50 368 GLY A CA 1
ATOM 2834 C C . GLY A 1 368 ? 10.362 -11.453 7.859 1.00 91.50 368 GLY A C 1
ATOM 2835 O O . GLY A 1 368 ? 10.761 -11.648 6.707 1.00 91.50 368 GLY A O 1
ATOM 2836 N N . TRP A 1 369 ? 9.153 -10.973 8.130 1.00 91.69 369 TRP A N 1
ATOM 2837 C CA . TRP A 1 369 ? 8.236 -10.563 7.082 1.00 91.69 369 TRP A CA 1
ATOM 2838 C C . TRP A 1 369 ? 8.786 -9.340 6.339 1.00 91.69 369 TRP A C 1
ATOM 2840 O O . TRP A 1 369 ? 9.385 -8.458 6.948 1.00 91.69 369 TRP A O 1
ATOM 2850 N N . GLY A 1 370 ? 8.609 -9.336 5.022 1.00 90.50 370 GLY A N 1
ATOM 2851 C CA . GLY A 1 370 ? 8.945 -8.237 4.129 1.00 90.50 370 GLY A CA 1
ATOM 2852 C C . GLY A 1 370 ? 7.889 -8.146 3.039 1.00 90.50 370 GLY A C 1
ATOM 2853 O O . GLY A 1 370 ? 7.247 -9.154 2.748 1.00 90.50 370 GLY A O 1
ATOM 2854 N N . VAL A 1 371 ? 7.722 -6.984 2.416 1.00 86.69 371 VAL A N 1
ATOM 2855 C CA . VAL A 1 371 ? 6.721 -6.815 1.351 1.00 86.69 371 VAL A CA 1
ATOM 2856 C C . VAL A 1 371 ? 7.065 -7.645 0.107 1.00 86.69 371 VAL A C 1
ATOM 2858 O O . VAL A 1 371 ? 6.180 -8.038 -0.646 1.00 86.69 371 VAL A O 1
ATOM 2861 N N . GLY A 1 372 ? 8.340 -8.008 -0.045 1.00 83.38 372 GLY A N 1
ATOM 2862 C CA . GLY A 1 372 ? 8.870 -8.744 -1.193 1.00 83.38 372 GLY A CA 1
ATOM 2863 C C . GLY A 1 372 ? 9.809 -7.904 -2.055 1.00 83.38 372 GLY A C 1
ATOM 2864 O O . GLY A 1 372 ? 10.298 -8.407 -3.059 1.00 83.38 372 GLY A O 1
ATOM 2865 N N . PHE A 1 373 ? 10.082 -6.664 -1.648 1.00 90.75 373 PHE A N 1
ATOM 2866 C CA . PHE A 1 373 ? 11.149 -5.825 -2.185 1.00 90.75 373 PHE A CA 1
ATOM 2867 C C . PHE A 1 373 ? 12.451 -6.034 -1.411 1.00 90.75 373 PHE A C 1
ATOM 2869 O O . PHE A 1 373 ? 12.429 -6.356 -0.217 1.00 90.75 373 PHE A O 1
ATOM 2876 N N . GLU A 1 374 ? 13.576 -5.814 -2.086 1.00 93.56 374 GLU A N 1
ATOM 2877 C CA . GLU A 1 374 ? 14.869 -5.564 -1.443 1.00 93.56 374 GLU A CA 1
ATOM 2878 C C . GLU A 1 374 ? 15.520 -4.362 -2.118 1.00 93.56 374 GLU A C 1
ATOM 2880 O O . GLU A 1 374 ? 16.210 -4.489 -3.123 1.00 93.56 374 GLU A O 1
ATOM 2885 N N . SER A 1 375 ? 15.218 -3.175 -1.603 1.00 93.50 375 SER A N 1
ATOM 2886 C CA . SER A 1 375 ? 15.617 -1.892 -2.173 1.00 93.50 375 SER A CA 1
ATOM 2887 C C . SER A 1 375 ? 17.004 -1.473 -1.686 1.00 93.50 375 SER A C 1
ATOM 2889 O O . SER A 1 375 ? 17.160 -1.062 -0.534 1.00 93.50 375 SER A O 1
ATOM 2891 N N . GLN A 1 376 ? 18.004 -1.471 -2.573 1.00 92.50 376 GLN A N 1
ATOM 2892 C CA . GLN A 1 376 ? 19.370 -1.047 -2.231 1.00 92.50 376 GLN A CA 1
ATOM 2893 C C . GLN A 1 376 ? 19.440 0.417 -1.769 1.00 92.50 376 GLN A C 1
ATOM 2895 O O . GLN A 1 376 ? 20.137 0.725 -0.798 1.00 92.50 376 GLN A O 1
ATOM 2900 N N . ALA A 1 377 ? 18.677 1.307 -2.410 1.00 93.19 377 ALA A N 1
ATOM 2901 C CA . ALA A 1 377 ? 18.558 2.705 -1.999 1.00 93.19 377 ALA A CA 1
ATOM 2902 C C . ALA A 1 377 ? 17.984 2.833 -0.573 1.00 93.19 377 ALA A C 1
ATOM 2904 O O . ALA A 1 377 ? 18.565 3.495 0.290 1.00 93.19 377 ALA A O 1
ATOM 2905 N N . GLY A 1 378 ? 16.895 2.110 -0.289 1.00 93.69 378 GLY A N 1
ATOM 2906 C CA . GLY A 1 378 ? 16.272 2.062 1.037 1.00 93.69 378 GLY A CA 1
ATOM 2907 C C . GLY A 1 378 ? 17.204 1.504 2.116 1.00 93.69 378 GLY A C 1
ATOM 2908 O O . GLY A 1 378 ? 17.312 2.079 3.199 1.00 93.69 378 GLY A O 1
ATOM 2909 N N . ALA A 1 379 ? 17.949 0.437 1.809 1.00 93.94 379 ALA A N 1
ATOM 2910 C CA . ALA A 1 379 ? 18.949 -0.140 2.708 1.00 93.94 379 ALA A CA 1
ATOM 2911 C C . ALA A 1 379 ? 20.063 0.859 3.071 1.00 93.94 379 ALA A C 1
ATOM 2913 O O . ALA A 1 379 ? 20.576 0.830 4.191 1.00 93.94 379 ALA A O 1
ATOM 2914 N N . ASN A 1 380 ? 20.405 1.772 2.154 1.00 92.31 380 ASN A N 1
ATOM 2915 C CA . ASN A 1 380 ? 21.378 2.836 2.385 1.00 92.31 380 ASN A CA 1
ATOM 2916 C C . ASN A 1 380 ? 20.804 4.005 3.210 1.00 92.31 380 ASN A C 1
ATOM 2918 O O . ASN A 1 380 ? 21.473 4.504 4.117 1.00 92.31 380 ASN A O 1
ATOM 2922 N N . TRP A 1 381 ? 19.577 4.451 2.925 1.00 94.12 381 TRP A N 1
ATOM 2923 C CA . TRP A 1 381 ? 18.971 5.598 3.615 1.00 94.12 381 TRP A CA 1
ATOM 2924 C C . TRP A 1 381 ? 18.459 5.273 5.016 1.00 94.12 381 TRP A C 1
ATOM 2926 O O . TRP A 1 381 ? 18.555 6.115 5.908 1.00 94.12 381 TRP A O 1
ATOM 2936 N N . LEU A 1 382 ? 17.976 4.052 5.250 1.00 93.62 382 LEU A N 1
ATOM 2937 C CA . LEU A 1 382 ? 17.462 3.613 6.547 1.00 93.62 382 LEU A CA 1
ATOM 2938 C C . LEU A 1 382 ? 18.403 3.936 7.733 1.00 93.62 382 LEU A C 1
ATOM 2940 O O . LEU A 1 382 ? 17.965 4.621 8.663 1.00 93.62 382 LEU A O 1
ATOM 2944 N N . PRO A 1 383 ? 19.684 3.506 7.749 1.00 92.06 383 PRO A N 1
ATOM 2945 C CA . PRO A 1 383 ? 20.590 3.827 8.852 1.00 92.06 383 PRO A CA 1
ATOM 2946 C C . PRO A 1 383 ? 20.944 5.319 8.929 1.00 92.06 383 PRO A C 1
ATOM 2948 O O . PRO A 1 383 ? 21.233 5.805 10.022 1.00 92.06 383 PRO A O 1
ATOM 2951 N N . GLN A 1 384 ? 20.902 6.055 7.811 1.00 93.62 384 GLN A N 1
ATOM 2952 C CA . GLN A 1 384 ? 21.144 7.502 7.797 1.00 93.62 384 GLN A CA 1
ATOM 2953 C C . GLN A 1 384 ? 20.013 8.244 8.514 1.00 93.62 384 GLN A C 1
ATOM 2955 O O . GLN A 1 384 ? 20.281 9.048 9.403 1.00 93.62 384 GLN A O 1
ATOM 2960 N N . ILE A 1 385 ? 18.756 7.911 8.204 1.00 95.00 385 ILE A N 1
ATOM 2961 C CA . ILE A 1 385 ? 17.581 8.507 8.853 1.00 95.00 385 ILE A CA 1
ATOM 2962 C C . ILE A 1 385 ? 17.551 8.146 10.343 1.00 95.00 385 ILE A C 1
ATOM 2964 O O . ILE A 1 385 ? 17.362 9.023 11.181 1.00 95.00 385 ILE A O 1
ATOM 2968 N N . LEU A 1 386 ? 17.786 6.875 10.693 1.00 92.94 386 LEU A N 1
ATOM 2969 C CA . LEU A 1 386 ? 17.815 6.426 12.093 1.00 92.94 386 LEU A CA 1
ATOM 2970 C C . LEU A 1 386 ? 18.948 7.069 12.909 1.00 92.94 386 LEU A C 1
ATOM 2972 O O . LEU A 1 386 ? 18.801 7.277 14.114 1.00 92.94 386 LEU A O 1
ATOM 2976 N N . GLY A 1 387 ? 20.088 7.340 12.271 1.00 94.06 387 GLY A N 1
ATOM 2977 C CA . GLY A 1 387 ? 21.247 7.971 12.900 1.00 94.06 387 GLY A CA 1
ATOM 2978 C C . GLY A 1 387 ? 21.152 9.495 13.009 1.00 94.06 387 GLY A C 1
ATOM 2979 O O . GLY A 1 387 ? 21.890 10.093 13.798 1.00 94.06 387 GLY A O 1
ATOM 2980 N N . GLU A 1 388 ? 20.256 10.123 12.248 1.00 97.25 388 GLU A N 1
ATOM 2981 C CA . GLU A 1 388 ? 20.126 11.574 12.156 1.00 97.25 388 GLU A CA 1
ATOM 2982 C C . GLU A 1 388 ? 19.243 12.152 13.274 1.00 97.25 388 GLU A C 1
ATOM 2984 O O . GLU A 1 388 ? 18.130 11.700 13.549 1.00 97.25 388 GLU A O 1
ATOM 2989 N N . LYS A 1 389 ? 19.728 13.209 13.928 1.00 96.44 389 LYS A N 1
ATOM 2990 C CA . LYS A 1 389 ? 19.035 13.876 15.038 1.00 96.44 389 LYS A CA 1
ATOM 2991 C C . LYS A 1 389 ? 18.195 15.058 14.575 1.00 96.44 389 LYS A C 1
ATOM 2993 O O . LYS A 1 389 ? 17.172 15.334 15.208 1.00 96.44 389 LYS A O 1
ATOM 2998 N N . ASP A 1 390 ? 18.590 15.735 13.504 1.00 97.56 390 ASP A N 1
ATOM 2999 C CA . ASP A 1 390 ? 17.832 16.846 12.944 1.00 97.56 390 ASP A CA 1
ATOM 3000 C C . ASP A 1 390 ? 16.571 16.339 12.233 1.00 97.56 390 ASP A C 1
ATOM 3002 O O . ASP A 1 390 ? 16.626 15.549 11.292 1.00 97.56 390 ASP A O 1
ATOM 3006 N N . LYS A 1 391 ? 15.413 16.807 12.705 1.00 95.75 391 LYS A N 1
ATOM 3007 C CA . LYS A 1 391 ? 14.111 16.419 12.162 1.00 95.75 391 LYS A CA 1
ATOM 3008 C C . LYS A 1 391 ? 13.974 16.777 10.678 1.00 95.75 391 LYS A C 1
ATOM 3010 O O . LYS A 1 391 ? 13.503 15.952 9.908 1.00 95.75 391 LYS A O 1
ATOM 3015 N N . THR A 1 392 ? 14.412 17.967 10.280 1.00 96.38 392 THR A N 1
ATOM 3016 C CA . THR A 1 392 ? 14.268 18.465 8.904 1.00 96.38 392 THR A CA 1
ATOM 3017 C C . THR A 1 392 ? 15.115 17.637 7.942 1.00 96.38 392 THR A C 1
ATOM 3019 O O . THR A 1 392 ? 14.693 17.341 6.828 1.00 96.38 392 THR A O 1
ATOM 3022 N N . VAL A 1 393 ? 16.311 17.225 8.379 1.00 97.00 393 VAL A N 1
ATOM 3023 C CA . VAL A 1 393 ? 17.182 16.346 7.584 1.00 97.00 393 VAL A CA 1
ATOM 3024 C C . VAL A 1 393 ? 16.544 14.964 7.411 1.00 97.00 393 VAL A C 1
ATOM 3026 O O . VAL A 1 393 ? 16.543 14.439 6.298 1.00 97.00 393 VAL A O 1
ATOM 3029 N N . ARG A 1 394 ? 15.938 14.398 8.467 1.00 96.62 394 ARG A N 1
ATOM 3030 C CA . ARG A 1 394 ? 15.185 13.135 8.363 1.00 96.62 394 ARG A CA 1
ATOM 3031 C C . ARG A 1 394 ? 14.000 13.238 7.405 1.00 96.62 394 ARG A C 1
ATOM 3033 O O . ARG A 1 394 ? 13.8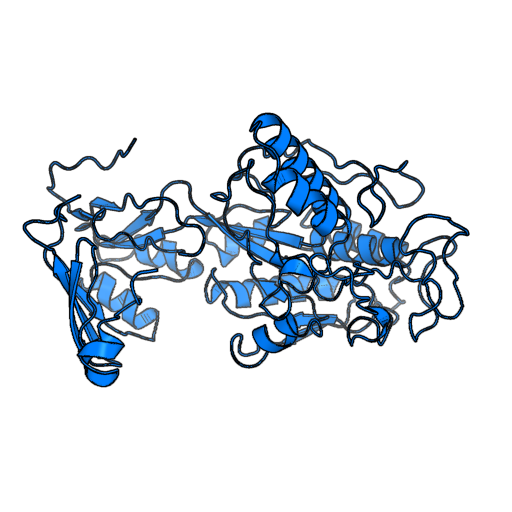57 12.365 6.559 1.00 96.62 394 ARG A O 1
ATOM 3040 N N . GLU A 1 395 ? 13.202 14.302 7.502 1.00 95.56 395 GLU A N 1
ATOM 3041 C CA . GLU A 1 395 ? 12.068 14.546 6.595 1.00 95.56 395 GLU A CA 1
ATOM 3042 C C . GLU A 1 395 ? 12.521 14.660 5.133 1.00 95.56 395 GLU A C 1
ATOM 3044 O O . GLU A 1 395 ? 11.881 14.108 4.237 1.00 95.56 395 GLU A O 1
ATOM 3049 N N . GLY A 1 396 ? 13.658 15.320 4.883 1.00 95.12 396 GLY A N 1
ATOM 3050 C CA . GLY A 1 396 ? 14.263 15.393 3.554 1.00 95.12 396 GLY A CA 1
ATOM 3051 C C . GLY A 1 396 ? 14.659 14.017 3.014 1.00 95.12 396 GLY A C 1
ATOM 3052 O O . GLY A 1 396 ? 14.276 13.667 1.903 1.00 95.12 396 GLY A O 1
ATOM 3053 N N . LEU A 1 397 ? 15.366 13.212 3.812 1.00 95.19 397 LEU A N 1
ATOM 3054 C CA . LEU A 1 397 ? 15.768 11.851 3.432 1.00 95.19 397 LEU A CA 1
ATOM 3055 C C . LEU A 1 397 ? 14.568 10.914 3.223 1.00 95.19 397 LEU A C 1
ATOM 3057 O O . LEU A 1 397 ? 14.564 10.138 2.269 1.00 95.19 397 LEU A O 1
ATOM 3061 N N . HIS A 1 398 ? 13.544 10.996 4.079 1.00 94.50 398 HIS A N 1
ATOM 3062 C CA . HIS A 1 398 ? 12.286 10.271 3.897 1.00 94.50 398 HIS A CA 1
ATOM 3063 C C . HIS A 1 398 ? 11.649 10.643 2.560 1.00 94.50 398 HIS A C 1
ATOM 3065 O O . HIS A 1 398 ? 11.308 9.767 1.772 1.00 94.50 398 HIS A O 1
ATOM 3071 N N . THR A 1 399 ? 11.529 11.944 2.283 1.00 94.56 399 THR A N 1
ATOM 3072 C CA . THR A 1 399 ? 10.916 12.440 1.048 1.00 94.56 399 THR A CA 1
ATOM 3073 C C . THR A 1 399 ? 11.698 11.992 -0.187 1.00 94.56 399 THR A C 1
ATOM 3075 O O . THR A 1 399 ? 11.079 11.615 -1.174 1.00 94.56 399 THR A O 1
ATOM 3078 N N . THR A 1 400 ? 13.034 11.957 -0.136 1.00 95.38 400 THR A N 1
ATOM 3079 C CA . THR A 1 400 ? 13.862 11.379 -1.211 1.00 95.38 400 THR A CA 1
ATOM 3080 C C . THR A 1 400 ? 13.551 9.899 -1.434 1.00 95.38 400 THR A C 1
ATOM 3082 O O . THR A 1 400 ? 13.456 9.455 -2.575 1.00 95.38 400 THR A O 1
ATOM 3085 N N . TRP A 1 401 ? 13.357 9.125 -0.364 1.00 94.81 401 TRP A N 1
ATOM 3086 C CA . TRP A 1 401 ? 13.006 7.711 -0.489 1.00 94.81 401 TRP A CA 1
ATOM 3087 C C . TRP A 1 401 ? 11.591 7.520 -1.059 1.00 94.81 401 TRP A C 1
ATOM 3089 O O . TRP A 1 401 ? 11.397 6.688 -1.946 1.00 94.81 401 TRP A O 1
ATOM 3099 N N . VAL A 1 402 ? 10.621 8.336 -0.638 1.00 94.75 402 VAL A N 1
ATOM 3100 C CA . VAL A 1 402 ? 9.288 8.390 -1.260 1.00 94.75 402 VAL A CA 1
ATOM 3101 C C . VAL A 1 402 ? 9.410 8.667 -2.759 1.00 94.75 402 VAL A C 1
ATOM 3103 O O . VAL A 1 402 ? 8.876 7.906 -3.560 1.00 94.75 402 VAL A O 1
ATOM 3106 N N . ASP A 1 403 ? 10.157 9.705 -3.140 1.00 96.25 403 ASP A N 1
ATOM 3107 C CA . ASP A 1 403 ? 10.335 10.127 -4.533 1.00 96.25 403 ASP A CA 1
ATOM 3108 C C . ASP A 1 403 ? 10.935 9.012 -5.406 1.00 96.25 403 ASP A C 1
ATOM 3110 O O . ASP A 1 403 ? 10.409 8.698 -6.473 1.00 96.25 403 ASP A O 1
ATOM 3114 N N . TRP A 1 404 ? 11.965 8.333 -4.896 1.00 96.81 404 TRP A N 1
ATOM 3115 C CA . TRP A 1 404 ? 12.585 7.174 -5.539 1.00 96.81 404 TRP A CA 1
ATOM 3116 C C . TRP A 1 404 ? 11.620 5.990 -5.695 1.00 96.81 404 TRP A C 1
ATOM 3118 O O . TRP A 1 404 ? 11.545 5.383 -6.765 1.00 96.81 404 TRP A O 1
ATOM 3128 N N . SER A 1 405 ? 10.849 5.667 -4.651 1.00 94.94 405 SER A N 1
ATOM 3129 C CA . SER A 1 405 ? 9.864 4.577 -4.690 1.00 94.94 405 SER A CA 1
ATOM 3130 C C . SER A 1 405 ? 8.742 4.867 -5.692 1.00 94.94 405 SER A C 1
ATOM 3132 O O . SER A 1 405 ? 8.314 3.968 -6.420 1.00 94.94 405 SER A O 1
ATOM 3134 N N . MET A 1 406 ? 8.309 6.131 -5.777 1.00 95.50 406 MET A N 1
ATOM 3135 C CA . MET A 1 406 ? 7.324 6.595 -6.755 1.00 95.50 406 MET A CA 1
ATOM 3136 C C . MET A 1 406 ? 7.867 6.561 -8.181 1.00 95.50 406 MET A C 1
ATOM 3138 O O . MET A 1 406 ? 7.143 6.128 -9.071 1.00 95.50 406 MET A O 1
ATOM 3142 N N . PHE A 1 407 ? 9.129 6.945 -8.404 1.00 97.75 407 PHE A N 1
ATOM 3143 C CA . PHE A 1 407 ? 9.766 6.848 -9.721 1.00 97.75 407 PHE A CA 1
ATOM 3144 C C . PHE A 1 407 ? 9.774 5.400 -10.226 1.00 97.75 407 PHE A C 1
ATOM 3146 O O . PHE A 1 407 ? 9.401 5.140 -11.368 1.00 97.75 407 PHE A O 1
ATOM 3153 N N . TRP A 1 408 ? 10.135 4.448 -9.362 1.00 97.12 408 TRP A N 1
ATOM 3154 C CA . TRP A 1 408 ? 10.194 3.027 -9.711 1.00 97.12 408 TRP A CA 1
ATOM 3155 C C . TRP A 1 408 ? 8.846 2.291 -9.657 1.00 97.12 408 TRP A C 1
ATOM 3157 O O . TRP A 1 408 ? 8.774 1.135 -10.089 1.00 97.12 408 TRP A O 1
ATOM 3167 N N . VAL A 1 409 ? 7.792 2.941 -9.149 1.00 96.38 409 VAL A N 1
ATOM 3168 C CA . VAL A 1 409 ? 6.436 2.394 -8.967 1.00 96.38 409 VAL A CA 1
ATOM 3169 C C . VAL A 1 409 ? 6.470 1.028 -8.271 1.00 96.38 409 VAL A C 1
ATOM 3171 O O . VAL A 1 409 ? 5.894 0.051 -8.741 1.00 96.38 409 VAL A O 1
ATOM 3174 N N . GLN A 1 410 ? 7.192 0.926 -7.149 1.00 91.62 410 GLN A N 1
ATOM 3175 C CA . GLN A 1 410 ? 7.186 -0.309 -6.341 1.00 91.62 410 GLN A CA 1
ATOM 3176 C C . GLN A 1 410 ? 5.789 -0.587 -5.772 1.00 91.62 410 GLN A C 1
ATOM 3178 O O . GLN A 1 410 ? 5.345 -1.734 -5.703 1.00 91.62 410 GLN A O 1
ATOM 3183 N N . TYR A 1 411 ? 5.083 0.494 -5.447 1.00 94.19 411 TYR A N 1
ATOM 3184 C CA . TYR A 1 411 ? 3.685 0.508 -5.056 1.00 94.19 411 TYR A CA 1
ATOM 3185 C C . TYR A 1 411 ? 2.894 1.309 -6.084 1.00 94.19 411 TYR A C 1
ATOM 3187 O O . TYR A 1 411 ? 3.190 2.482 -6.312 1.00 94.19 411 TYR A O 1
ATOM 3195 N N . ALA A 1 412 ? 1.853 0.710 -6.652 1.00 96.06 412 ALA A N 1
ATOM 3196 C CA . ALA A 1 412 ? 0.805 1.453 -7.339 1.00 96.06 412 ALA A CA 1
ATOM 3197 C C . ALA A 1 412 ? -0.372 1.609 -6.373 1.00 96.06 412 ALA A C 1
ATOM 3199 O O . ALA A 1 412 ? -1.170 0.690 -6.201 1.00 96.06 412 ALA A O 1
ATOM 3200 N N . GLY A 1 413 ? -0.459 2.761 -5.701 1.00 95.81 413 GLY A N 1
ATOM 3201 C CA . GLY A 1 413 ? -1.552 3.045 -4.762 1.00 95.81 413 GLY A CA 1
ATOM 3202 C C . GLY A 1 413 ? -2.919 2.927 -5.439 1.00 95.81 413 GLY A C 1
ATOM 3203 O O . GLY A 1 413 ? -3.011 3.186 -6.633 1.00 95.81 413 GLY A O 1
ATOM 3204 N N . VAL A 1 414 ? -3.973 2.541 -4.719 1.00 96.88 414 VAL A N 1
ATOM 3205 C CA . VAL A 1 414 ? -5.336 2.433 -5.273 1.00 96.88 414 VAL A CA 1
ATOM 3206 C C . VAL A 1 414 ? -6.273 3.398 -4.554 1.00 96.88 414 VAL A C 1
ATOM 3208 O O . VAL A 1 414 ? -6.703 4.398 -5.126 1.00 96.88 414 VAL A O 1
ATOM 3211 N N . PHE A 1 415 ? -6.544 3.143 -3.279 1.00 95.06 415 PHE A N 1
ATOM 3212 C CA . PHE A 1 415 ? -7.439 3.958 -2.462 1.00 95.06 415 PHE A CA 1
ATOM 3213 C C . PHE A 1 415 ? -6.974 3.981 -1.010 1.00 95.06 415 PHE A C 1
ATOM 3215 O O . PHE A 1 415 ? -6.190 3.136 -0.585 1.00 95.06 415 PHE A O 1
ATOM 3222 N N . GLN A 1 416 ? -7.506 4.920 -0.239 1.00 93.69 416 GLN A N 1
ATOM 3223 C CA . GLN A 1 416 ? -7.532 4.858 1.214 1.00 93.69 416 GLN A CA 1
ATOM 3224 C C . GLN A 1 416 ? -8.919 5.213 1.736 1.00 93.69 416 GLN A C 1
ATOM 3226 O O . GLN A 1 416 ? -9.644 5.970 1.099 1.00 93.69 416 GLN A O 1
ATOM 3231 N N . VAL A 1 417 ? -9.278 4.684 2.897 1.00 92.25 417 VAL A N 1
ATOM 3232 C CA . VAL A 1 417 ? -10.564 4.924 3.563 1.00 92.25 417 VAL A CA 1
ATOM 3233 C C . VAL A 1 417 ? -10.332 5.386 4.997 1.00 92.25 417 VAL A C 1
ATOM 3235 O O . VAL A 1 417 ? -9.355 4.958 5.625 1.00 92.25 417 VAL A O 1
ATOM 3238 N N . PRO A 1 418 ? -11.191 6.258 5.547 1.00 92.12 418 PRO A N 1
ATOM 3239 C CA . PRO A 1 418 ? -11.051 6.669 6.933 1.00 92.12 418 PRO A CA 1
ATOM 3240 C C . PRO A 1 418 ? -11.273 5.491 7.893 1.00 92.12 418 PRO A C 1
ATOM 3242 O O . PRO A 1 418 ? -12.062 4.571 7.645 1.00 92.12 418 PRO A O 1
ATOM 3245 N N . LYS A 1 419 ? -10.586 5.539 9.033 1.00 91.25 419 LYS A N 1
ATOM 3246 C CA . LYS A 1 419 ? -10.632 4.500 10.066 1.00 91.25 419 LYS A CA 1
ATOM 3247 C C . LYS A 1 419 ? -11.840 4.688 10.989 1.00 91.25 419 LYS A C 1
ATOM 3249 O O . LYS A 1 419 ? -11.809 5.474 11.945 1.00 91.25 419 LYS A O 1
ATOM 3254 N N . GLY A 1 420 ? -12.912 3.948 10.721 1.00 92.31 420 GLY A N 1
ATOM 3255 C CA . GLY A 1 420 ? -14.203 4.139 11.381 1.00 92.31 420 GLY A CA 1
ATOM 3256 C C . GLY A 1 420 ? -15.003 2.864 11.613 1.00 92.31 420 GLY A C 1
ATOM 3257 O O . GLY A 1 420 ? -14.563 1.752 11.323 1.00 92.31 420 GLY A O 1
ATOM 3258 N N . ILE A 1 421 ? -16.190 3.050 12.181 1.00 94.12 421 ILE A N 1
ATOM 3259 C CA . ILE A 1 421 ? -17.127 1.978 12.519 1.00 94.12 421 ILE A CA 1
ATOM 3260 C C . ILE A 1 421 ? -18.567 2.498 12.462 1.00 94.12 421 ILE A C 1
ATOM 3262 O O . ILE A 1 421 ? -18.806 3.688 12.671 1.00 94.12 421 ILE A O 1
ATOM 3266 N N . VAL A 1 422 ? -19.535 1.613 12.209 1.00 95.69 422 VAL A N 1
ATOM 3267 C CA . VAL A 1 422 ? -20.953 1.949 12.384 1.00 95.69 422 VAL A CA 1
ATOM 3268 C C . VAL A 1 422 ? -21.310 1.803 13.855 1.00 95.69 422 VAL A C 1
ATOM 3270 O O . VAL A 1 422 ? -20.997 0.787 14.474 1.00 95.69 422 VAL A O 1
ATOM 3273 N N . ALA A 1 423 ? -21.968 2.815 14.407 1.00 96.62 423 ALA A N 1
ATOM 3274 C CA . ALA A 1 423 ? -22.375 2.886 15.798 1.00 96.62 423 ALA A CA 1
ATOM 3275 C C . ALA A 1 423 ? -23.825 3.366 15.933 1.00 96.62 423 ALA A C 1
ATOM 3277 O O . ALA A 1 423 ? -24.336 4.121 15.107 1.00 96.62 423 ALA A O 1
ATOM 3278 N N . SER A 1 424 ? -24.488 2.959 17.012 1.00 95.69 424 SER A N 1
ATOM 3279 C CA . SER A 1 424 ? -25.772 3.527 17.414 1.00 95.69 424 SER A CA 1
ATOM 3280 C C . SER A 1 424 ? -25.606 4.965 17.911 1.00 95.69 424 SER A C 1
ATOM 3282 O O . SER A 1 424 ? -24.531 5.382 18.355 1.00 95.69 424 SER A O 1
ATOM 3284 N N . SER A 1 425 ? -26.702 5.721 17.943 1.00 93.19 425 SER A N 1
ATOM 3285 C CA . SER A 1 425 ? -26.721 7.069 18.523 1.00 93.19 425 SER A CA 1
ATOM 3286 C C . SER A 1 425 ? -26.420 7.131 20.027 1.00 93.19 425 SER A C 1
ATOM 3288 O O . SER A 1 425 ? -26.386 8.221 20.586 1.00 93.19 425 SER A O 1
ATOM 3290 N N . ARG A 1 426 ? -26.253 5.990 20.718 1.00 93.56 426 ARG A N 1
ATOM 3291 C CA . ARG A 1 426 ? -25.794 5.963 22.119 1.00 93.56 426 ARG A CA 1
ATOM 3292 C C . ARG A 1 426 ? -24.317 6.330 22.240 1.00 93.56 426 ARG A C 1
ATOM 3294 O O . ARG A 1 426 ? -23.886 6.737 23.316 1.00 93.56 426 ARG A O 1
ATOM 3301 N N . ILE A 1 427 ? -23.552 6.189 21.159 1.00 95.19 427 ILE A N 1
ATOM 3302 C CA . ILE A 1 427 ? -22.148 6.585 21.093 1.00 95.19 427 ILE A CA 1
ATOM 3303 C C . ILE A 1 427 ? -22.082 7.945 20.417 1.00 95.19 427 ILE A C 1
ATOM 3305 O O . ILE A 1 427 ? -22.356 8.071 19.231 1.00 95.19 427 ILE A O 1
ATOM 3309 N N . LYS A 1 428 ? -21.701 8.967 21.173 1.00 94.12 428 LYS A N 1
ATOM 3310 C CA . LYS A 1 428 ? -21.584 10.340 20.681 1.00 94.12 428 LYS A CA 1
ATOM 3311 C C . LYS A 1 428 ? -20.385 10.498 19.744 1.00 94.12 428 LYS A C 1
ATOM 3313 O O . LYS A 1 428 ? -20.484 11.167 18.724 1.00 94.12 428 LYS A O 1
ATOM 3318 N N . CYS A 1 429 ? -19.244 9.906 20.104 1.00 94.31 429 CYS A N 1
ATOM 3319 C CA . CYS A 1 429 ? -18.019 9.895 19.300 1.00 94.31 429 CYS A CA 1
ATOM 3320 C C . CYS A 1 429 ? -16.985 8.911 19.873 1.00 94.31 429 CYS A C 1
ATOM 3322 O O . CYS A 1 429 ? -17.093 8.482 21.024 1.00 94.31 429 CYS A O 1
ATOM 3324 N N . TRP A 1 430 ? -15.943 8.601 19.096 1.00 94.56 430 TRP A N 1
ATOM 3325 C CA . TRP A 1 430 ? -14.784 7.836 19.557 1.00 94.56 430 TRP A CA 1
ATOM 3326 C C . TRP A 1 430 ? -13.485 8.514 19.112 1.00 94.56 430 TRP A C 1
ATOM 3328 O O . TRP A 1 430 ? -13.103 8.478 17.952 1.00 94.56 430 TRP A O 1
ATOM 3338 N N . GLN A 1 431 ? -12.788 9.142 20.057 1.00 89.19 431 GLN A N 1
ATOM 3339 C CA . GLN A 1 431 ? -11.602 9.962 19.777 1.00 89.19 431 GLN A CA 1
ATOM 3340 C C . GLN A 1 431 ? -10.311 9.214 20.128 1.00 89.19 431 GLN A C 1
ATOM 3342 O O . GLN A 1 431 ? -9.566 9.579 21.050 1.00 89.19 431 GLN A O 1
ATOM 3347 N N . GLY A 1 432 ? -10.099 8.103 19.422 1.00 91.31 432 GLY A N 1
ATOM 3348 C CA . GLY A 1 432 ? -8.909 7.269 19.503 1.00 91.31 432 GLY A CA 1
ATOM 3349 C C . GLY A 1 432 ? -7.640 8.007 19.101 1.00 91.31 432 GLY A C 1
ATOM 3350 O O . GLY A 1 432 ? -7.664 8.861 18.217 1.00 91.31 432 GLY A O 1
ATOM 3351 N N . TYR A 1 433 ? -6.505 7.646 19.707 1.00 89.38 433 TYR A N 1
ATOM 3352 C CA . TYR A 1 433 ? -5.226 8.051 19.128 1.00 89.38 433 TYR A CA 1
ATOM 3353 C C . TYR A 1 433 ? -5.049 7.362 17.784 1.00 89.38 433 TYR A C 1
ATOM 3355 O O . TYR A 1 433 ? -5.378 6.185 17.651 1.00 89.38 433 TYR A O 1
ATOM 3363 N N . GLN A 1 434 ? -4.495 8.086 16.820 1.00 88.00 434 GLN A N 1
ATOM 3364 C CA . GLN A 1 434 ? -4.096 7.527 15.541 1.00 88.00 434 GLN A CA 1
ATOM 3365 C C . GL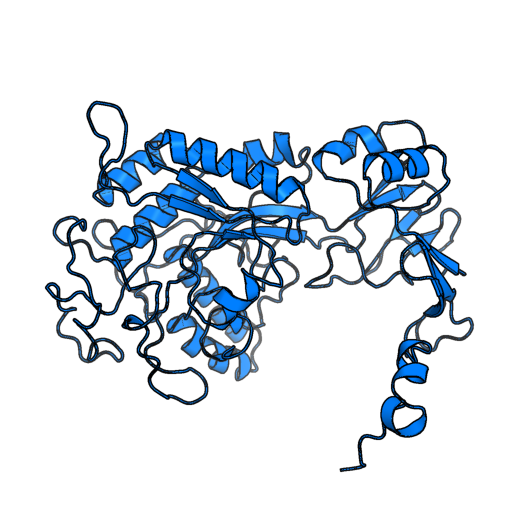N A 1 434 ? -3.117 6.368 15.755 1.00 88.00 434 GLN A C 1
ATOM 3367 O O . GLN A 1 434 ? -2.050 6.525 16.349 1.00 88.00 434 GLN A O 1
ATOM 3372 N N . GLN A 1 435 ? -3.518 5.183 15.300 1.00 86.56 435 GLN A N 1
ATOM 3373 C CA . GLN A 1 435 ? -2.719 3.967 15.348 1.00 86.56 435 GLN A CA 1
ATOM 3374 C C . GLN A 1 435 ? -2.344 3.559 13.935 1.00 86.56 435 GLN A C 1
ATOM 3376 O O . GLN A 1 435 ? -3.143 3.689 13.005 1.00 86.56 435 GLN A O 1
ATOM 3381 N N . HIS A 1 436 ? -1.135 3.022 13.800 1.00 81.94 436 HIS A N 1
ATOM 3382 C CA . HIS A 1 436 ? -0.618 2.594 12.514 1.00 81.94 436 HIS A CA 1
ATOM 3383 C C . HIS A 1 436 ? -1.436 1.426 11.940 1.00 81.94 436 HIS A C 1
ATOM 3385 O O . HIS A 1 436 ? -2.089 1.625 10.925 1.00 81.94 436 HIS A O 1
ATOM 3391 N N . TYR A 1 437 ? -1.506 0.288 12.651 1.00 77.94 437 TYR A N 1
ATOM 3392 C CA . TYR A 1 437 ? -2.067 -0.981 12.144 1.00 77.94 437 TYR A CA 1
ATOM 3393 C C . TYR A 1 437 ? -3.583 -1.169 12.260 1.00 77.94 437 TYR A C 1
ATOM 3395 O O . TYR A 1 437 ? -4.173 -1.933 11.505 1.00 77.94 437 TYR A O 1
ATOM 3403 N N . SER A 1 438 ? -4.233 -0.543 13.236 1.00 83.81 438 SER A N 1
ATOM 3404 C CA . SER A 1 438 ? -5.648 -0.823 13.500 1.00 83.81 438 SER A CA 1
ATOM 3405 C C . SER A 1 438 ? -6.539 -0.004 12.565 1.00 83.81 438 SER A C 1
ATOM 3407 O O . SER A 1 438 ? -6.258 1.176 12.369 1.00 83.81 438 SER A O 1
ATOM 3409 N N . ASN A 1 439 ? -7.631 -0.575 12.047 1.00 84.94 439 ASN A N 1
ATOM 3410 C CA . ASN A 1 439 ? -8.659 0.173 11.288 1.00 84.94 439 ASN A CA 1
ATOM 3411 C C . ASN A 1 439 ? -9.775 0.719 12.176 1.00 84.94 439 ASN A C 1
ATOM 3413 O O . ASN A 1 439 ? -10.483 1.649 11.808 1.00 84.94 439 ASN A O 1
ATOM 3417 N N . ILE A 1 440 ? -9.893 0.153 13.371 1.00 90.12 440 ILE A N 1
ATOM 3418 C CA . ILE A 1 440 ? -10.737 0.629 14.459 1.00 90.12 440 ILE A CA 1
ATOM 3419 C C . ILE A 1 440 ? -9.817 0.883 15.641 1.00 90.12 440 ILE A C 1
ATOM 3421 O O . ILE A 1 440 ? -8.867 0.131 15.860 1.00 90.12 440 ILE A O 1
ATOM 3425 N N . SER A 1 441 ? -10.062 1.949 16.395 1.00 91.69 441 SER A N 1
ATOM 3426 C CA . SER A 1 441 ? -9.200 2.292 17.519 1.00 91.69 441 SER A CA 1
ATOM 3427 C C . SER A 1 441 ? -9.121 1.150 18.534 1.00 91.69 441 SER A C 1
ATOM 3429 O O . SER A 1 441 ? -10.132 0.664 19.031 1.00 91.69 441 SER A O 1
ATOM 3431 N N . GLY A 1 442 ? -7.904 0.777 18.931 1.00 91.19 442 GLY A N 1
ATOM 3432 C CA . GLY A 1 442 ? -7.676 -0.095 20.088 1.00 91.19 442 GLY A CA 1
ATOM 3433 C C . GLY A 1 442 ? -7.833 0.612 21.443 1.00 91.19 442 GLY A C 1
ATOM 3434 O O . GLY A 1 442 ? -7.371 0.082 22.450 1.00 91.19 442 GLY A O 1
ATOM 3435 N N . ASN A 1 443 ? -8.399 1.826 21.483 1.00 92.38 443 ASN A N 1
ATOM 3436 C CA . ASN A 1 443 ? -8.527 2.649 22.688 1.00 92.38 443 ASN A CA 1
ATOM 3437 C C . ASN A 1 443 ? -10.000 2.908 23.062 1.00 92.38 443 ASN A C 1
ATOM 3439 O O . ASN A 1 443 ? -10.475 4.045 22.940 1.00 92.38 443 ASN A O 1
ATOM 3443 N N . PRO A 1 444 ? -10.751 1.884 23.508 1.00 93.25 444 PRO A N 1
ATOM 3444 C CA . PRO A 1 444 ? -12.171 2.024 23.834 1.00 93.25 444 PRO A CA 1
ATOM 3445 C C . PRO A 1 444 ? -12.433 2.922 25.052 1.00 93.25 444 PRO A C 1
ATOM 3447 O O . PRO A 1 444 ? -13.565 3.322 25.304 1.00 93.25 444 PRO A O 1
ATOM 3450 N N . GLU A 1 445 ? -11.404 3.292 25.816 1.00 93.38 445 GLU A N 1
ATOM 3451 C CA . GLU A 1 445 ? -11.522 4.278 26.895 1.00 93.38 445 GLU A CA 1
ATOM 3452 C C . GLU A 1 445 ? -11.836 5.698 26.405 1.00 93.38 445 GLU A C 1
ATOM 3454 O O . GLU A 1 445 ? -12.059 6.593 27.215 1.00 93.38 445 GLU A O 1
ATOM 3459 N N . PHE A 1 446 ? -11.789 5.918 25.091 1.00 94.31 446 PHE A N 1
ATOM 3460 C CA . PHE A 1 446 ? -12.053 7.202 24.447 1.00 94.31 446 PHE A CA 1
ATOM 3461 C C . PHE A 1 446 ? -13.392 7.243 23.712 1.00 94.31 446 PHE A C 1
ATOM 3463 O O . PHE A 1 446 ? -13.654 8.190 22.969 1.00 94.31 446 PHE A O 1
ATOM 3470 N N . ILE A 1 447 ? -14.221 6.220 23.914 1.00 95.31 447 ILE A N 1
ATOM 3471 C CA . ILE A 1 447 ? -15.630 6.251 23.545 1.00 95.31 447 ILE A CA 1
ATOM 3472 C C . ILE A 1 447 ? -16.329 7.240 24.475 1.00 95.31 447 ILE A C 1
ATOM 3474 O O . ILE A 1 447 ? -16.198 7.154 25.696 1.00 95.31 447 ILE A O 1
ATOM 3478 N N . VAL A 1 448 ? -17.080 8.164 23.887 1.00 94.19 448 VAL A N 1
ATOM 3479 C CA . VAL A 1 448 ? -17.931 9.110 24.606 1.00 94.19 448 VAL A CA 1
ATOM 3480 C C . VAL A 1 448 ? -19.380 8.726 24.355 1.00 94.19 448 VAL A C 1
ATOM 3482 O O . VAL A 1 448 ? -19.803 8.586 23.206 1.00 94.19 448 VAL A O 1
ATOM 3485 N N . LEU A 1 449 ? -20.143 8.553 25.431 1.00 94.81 449 LEU A N 1
ATOM 3486 C CA . LEU A 1 449 ? -21.561 8.214 25.350 1.00 94.81 449 LEU A CA 1
ATOM 3487 C C . LEU A 1 449 ? -22.430 9.460 25.161 1.00 94.81 449 LEU A C 1
ATOM 3489 O O . LEU A 1 449 ? -22.080 10.566 25.580 1.00 94.81 449 LEU A O 1
ATOM 3493 N N . GLU A 1 450 ? -23.593 9.274 24.549 1.00 93.31 450 GLU A N 1
ATOM 3494 C CA . GLU A 1 450 ? -24.601 10.322 24.429 1.00 93.31 450 GLU A CA 1
ATOM 3495 C C . GLU A 1 450 ? -25.092 10.758 25.818 1.00 93.31 450 GLU A C 1
ATOM 3497 O O . GLU A 1 450 ? -25.330 9.937 26.705 1.00 93.31 450 GLU A O 1
ATOM 3502 N N . GLY A 1 451 ? -25.201 12.072 26.027 1.00 89.62 451 GLY A N 1
ATOM 3503 C CA . GLY A 1 451 ? -25.472 12.661 27.343 1.00 89.62 451 GLY A CA 1
ATOM 3504 C C . GLY A 1 451 ? -24.249 12.808 28.262 1.00 89.62 451 GLY A C 1
ATOM 3505 O O . GLY A 1 451 ? -24.397 13.358 29.351 1.00 89.62 451 GLY A O 1
ATOM 3506 N N . SER A 1 452 ? -23.052 12.373 27.841 1.00 88.25 452 SER A N 1
ATOM 3507 C CA . SER A 1 452 ? -21.795 12.681 28.539 1.00 88.25 452 SER A CA 1
ATOM 3508 C C . SER A 1 452 ? -21.391 14.148 28.329 1.00 88.25 452 SER A C 1
ATOM 3510 O O . SER A 1 452 ? -21.435 14.671 27.205 1.00 88.25 452 SER A O 1
ATOM 3512 N N . ASP A 1 453 ? -20.940 14.797 29.408 1.00 86.06 453 ASP A N 1
ATOM 3513 C CA . ASP A 1 453 ? -20.352 16.146 29.385 1.00 86.06 453 ASP A CA 1
ATOM 3514 C C . ASP A 1 453 ? -18.961 16.161 28.718 1.00 86.06 453 ASP A C 1
ATOM 3516 O O . ASP A 1 453 ? -18.408 17.228 28.433 1.00 86.06 453 ASP A O 1
ATOM 3520 N N . THR A 1 454 ? -18.385 14.985 28.440 1.00 86.00 454 THR A N 1
ATOM 3521 C CA . THR A 1 454 ? -17.103 14.851 27.750 1.00 86.00 454 THR A CA 1
ATOM 3522 C C . THR A 1 454 ? -17.192 15.410 26.321 1.00 86.00 454 THR A C 1
ATOM 3524 O O . THR A 1 454 ? -18.120 15.137 25.547 1.00 86.00 454 THR A O 1
ATOM 3527 N N . SER A 1 455 ? -16.206 16.242 25.973 1.00 84.62 455 SER A N 1
ATOM 3528 C CA . SER A 1 455 ? -16.064 16.834 24.640 1.00 84.62 455 SER A CA 1
ATOM 3529 C C . SER A 1 455 ? -15.653 15.782 23.610 1.00 84.62 455 SER A C 1
ATOM 3531 O O . SER A 1 455 ? -14.803 14.940 23.897 1.00 84.62 455 SER A O 1
ATOM 3533 N N . CYS A 1 456 ? -16.201 15.887 22.398 1.00 86.62 456 CYS A N 1
ATOM 3534 C CA . CYS A 1 456 ? -15.721 15.130 21.240 1.00 86.62 456 CYS A CA 1
ATOM 3535 C C . CYS A 1 456 ? -14.496 15.761 20.575 1.00 86.62 456 CYS A C 1
ATOM 3537 O O . CYS A 1 456 ? -13.842 15.107 19.777 1.00 86.62 456 CYS A O 1
ATOM 3539 N N . ASP A 1 457 ? -14.140 16.993 20.935 1.00 80.00 457 ASP A N 1
ATOM 3540 C CA . ASP A 1 457 ? -12.898 17.602 20.477 1.00 80.00 457 ASP A CA 1
ATOM 3541 C C . ASP A 1 457 ? -11.763 17.214 21.422 1.00 80.00 457 ASP A C 1
ATOM 3543 O O . ASP A 1 457 ? -11.677 17.714 22.553 1.00 80.00 457 ASP A O 1
ATOM 3547 N N . ARG A 1 458 ? -10.870 16.346 20.944 1.00 68.25 458 ARG A N 1
ATOM 3548 C CA . ARG A 1 458 ? -9.552 16.150 21.544 1.00 68.25 458 ARG A CA 1
ATOM 3549 C C . ARG A 1 458 ? -8.509 16.954 20.787 1.00 68.25 458 ARG A C 1
ATOM 3551 O O . ARG A 1 458 ? -8.350 16.787 19.586 1.00 68.25 458 ARG A O 1
ATOM 3558 N N . LYS A 1 459 ? -7.821 17.833 21.516 1.00 49.56 459 LYS A N 1
ATOM 3559 C CA . LYS A 1 459 ? -6.615 18.517 21.040 1.00 49.56 459 LYS A CA 1
ATOM 3560 C C . LYS A 1 459 ? -5.384 17.653 21.224 1.00 49.56 459 LYS A C 1
ATOM 3562 O O . LYS A 1 459 ? -5.320 16.962 22.269 1.00 49.56 459 LYS A O 1
#

Radius of gyration: 24.47 Å; Cα contacts (8 Å, |Δi|>4): 978; chains: 1; bounding box: 67×41×74 Å

Solvent-accessible surface area (backbone atoms only — not comparable to full-atom values): 24779 Å² total; per-residue (Å²): 127,84,79,88,78,46,65,44,80,75,62,32,61,76,50,41,73,77,51,76,86,75,94,60,47,54,43,78,57,62,70,47,90,86,46,38,35,34,32,34,42,33,87,83,36,96,86,49,63,36,75,56,60,65,48,76,51,67,65,68,89,49,66,69,57,51,52,50,32,37,41,73,61,78,40,59,63,48,86,65,60,51,68,50,40,64,67,52,36,74,40,72,49,61,36,39,78,39,50,19,13,72,94,25,36,44,39,36,17,40,36,48,20,30,32,55,61,32,58,42,31,63,80,75,65,46,77,55,60,45,46,80,29,65,36,36,62,50,90,47,63,61,44,41,51,88,37,26,20,64,77,42,66,55,77,99,53,96,49,92,59,50,83,58,40,36,56,26,77,38,65,82,86,54,67,41,92,92,53,49,52,43,54,31,9,32,33,33,37,49,16,62,41,14,32,36,45,38,64,57,45,23,55,70,51,34,62,56,66,38,45,61,25,41,28,56,85,46,31,84,77,24,84,87,59,49,65,85,42,61,30,66,30,63,50,82,66,61,47,80,47,84,63,55,91,86,50,62,60,39,45,56,51,56,69,52,59,31,57,65,63,17,40,50,31,30,40,70,34,47,36,52,63,48,99,87,50,35,16,86,82,45,70,72,42,48,46,31,34,44,38,64,88,81,30,70,58,41,45,60,51,47,54,52,46,52,53,44,48,39,74,61,17,41,56,72,46,81,43,79,60,56,52,80,84,48,50,48,54,30,20,31,69,46,50,32,49,57,37,28,48,37,54,67,86,56,27,26,46,73,64,57,57,59,44,55,74,66,54,30,41,18,54,62,26,59,81,41,64,28,66,15,37,16,34,36,29,55,49,60,46,38,61,53,34,72,70,50,82,53,57,69,60,16,31,52,56,27,49,51,52,46,36,52,42,57,52,56,38,51,32,31,20,38,36,28,34,65,19,42,38,38,30,29,65,61,52,64,41,29,64,19,70,76,54,73,87,56,54,51,47,92,44,72,63,36,39,37,45,55,91,53,90,73,71,80,78,82,132